Protein AF-A0A812CST8-F1 (afdb_monomer_lite)

InterPro domains:
  IPR000175 Sodium:neurotransmitter symporter [PF00209] (1-371)
  IPR000175 Sodium:neurotransmitter symporter [PR00176] (28-54)
  IPR000175 Sodium:neurotransmitter symporter [PR00176] (173-190)
  IPR000175 Sodium:neurotransmitter symporter [PR00176] (255-275)
  IPR000175 Sodium:neurotransmitter symporter [PR00176] (309-328)
  IPR000175 Sodium:neurotransmitter symporter [PS00754] (54-73)
  IPR000175 Sodium:neurotransmitter symporter [PS50267] (1-450)
  IPR000175 Sodium:neurotransmitter symporter [PTHR11616] (1-359)
  IPR037272 Sodium:neurotransmitter symporter superfamily [SSF161070] (1-445)

Radius of gyration: 41.25 Å; chains: 1; bounding box: 98×51×125 Å

Structure (mmCIF, N/CA/C/O backbone):
data_AF-A0A812CST8-F1
#
_entry.id   AF-A0A812CST8-F1
#
loop_
_atom_site.group_PDB
_atom_site.id
_atom_site.type_symbol
_atom_site.label_atom_id
_atom_site.label_alt_id
_atom_site.label_comp_id
_atom_site.label_asym_id
_atom_site.label_entity_id
_atom_site.label_seq_id
_atom_site.pdbx_PDB_ins_code
_atom_site.Cartn_x
_atom_site.Cartn_y
_atom_site.Cartn_z
_atom_site.occupancy
_atom_site.B_iso_or_equiv
_atom_site.auth_seq_id
_atom_site.auth_comp_id
_atom_site.auth_asym_id
_atom_site.auth_atom_id
_atom_site.pdbx_PDB_model_num
ATOM 1 N N . MET A 1 1 ? -1.024 -5.803 10.170 1.00 80.06 1 MET A N 1
ATOM 2 C CA . MET A 1 1 ? -1.706 -6.873 9.418 1.00 80.06 1 MET A CA 1
ATOM 3 C C . MET A 1 1 ? -2.640 -7.718 10.284 1.00 80.06 1 MET A C 1
ATOM 5 O O . MET A 1 1 ? -3.756 -7.264 10.452 1.00 80.06 1 MET A O 1
ATOM 9 N N . PHE A 1 2 ? -2.272 -8.880 10.864 1.00 77.50 2 PHE A N 1
ATOM 10 C CA . PHE A 1 2 ? -3.262 -9.730 11.582 1.00 77.50 2 PHE A CA 1
ATOM 11 C C . PHE A 1 2 ? -4.028 -8.980 12.688 1.00 77.50 2 PHE A C 1
ATOM 13 O O . PHE A 1 2 ? -5.246 -9.084 12.745 1.00 77.50 2 PHE A O 1
ATOM 20 N N . MET A 1 3 ? -3.337 -8.155 13.485 1.00 70.50 3 MET A N 1
ATOM 21 C CA . MET A 1 3 ? -3.963 -7.255 14.466 1.00 70.50 3 MET A CA 1
ATOM 22 C C . MET A 1 3 ? -5.079 -6.395 13.846 1.00 70.50 3 MET A C 1
ATOM 24 O O . MET A 1 3 ? -6.153 -6.296 14.414 1.00 70.50 3 MET A O 1
ATOM 28 N N . GLU A 1 4 ? -4.847 -5.812 12.670 1.00 77.06 4 GLU A N 1
ATOM 29 C CA . GLU A 1 4 ? -5.779 -4.908 11.981 1.00 77.06 4 GLU A CA 1
ATOM 30 C C . GLU A 1 4 ? -6.902 -5.644 11.253 1.00 77.06 4 GLU A C 1
ATOM 32 O O . GLU A 1 4 ? -8.030 -5.170 11.247 1.00 77.06 4 GLU A O 1
ATOM 37 N N . LEU A 1 5 ? -6.613 -6.817 10.679 1.00 78.75 5 LEU A N 1
ATOM 38 C CA . LEU A 1 5 ? -7.630 -7.692 10.091 1.00 78.75 5 LEU A CA 1
ATOM 39 C C . LEU A 1 5 ? -8.573 -8.234 11.172 1.00 78.75 5 LEU A C 1
ATOM 41 O O . LEU A 1 5 ? -9.778 -8.322 10.956 1.00 78.75 5 LEU A O 1
ATOM 45 N N . ALA A 1 6 ? -8.039 -8.552 12.355 1.00 72.44 6 ALA A N 1
ATOM 46 C CA . ALA A 1 6 ? -8.849 -8.850 13.524 1.00 72.44 6 ALA A CA 1
ATOM 47 C C . ALA A 1 6 ? -9.652 -7.612 13.948 1.00 72.44 6 ALA A C 1
ATOM 49 O O . ALA A 1 6 ? -10.870 -7.690 13.971 1.00 72.44 6 ALA A O 1
ATOM 50 N N . PHE A 1 7 ? -9.004 -6.470 14.205 1.00 66.94 7 PHE A N 1
ATOM 51 C CA . PHE A 1 7 ? -9.621 -5.235 14.720 1.00 66.94 7 PHE A CA 1
ATOM 52 C C . PHE A 1 7 ? -10.700 -4.640 13.793 1.00 66.94 7 PHE A C 1
ATOM 54 O O . PHE A 1 7 ? -11.732 -4.178 14.276 1.00 66.94 7 PHE A O 1
ATOM 61 N N . GLY A 1 8 ? -10.510 -4.713 12.473 1.00 70.12 8 GLY A N 1
ATOM 62 C CA . GLY A 1 8 ? -11.496 -4.291 11.476 1.00 70.12 8 GLY A CA 1
ATOM 63 C C . GLY A 1 8 ? -12.723 -5.201 11.426 1.00 70.12 8 GLY A C 1
ATOM 64 O O . GLY A 1 8 ? -13.841 -4.707 11.536 1.00 70.12 8 GLY A O 1
ATOM 65 N N . GLN A 1 9 ? -12.539 -6.526 11.343 1.00 74.94 9 GLN A N 1
ATOM 66 C CA . GLN A 1 9 ? -13.657 -7.487 11.362 1.00 74.94 9 GLN A CA 1
ATOM 67 C C . GLN A 1 9 ? -14.396 -7.491 12.712 1.00 74.94 9 GLN A C 1
ATOM 69 O O . GLN A 1 9 ? -15.616 -7.606 12.750 1.00 74.94 9 GLN A O 1
ATOM 74 N N . PHE A 1 10 ? -13.648 -7.336 13.806 1.00 67.31 10 PHE A N 1
ATOM 75 C CA . PHE A 1 10 ? -14.125 -7.160 15.179 1.00 67.31 10 PHE A CA 1
ATOM 76 C C . PHE A 1 10 ? -15.074 -5.960 15.262 1.00 67.31 10 PHE A C 1
ATOM 78 O O . PHE A 1 10 ? -16.233 -6.121 15.624 1.00 67.31 10 PHE A O 1
ATOM 85 N N . ALA A 1 11 ? -14.622 -4.767 14.870 1.00 61.78 11 ALA A N 1
ATOM 86 C CA . ALA A 1 11 ? -15.411 -3.550 15.041 1.00 61.78 11 ALA A CA 1
ATOM 87 C C . ALA A 1 11 ? -16.421 -3.279 13.910 1.00 61.78 11 ALA A C 1
ATOM 89 O O . ALA A 1 11 ? -17.322 -2.470 14.103 1.00 61.78 11 ALA A O 1
ATOM 90 N N . SER A 1 12 ? -16.283 -3.921 12.742 1.00 74.94 12 SER A N 1
ATOM 91 C CA . SER A 1 12 ? -17.143 -3.727 11.558 1.00 74.94 12 SER A CA 1
ATOM 92 C C . SER A 1 12 ? -17.282 -2.256 11.111 1.00 74.94 12 SER A C 1
ATOM 94 O O . SER A 1 12 ? -18.347 -1.827 10.666 1.00 74.94 12 SER A O 1
ATOM 96 N N . LEU A 1 13 ? -16.190 -1.484 11.223 1.00 69.06 13 LEU A N 1
ATOM 97 C CA . LEU A 1 13 ? -16.116 -0.036 10.968 1.00 69.06 13 LEU A CA 1
ATOM 98 C C . LEU A 1 13 ? -14.802 0.379 10.262 1.00 69.06 13 LEU A C 1
ATOM 100 O O . LEU A 1 13 ? -13.832 -0.377 10.226 1.00 69.06 13 LEU A O 1
ATOM 104 N N . GLY A 1 14 ? -14.739 1.603 9.731 1.00 76.75 14 GLY A N 1
ATOM 105 C CA . GLY A 1 14 ? -13.514 2.230 9.210 1.00 76.75 14 GLY A CA 1
ATOM 106 C C . GLY A 1 14 ? -12.545 2.766 10.290 1.00 76.75 14 GLY A C 1
ATOM 107 O O . GLY A 1 14 ? -12.950 3.037 11.425 1.00 76.75 14 GLY A O 1
ATOM 108 N N . PRO A 1 15 ? -11.256 2.992 9.956 1.00 77.00 15 PRO A N 1
ATOM 109 C CA . PRO A 1 15 ? -10.189 3.288 10.925 1.00 77.00 15 PRO A CA 1
ATOM 110 C C . PRO A 1 15 ? -10.431 4.538 11.785 1.00 77.00 15 PRO A C 1
ATOM 112 O O . PRO A 1 15 ? -10.192 4.499 12.992 1.00 77.00 15 PRO A O 1
ATOM 115 N N . ALA A 1 16 ? -10.934 5.634 11.205 1.00 73.19 16 ALA A N 1
ATOM 116 C CA . ALA A 1 16 ? -11.211 6.871 11.944 1.00 73.19 16 ALA A CA 1
ATOM 117 C C . ALA A 1 16 ? -12.276 6.678 13.039 1.00 73.19 16 ALA A C 1
ATOM 119 O O . ALA A 1 16 ? -12.092 7.140 14.166 1.00 73.19 16 ALA A O 1
ATOM 120 N N . ALA A 1 17 ? -13.347 5.942 12.723 1.00 65.44 17 ALA A N 1
ATOM 121 C CA . ALA A 1 17 ? -14.420 5.622 13.659 1.00 65.44 17 ALA A CA 1
ATOM 122 C C . ALA A 1 17 ? -13.975 4.607 14.727 1.00 65.44 17 ALA A C 1
ATOM 124 O O . ALA A 1 17 ? -14.384 4.723 15.880 1.00 65.44 17 ALA A O 1
ATOM 125 N N . ILE A 1 18 ? -13.121 3.636 14.381 1.00 66.44 18 ILE A N 1
ATOM 126 C CA . ILE A 1 18 ? -12.631 2.631 15.337 1.00 66.44 18 ILE A CA 1
ATOM 127 C C . ILE A 1 18 ? -11.721 3.248 16.394 1.00 66.44 18 ILE A C 1
ATOM 129 O O . ILE A 1 18 ? -11.933 3.002 17.578 1.00 66.44 18 ILE A O 1
ATOM 133 N N . PHE A 1 19 ? -10.715 4.039 16.009 1.00 68.31 19 PHE A N 1
ATOM 134 C CA . PHE A 1 19 ? -9.787 4.591 17.002 1.00 68.31 19 PHE A CA 1
ATOM 135 C C . PHE A 1 19 ? -10.463 5.592 17.947 1.00 68.31 19 PHE A C 1
ATOM 137 O O . PHE A 1 19 ? -10.088 5.646 19.114 1.00 68.31 19 PHE A O 1
ATOM 144 N N . ASP A 1 20 ? -11.503 6.295 17.484 1.00 63.41 20 ASP A N 1
ATOM 145 C CA . ASP A 1 20 ? -12.363 7.127 18.335 1.00 63.41 20 ASP A CA 1
ATOM 146 C C . ASP A 1 20 ? -13.052 6.309 19.438 1.00 63.41 20 ASP A C 1
ATOM 148 O O . ASP A 1 20 ? -12.929 6.589 20.630 1.00 63.41 20 ASP A O 1
ATOM 152 N N . ARG A 1 21 ? -13.719 5.231 19.012 1.00 59.72 21 ARG A N 1
ATOM 153 C CA . ARG A 1 21 ? -14.488 4.302 19.848 1.00 59.72 21 ARG A CA 1
ATOM 154 C C . ARG A 1 21 ? -13.615 3.443 20.758 1.00 59.72 21 ARG A C 1
ATOM 156 O O . ARG A 1 21 ? -14.073 3.020 21.809 1.00 59.72 21 ARG A O 1
ATOM 163 N N . PHE A 1 22 ? -12.381 3.151 20.359 1.00 58.88 22 PHE A N 1
ATOM 164 C CA . PHE A 1 22 ? -11.449 2.371 21.167 1.00 58.88 22 PHE A CA 1
ATOM 165 C C . PHE A 1 22 ? -10.857 3.212 22.302 1.00 58.88 22 PHE A C 1
ATOM 167 O O . PHE A 1 22 ? -10.856 2.780 23.451 1.00 58.88 22 PHE A O 1
ATOM 174 N N . CYS A 1 23 ? -10.360 4.413 21.999 1.00 63.50 23 CYS A N 1
ATOM 175 C CA . CYS A 1 23 ? -9.799 5.319 22.994 1.00 63.50 23 CYS A CA 1
ATOM 176 C C . CYS A 1 23 ? -9.925 6.770 22.500 1.00 63.50 23 CYS A C 1
ATOM 178 O O . CYS A 1 23 ? -9.186 7.153 21.588 1.00 63.50 23 CYS A O 1
ATOM 180 N N . PRO A 1 24 ? -10.786 7.608 23.108 1.00 63.19 24 PRO A N 1
ATOM 181 C CA . PRO A 1 24 ? -11.018 8.983 22.664 1.00 63.19 24 PRO A CA 1
ATOM 182 C C . PRO A 1 24 ? -9.757 9.860 22.591 1.00 63.19 24 PRO A C 1
ATOM 184 O O . PRO A 1 24 ? -9.725 10.799 21.791 1.00 63.19 24 PRO A O 1
ATOM 187 N N . LEU A 1 25 ? -8.710 9.542 23.365 1.00 63.97 25 LEU A N 1
ATOM 188 C CA . LEU A 1 25 ? -7.380 10.161 23.272 1.00 63.97 25 LEU A CA 1
ATOM 189 C C . LEU A 1 25 ? -6.676 9.876 21.932 1.00 63.97 25 LEU A C 1
ATOM 191 O O . LEU A 1 25 ? -5.999 10.744 21.388 1.00 63.97 25 LEU A O 1
ATOM 195 N N . PHE A 1 26 ? -6.836 8.666 21.393 1.00 68.88 26 PHE A N 1
ATOM 196 C CA . PHE A 1 26 ? -6.180 8.195 20.171 1.00 68.88 26 PHE A CA 1
ATOM 197 C C . PHE A 1 26 ? -7.047 8.322 18.910 1.00 68.88 26 PHE A C 1
ATOM 199 O O . PHE A 1 26 ? -6.624 7.871 17.849 1.00 68.88 26 PHE A O 1
ATOM 206 N N . HIS A 1 27 ? -8.202 8.994 18.962 1.00 71.19 27 HIS A N 1
ATOM 207 C CA . HIS A 1 27 ? -9.035 9.293 17.784 1.00 71.19 27 HIS A CA 1
ATOM 208 C C . HIS A 1 27 ? -8.227 9.844 16.593 1.00 71.19 27 HIS A C 1
ATOM 210 O O . HIS A 1 27 ? -8.387 9.396 15.453 1.00 71.19 27 HIS A O 1
ATOM 216 N N . GLY A 1 28 ? -7.283 10.752 16.868 1.00 75.62 28 GLY A N 1
ATOM 217 C CA . GLY A 1 28 ? -6.408 11.336 15.853 1.00 75.62 28 GLY A CA 1
ATOM 218 C C . GLY A 1 28 ? -5.500 10.333 15.129 1.00 75.62 28 GLY A C 1
ATOM 219 O O . GLY A 1 28 ? -5.065 10.630 14.022 1.00 75.62 28 GLY A O 1
ATOM 220 N N . LEU A 1 29 ? -5.259 9.134 15.678 1.00 78.88 29 LEU A N 1
ATOM 221 C CA . LEU A 1 29 ? -4.517 8.062 14.999 1.00 78.88 29 LEU A CA 1
ATOM 222 C C . LEU A 1 29 ? -5.307 7.503 13.811 1.00 78.88 29 LEU A C 1
ATOM 224 O O . LEU A 1 29 ? -4.747 7.326 12.732 1.00 78.88 29 LEU A O 1
ATOM 228 N N . GLY A 1 30 ? -6.613 7.280 13.974 1.00 77.81 30 GLY A N 1
ATOM 229 C CA . GLY A 1 30 ? -7.471 6.818 12.882 1.00 77.81 30 GLY A CA 1
ATOM 230 C C . GLY A 1 30 ? -7.608 7.858 11.768 1.00 77.81 30 GLY A C 1
ATOM 231 O O . GLY A 1 30 ? -7.598 7.503 10.591 1.00 77.81 30 GLY A O 1
ATOM 232 N N . ILE A 1 31 ? -7.652 9.145 12.128 1.00 79.50 31 ILE A N 1
ATOM 233 C CA . ILE A 1 31 ? -7.612 10.254 11.163 1.00 79.50 31 ILE A CA 1
ATOM 234 C C . ILE A 1 31 ? -6.239 10.339 10.480 1.00 79.50 31 ILE A C 1
ATOM 236 O O . ILE A 1 31 ? -6.183 10.467 9.261 1.00 79.50 31 ILE A O 1
ATOM 240 N N . ALA A 1 32 ? -5.134 10.175 11.214 1.00 83.38 32 ALA A N 1
ATOM 241 C CA . ALA A 1 32 ? -3.789 10.146 10.641 1.00 83.38 32 ALA A CA 1
ATOM 242 C C . ALA A 1 32 ? -3.619 9.033 9.588 1.00 83.38 32 ALA A C 1
ATOM 244 O O . ALA A 1 32 ? -3.039 9.293 8.536 1.00 83.38 32 ALA A O 1
ATOM 245 N N . MET A 1 33 ? -4.180 7.834 9.811 1.00 85.38 33 MET A N 1
ATOM 246 C CA . MET A 1 33 ? -4.191 6.757 8.804 1.00 85.38 33 MET A CA 1
ATOM 247 C C . MET A 1 33 ? -4.923 7.168 7.516 1.00 85.38 33 MET A C 1
ATOM 249 O O . MET A 1 33 ? -4.423 6.927 6.418 1.00 85.38 33 MET A O 1
ATOM 253 N N . VAL A 1 34 ? -6.083 7.824 7.638 1.00 81.31 34 VAL A N 1
ATOM 254 C CA . VAL A 1 34 ? -6.862 8.321 6.488 1.00 81.31 34 VAL A CA 1
ATOM 255 C C . VAL A 1 34 ? -6.115 9.440 5.753 1.00 81.31 34 VAL A C 1
ATOM 257 O O . VAL A 1 34 ? -6.071 9.433 4.523 1.00 81.31 34 VAL A O 1
ATOM 260 N N . CYS A 1 35 ? -5.474 10.364 6.474 1.00 78.75 35 CYS A N 1
ATOM 261 C CA . CYS A 1 35 ? -4.648 11.418 5.881 1.00 78.75 35 CYS A CA 1
ATOM 262 C C . CYS A 1 35 ? -3.437 10.845 5.126 1.00 78.75 35 CYS A C 1
ATOM 264 O O . CYS A 1 35 ? -3.161 11.287 4.013 1.00 78.75 35 CYS A O 1
ATOM 266 N N . VAL A 1 36 ? -2.750 9.834 5.676 1.00 85.75 36 VAL A N 1
ATOM 267 C CA . VAL A 1 36 ? -1.645 9.141 4.984 1.00 85.75 36 VAL A CA 1
ATOM 268 C C . VAL A 1 36 ? -2.143 8.466 3.706 1.00 85.75 36 VAL A C 1
ATOM 270 O O . VAL A 1 36 ? -1.588 8.720 2.640 1.00 85.75 36 VAL A O 1
ATOM 273 N N . SER A 1 37 ? -3.222 7.682 3.773 1.00 83.56 37 SER A N 1
ATOM 274 C CA . SER A 1 37 ? -3.795 7.031 2.584 1.00 83.56 37 SER A CA 1
ATOM 275 C C . SER A 1 37 ? -4.289 8.035 1.533 1.00 83.56 37 SER A C 1
ATOM 277 O O . SER A 1 37 ? -4.110 7.794 0.341 1.00 83.56 37 SER A O 1
ATOM 279 N N . SER A 1 38 ? -4.813 9.196 1.947 1.00 75.00 38 SER A N 1
ATOM 280 C CA . SER A 1 38 ? -5.195 10.286 1.031 1.00 75.00 38 SER A CA 1
ATOM 281 C C . SER A 1 38 ? -3.987 10.913 0.331 1.00 75.00 38 SER A C 1
ATOM 283 O O . SER A 1 38 ? -4.029 11.149 -0.874 1.00 75.00 38 SER A O 1
ATOM 285 N N . LEU A 1 39 ? -2.891 11.154 1.061 1.00 76.38 39 LEU A N 1
ATOM 286 C CA . LEU A 1 39 ? -1.644 11.668 0.485 1.00 76.38 39 LEU A CA 1
ATOM 287 C C . LEU A 1 39 ? -1.013 10.671 -0.497 1.00 76.38 39 LEU A C 1
ATOM 289 O O . LEU A 1 39 ? -0.453 11.094 -1.507 1.00 76.38 39 LEU A O 1
ATOM 293 N N . VAL A 1 40 ? -1.121 9.363 -0.229 1.00 82.75 40 VAL A N 1
ATOM 294 C CA . VAL A 1 40 ? -0.612 8.325 -1.138 1.00 82.75 40 VAL A CA 1
ATOM 295 C C . VAL A 1 40 ? -1.457 8.211 -2.405 1.00 82.75 40 VAL A C 1
ATOM 297 O O . VAL A 1 40 ? -0.886 8.268 -3.491 1.00 82.75 40 VAL A O 1
ATOM 300 N N . ALA A 1 41 ? -2.787 8.131 -2.291 1.00 76.25 41 ALA A N 1
ATOM 301 C CA . ALA A 1 41 ? -3.713 8.034 -3.429 1.00 76.25 41 ALA A CA 1
ATOM 302 C C . ALA A 1 41 ? -3.445 9.096 -4.519 1.00 76.25 41 ALA A C 1
ATOM 304 O O . ALA A 1 41 ? -3.437 8.798 -5.717 1.00 76.25 41 ALA A O 1
ATOM 305 N N . ILE A 1 42 ? -3.137 10.333 -4.100 1.00 70.81 42 ILE A N 1
ATOM 306 C CA . ILE A 1 42 ? -2.824 11.455 -4.999 1.00 70.81 42 ILE A CA 1
ATOM 307 C C . ILE A 1 42 ? -1.622 11.146 -5.904 1.00 70.81 42 ILE A C 1
ATOM 309 O O . ILE A 1 42 ? -1.746 11.267 -7.123 1.00 70.81 42 ILE A O 1
ATOM 313 N N . TYR A 1 43 ? -0.466 10.750 -5.351 1.00 75.88 43 TYR A N 1
ATOM 314 C CA . TYR A 1 43 ? 0.722 10.481 -6.176 1.00 75.88 43 TYR A CA 1
ATOM 315 C C . TYR A 1 43 ? 0.682 9.092 -6.825 1.00 75.88 43 TYR A C 1
ATOM 317 O O . TYR A 1 43 ? 1.200 8.907 -7.926 1.00 75.88 43 TYR A O 1
ATOM 325 N N . TYR A 1 44 ? 0.038 8.115 -6.187 1.00 81.19 44 TYR A N 1
ATOM 326 C CA . TYR A 1 44 ? -0.077 6.755 -6.704 1.00 81.19 44 TYR A CA 1
ATOM 327 C C . TYR A 1 44 ? -0.937 6.708 -7.979 1.00 81.19 44 TYR A C 1
ATOM 329 O O . TYR A 1 44 ? -0.565 6.064 -8.963 1.00 81.19 44 TYR A O 1
ATOM 337 N N . THR A 1 45 ? -2.007 7.508 -8.040 1.00 75.88 45 THR A N 1
ATOM 338 C CA . THR A 1 45 ? -2.826 7.657 -9.255 1.00 75.88 45 THR A CA 1
ATOM 339 C C . THR A 1 45 ? -2.051 8.293 -10.427 1.00 75.88 45 THR A C 1
ATOM 341 O O . THR A 1 45 ? -2.372 8.024 -11.585 1.00 75.88 45 THR A O 1
ATOM 344 N N . VAL A 1 46 ? -0.966 9.045 -10.181 1.00 79.75 46 VAL A N 1
ATOM 345 C CA . VAL A 1 46 ? -0.065 9.532 -11.252 1.00 79.75 46 VAL A CA 1
ATOM 346 C C . VAL A 1 46 ? 0.751 8.387 -11.869 1.00 79.75 46 VAL A C 1
ATOM 348 O O . VAL A 1 46 ? 0.912 8.341 -13.087 1.00 79.75 46 VAL A O 1
ATOM 351 N N . ILE A 1 47 ? 1.183 7.404 -11.071 1.00 87.06 47 ILE A N 1
ATOM 352 C CA . ILE A 1 47 ? 1.862 6.193 -11.576 1.00 87.06 47 ILE A CA 1
ATOM 353 C C . ILE A 1 47 ? 0.898 5.371 -12.450 1.00 87.06 47 ILE A C 1
ATOM 355 O O . ILE A 1 47 ? 1.276 4.872 -13.515 1.00 87.06 47 ILE A O 1
ATOM 359 N N . ILE A 1 48 ? -0.375 5.287 -12.049 1.00 87.81 48 ILE A N 1
ATOM 360 C CA . ILE A 1 48 ? -1.439 4.684 -12.866 1.00 87.81 48 ILE A CA 1
ATOM 361 C C . ILE A 1 48 ? -1.626 5.474 -14.175 1.00 87.81 48 ILE A C 1
ATOM 363 O O . ILE A 1 48 ? -1.716 4.864 -15.239 1.00 87.81 48 ILE A O 1
ATOM 367 N N . ALA A 1 49 ? -1.603 6.811 -14.140 1.00 84.50 49 ALA A N 1
ATOM 368 C CA . ALA A 1 49 ? -1.700 7.648 -15.339 1.00 84.50 49 ALA A CA 1
ATOM 369 C C . ALA A 1 49 ? -0.537 7.429 -16.326 1.00 84.50 49 ALA A C 1
ATOM 371 O O . ALA A 1 49 ? -0.781 7.304 -17.527 1.00 84.50 49 ALA A O 1
ATOM 372 N N . TRP A 1 50 ? 0.710 7.315 -15.849 1.00 89.25 50 TRP A N 1
ATOM 373 C CA . TRP A 1 50 ? 1.851 6.934 -16.698 1.00 89.25 50 TRP A CA 1
ATOM 374 C C . TRP A 1 50 ? 1.664 5.539 -17.299 1.00 89.25 50 TRP A C 1
ATOM 376 O O . TRP A 1 50 ? 1.899 5.340 -18.487 1.00 89.25 50 TRP A O 1
ATOM 386 N N . THR A 1 51 ? 1.174 4.586 -16.505 1.00 92.88 51 THR A N 1
ATOM 387 C CA . THR A 1 51 ? 0.905 3.216 -16.964 1.00 92.88 51 THR A CA 1
ATOM 388 C C . THR A 1 51 ? -0.153 3.180 -18.073 1.00 92.88 51 THR A C 1
ATOM 390 O O . THR A 1 51 ? 0.027 2.483 -19.068 1.00 92.88 51 THR A O 1
ATOM 393 N N . ILE A 1 52 ? -1.222 3.977 -17.954 1.00 91.25 52 ILE A N 1
ATOM 394 C CA . ILE A 1 52 ? -2.245 4.151 -18.999 1.00 91.25 52 ILE A CA 1
ATOM 395 C C . ILE A 1 52 ? -1.644 4.793 -20.261 1.00 91.25 52 ILE A C 1
ATOM 397 O O . ILE A 1 52 ? -1.940 4.348 -21.369 1.00 91.25 52 ILE A O 1
ATOM 401 N N . LEU A 1 53 ? -0.767 5.793 -20.119 1.00 91.75 53 LEU A N 1
ATOM 402 C CA . LEU A 1 53 ? -0.104 6.442 -21.256 1.00 91.75 53 LEU A CA 1
ATOM 403 C C . LEU A 1 53 ? 0.813 5.476 -22.025 1.00 91.75 53 LEU A C 1
ATOM 405 O O . LEU A 1 53 ? 0.749 5.416 -23.254 1.00 91.75 53 LEU A O 1
ATOM 409 N N . TYR A 1 54 ? 1.625 4.683 -21.320 1.00 92.81 54 TYR A N 1
ATOM 410 C CA . TYR A 1 54 ? 2.446 3.628 -21.924 1.00 92.81 54 TYR A CA 1
ATOM 411 C C . TYR A 1 54 ? 1.595 2.526 -22.570 1.00 92.81 54 TYR A C 1
ATOM 413 O O . TYR A 1 54 ? 1.914 2.073 -23.670 1.00 92.81 54 TYR A O 1
ATOM 421 N N . LEU A 1 55 ? 0.480 2.136 -21.940 1.00 94.00 55 LEU A N 1
ATOM 422 C CA . LEU A 1 55 ? -0.463 1.168 -22.501 1.00 94.00 55 LEU A CA 1
ATOM 423 C C . LEU A 1 55 ? -1.060 1.663 -23.827 1.00 94.00 55 LEU A C 1
ATOM 425 O O . LEU A 1 55 ? -1.117 0.898 -24.786 1.00 94.00 55 LEU A O 1
ATOM 429 N N . PHE A 1 56 ? -1.438 2.943 -23.922 1.00 93.94 56 PHE A N 1
ATOM 430 C CA . PHE A 1 56 ? -1.885 3.529 -25.190 1.00 93.94 56 PHE A CA 1
ATOM 431 C C . PHE A 1 56 ? -0.749 3.661 -26.216 1.00 93.94 56 PHE A C 1
ATOM 433 O O . PHE A 1 56 ? -0.954 3.362 -27.390 1.00 93.94 56 PHE A O 1
ATOM 440 N N . SER A 1 57 ? 0.462 4.012 -25.772 1.00 91.38 57 SER A N 1
ATOM 441 C CA . SER A 1 57 ? 1.671 4.058 -26.616 1.00 91.38 57 SER A CA 1
ATOM 442 C C . SER A 1 57 ? 2.115 2.679 -27.132 1.00 91.38 57 SER A C 1
ATOM 444 O O . SER A 1 57 ? 2.974 2.609 -28.003 1.00 91.38 57 SER A O 1
ATOM 446 N N . SER A 1 58 ? 1.537 1.587 -26.612 1.00 93.88 58 SER A N 1
ATOM 447 C CA . SER A 1 58 ? 1.803 0.210 -27.052 1.00 93.88 58 SER A CA 1
ATOM 448 C C . SER A 1 58 ? 0.955 -0.223 -28.260 1.00 93.88 58 SER A C 1
ATOM 450 O O . SER A 1 58 ? 1.192 -1.297 -28.807 1.00 93.88 58 SER A O 1
ATOM 452 N N . PHE A 1 59 ? -0.042 0.565 -28.689 1.00 91.81 59 PHE A N 1
ATOM 453 C CA . PHE A 1 59 ? -0.896 0.244 -29.846 1.00 91.81 59 PHE A CA 1
ATOM 454 C C . PHE A 1 59 ? -0.260 0.668 -31.184 1.00 91.81 59 PHE A C 1
ATOM 456 O O . PHE A 1 59 ? -0.870 1.367 -31.993 1.00 91.81 59 PHE A O 1
ATOM 463 N N . THR A 1 60 ? 0.977 0.234 -31.417 1.00 90.75 60 THR A N 1
ATOM 464 C CA . THR A 1 60 ? 1.780 0.530 -32.613 1.00 90.75 60 THR A CA 1
ATOM 465 C C . THR A 1 60 ? 2.403 -0.748 -33.190 1.00 90.75 60 THR A C 1
ATOM 467 O O . THR A 1 60 ? 2.378 -1.807 -32.563 1.00 90.75 60 THR A O 1
ATOM 470 N N . SER A 1 61 ? 2.951 -0.674 -34.408 1.00 86.06 61 SER A N 1
ATOM 471 C CA . SER A 1 61 ? 3.725 -1.770 -35.016 1.00 86.06 61 SER A CA 1
ATOM 472 C C . SER A 1 61 ? 5.174 -1.831 -34.518 1.00 86.06 61 SER A C 1
ATOM 474 O O . SER A 1 61 ? 5.717 -2.919 -34.359 1.00 86.06 61 SER A O 1
ATOM 476 N N . GLU A 1 62 ? 5.771 -0.667 -34.262 1.00 87.50 62 GLU A N 1
ATOM 477 C CA . GLU A 1 62 ? 7.112 -0.465 -33.699 1.00 87.50 62 GLU A CA 1
ATOM 478 C C . GLU A 1 62 ? 6.964 0.433 -32.466 1.00 87.50 62 GLU A C 1
ATOM 480 O O . GLU A 1 62 ? 6.105 1.324 -32.457 1.00 87.50 62 GLU A O 1
ATOM 485 N N . LEU A 1 63 ? 7.729 0.196 -31.401 1.00 91.06 63 LEU A N 1
ATOM 486 C CA . LEU A 1 63 ? 7.527 0.922 -30.141 1.00 91.06 63 LEU A CA 1
ATOM 487 C C . LEU A 1 63 ? 8.211 2.300 -30.184 1.00 91.06 63 LEU A C 1
ATOM 489 O O . LEU A 1 63 ? 9.324 2.413 -30.695 1.00 91.06 63 LEU A O 1
ATOM 493 N N . PRO A 1 64 ? 7.611 3.373 -29.630 1.00 89.69 64 PRO A N 1
ATOM 494 C CA . PRO A 1 64 ? 8.198 4.709 -29.752 1.00 89.69 64 PRO A CA 1
ATOM 495 C C . PRO A 1 64 ? 9.547 4.843 -29.027 1.00 89.69 64 PRO A C 1
ATOM 497 O O . PRO A 1 64 ? 10.381 5.630 -29.452 1.00 89.69 64 PRO A O 1
ATOM 500 N N . TRP A 1 65 ? 9.807 4.024 -28.003 1.00 90.88 65 TRP A N 1
ATOM 501 C CA . TRP A 1 65 ? 11.099 3.921 -27.306 1.00 90.88 65 TRP A CA 1
ATOM 502 C C . TRP A 1 65 ? 12.062 2.868 -27.900 1.00 90.88 65 TRP A C 1
ATOM 504 O O . TRP A 1 65 ? 13.007 2.449 -27.234 1.00 90.88 65 TRP A O 1
ATOM 514 N N . GLU A 1 66 ? 11.828 2.401 -29.128 1.00 86.44 66 GLU A N 1
ATOM 515 C CA . GLU A 1 66 ? 12.690 1.424 -29.813 1.00 86.44 66 GLU A CA 1
ATOM 516 C C . GLU A 1 66 ? 13.895 2.074 -30.514 1.00 86.44 66 GLU A C 1
ATOM 518 O O . GLU A 1 66 ? 14.952 1.457 -30.630 1.00 86.44 66 GLU A O 1
ATOM 523 N N . THR A 1 67 ? 13.760 3.336 -30.937 1.00 86.31 67 THR A N 1
ATOM 524 C CA . THR A 1 67 ? 14.785 4.106 -31.665 1.00 86.31 67 THR A CA 1
ATOM 525 C C . THR A 1 67 ? 14.916 5.530 -31.108 1.00 86.31 67 THR A C 1
ATOM 527 O O . THR A 1 67 ? 14.018 6.043 -30.441 1.00 86.31 67 THR A O 1
ATOM 530 N N . CYS A 1 68 ? 16.048 6.196 -31.359 1.00 85.69 68 CYS A N 1
ATOM 531 C CA . CYS A 1 68 ? 16.303 7.560 -30.872 1.00 85.69 68 CYS A CA 1
ATOM 532 C C . CYS A 1 68 ? 15.603 8.613 -31.757 1.00 85.69 68 CYS A C 1
ATOM 534 O O . CYS A 1 68 ? 16.227 9.196 -32.651 1.00 85.69 68 CYS A O 1
ATOM 536 N N . GLN A 1 69 ? 14.311 8.867 -31.521 1.00 83.38 69 GLN A N 1
ATOM 537 C CA . GLN A 1 69 ? 13.514 9.804 -32.326 1.00 83.38 69 GLN A CA 1
ATOM 538 C C . GLN A 1 69 ? 13.954 11.275 -32.142 1.00 83.38 69 GLN A C 1
ATOM 540 O O . GLN A 1 69 ? 14.313 11.690 -31.036 1.00 83.38 69 GLN A O 1
ATOM 545 N N . PRO A 1 70 ? 13.907 12.110 -33.200 1.00 81.25 70 PRO A N 1
ATOM 546 C CA . PRO A 1 70 ? 14.472 13.464 -33.180 1.00 81.25 70 PRO A CA 1
ATOM 547 C C . PRO A 1 70 ? 13.746 14.466 -32.270 1.00 81.25 70 PRO A C 1
ATOM 549 O O . PRO A 1 70 ? 14.317 15.510 -31.976 1.00 81.25 70 PRO A O 1
ATOM 552 N N . GLU A 1 71 ? 12.521 14.175 -31.827 1.00 83.00 71 GLU A N 1
ATOM 553 C CA . GLU A 1 71 ? 11.710 15.093 -31.012 1.00 83.00 71 GLU A CA 1
ATOM 554 C C . GLU A 1 71 ? 12.183 15.226 -29.556 1.00 83.00 71 GLU A C 1
ATOM 556 O O . GLU A 1 71 ? 11.931 16.249 -28.923 1.00 83.00 71 GLU A O 1
ATOM 561 N N . TRP A 1 72 ? 12.829 14.191 -29.006 1.00 85.56 72 TRP A N 1
ATOM 562 C CA . TRP A 1 72 ? 13.096 14.083 -27.563 1.00 85.56 72 TRP A CA 1
ATOM 563 C C . TRP A 1 72 ? 14.485 13.532 -27.196 1.00 85.56 72 TRP A C 1
ATOM 565 O O . TRP A 1 72 ? 14.880 13.622 -26.032 1.00 85.56 72 TRP A O 1
ATOM 575 N N . LYS A 1 73 ? 15.245 12.998 -28.160 1.00 82.50 73 LYS A N 1
ATOM 576 C CA . LYS A 1 73 ? 16.572 12.403 -27.934 1.00 82.50 73 LYS A CA 1
ATOM 577 C C . LYS A 1 73 ? 17.639 13.387 -27.434 1.00 82.50 73 LYS A C 1
ATOM 579 O O . LYS A 1 73 ? 17.690 14.552 -27.828 1.00 82.50 73 LYS A O 1
ATOM 584 N N . THR A 1 74 ? 18.579 12.867 -26.655 1.00 83.50 74 THR A N 1
ATOM 585 C CA . THR A 1 74 ? 19.872 13.487 -26.337 1.00 83.50 74 THR A CA 1
ATOM 586 C C . THR A 1 74 ? 20.958 13.087 -27.339 1.00 83.50 74 THR A C 1
ATOM 588 O O . THR A 1 74 ? 20.782 12.187 -28.162 1.00 83.50 74 THR A O 1
ATOM 591 N N . GLN A 1 75 ? 22.136 13.710 -27.221 1.00 79.75 75 GLN A N 1
ATOM 592 C CA . GLN A 1 75 ? 23.368 13.265 -27.884 1.00 79.75 75 GLN A CA 1
ATOM 593 C C . GLN A 1 75 ? 23.852 11.885 -27.383 1.00 79.75 75 GLN A C 1
ATOM 595 O O . GLN A 1 75 ? 24.587 11.197 -28.087 1.00 79.75 75 GLN A O 1
ATOM 600 N N . TYR A 1 76 ? 23.430 11.463 -26.186 1.00 80.38 76 TYR A N 1
ATOM 601 C CA . TYR A 1 76 ? 23.865 10.214 -25.552 1.00 80.38 76 TYR A CA 1
ATOM 602 C C . TYR A 1 76 ? 22.917 9.026 -25.802 1.00 80.38 76 TYR A C 1
ATOM 604 O O . TYR A 1 76 ? 23.268 7.893 -25.468 1.00 80.38 76 TYR A O 1
ATOM 612 N N . CYS A 1 77 ? 21.737 9.251 -26.396 1.00 84.56 77 CYS A N 1
ATOM 613 C CA . CYS A 1 77 ? 20.812 8.178 -26.771 1.00 84.56 77 CYS A CA 1
ATOM 614 C C . CYS A 1 77 ? 21.474 7.216 -27.766 1.00 84.56 77 CYS A C 1
ATOM 616 O O . CYS A 1 77 ? 21.936 7.633 -28.836 1.00 84.56 77 CYS A O 1
ATOM 618 N N . TYR A 1 78 ? 21.496 5.929 -27.417 1.00 82.81 78 TYR A N 1
ATOM 619 C CA . TYR A 1 78 ? 22.094 4.857 -28.203 1.00 82.81 78 TYR A CA 1
ATOM 620 C C . TYR A 1 78 ? 21.055 3.769 -28.494 1.00 82.81 78 TYR A C 1
ATOM 622 O O . TYR A 1 78 ? 20.696 2.974 -27.628 1.00 82.81 78 TYR A O 1
ATOM 630 N N . SER A 1 79 ? 20.591 3.723 -29.740 1.00 83.75 79 SER A N 1
ATOM 631 C CA . SER A 1 79 ? 19.692 2.682 -30.237 1.00 83.75 79 SER A CA 1
ATOM 632 C C . SER A 1 79 ? 20.481 1.442 -30.654 1.00 83.75 79 SER A C 1
ATOM 634 O O . SER A 1 79 ? 21.390 1.517 -31.484 1.00 83.75 79 SER A O 1
ATOM 636 N N . PHE A 1 80 ? 20.131 0.289 -30.082 1.00 76.50 80 PHE A N 1
ATOM 637 C CA . PHE A 1 80 ? 20.770 -0.988 -30.411 1.00 76.50 80 PHE A CA 1
ATOM 638 C C . PHE A 1 80 ? 20.338 -1.515 -31.784 1.00 76.50 80 PHE A C 1
ATOM 640 O O . PHE A 1 80 ? 21.168 -2.072 -32.498 1.00 76.50 80 PHE A O 1
ATOM 647 N N . ARG A 1 81 ? 19.081 -1.276 -32.185 1.00 77.38 81 ARG A N 1
ATOM 648 C CA . ARG A 1 81 ? 18.563 -1.661 -33.505 1.00 77.38 81 ARG A CA 1
ATOM 649 C C . ARG A 1 81 ? 19.271 -0.899 -34.626 1.00 77.38 81 ARG A C 1
ATOM 651 O O . ARG A 1 81 ? 19.809 -1.525 -35.534 1.00 77.38 81 ARG A O 1
ATOM 658 N N . ASP A 1 82 ? 19.378 0.426 -34.505 1.00 81.12 82 ASP A N 1
ATOM 659 C CA . ASP A 1 82 ? 20.066 1.265 -35.500 1.00 81.12 82 ASP A CA 1
ATOM 660 C C . ASP A 1 82 ? 21.564 0.908 -35.602 1.00 81.12 82 ASP A C 1
ATOM 662 O O . ASP A 1 82 ? 22.155 0.941 -36.684 1.00 81.12 82 ASP A O 1
ATOM 666 N N . ALA A 1 83 ? 22.182 0.507 -34.484 1.00 77.56 83 ALA A N 1
ATOM 667 C CA . ALA A 1 83 ? 23.557 0.018 -34.459 1.00 77.56 83 ALA A CA 1
ATOM 668 C C . ALA A 1 83 ? 23.723 -1.356 -35.139 1.00 77.56 83 ALA A C 1
ATOM 670 O O . ALA A 1 83 ? 24.709 -1.557 -35.848 1.00 77.56 83 ALA A O 1
ATOM 671 N N . GLU A 1 84 ? 22.780 -2.288 -34.968 1.00 77.75 84 GLU A N 1
ATOM 672 C CA . GLU A 1 84 ? 22.809 -3.603 -35.625 1.00 77.75 84 GLU A CA 1
ATOM 673 C C . GLU A 1 84 ? 22.511 -3.498 -37.131 1.00 77.75 84 GLU A C 1
ATOM 675 O O . GLU A 1 84 ? 23.161 -4.155 -37.945 1.00 77.75 84 GLU A O 1
ATOM 680 N N . GLU A 1 85 ? 21.570 -2.637 -37.530 1.00 81.12 85 GLU A N 1
ATOM 681 C CA . GLU A 1 85 ? 21.304 -2.313 -38.937 1.00 81.12 85 GLU A CA 1
ATOM 682 C C . GLU A 1 85 ? 22.523 -1.634 -39.593 1.00 81.12 85 GLU A C 1
ATOM 684 O O . GLU A 1 85 ? 22.929 -2.026 -40.689 1.00 81.12 85 GLU A O 1
ATOM 689 N N . CYS A 1 86 ? 23.202 -0.722 -38.888 1.00 82.75 86 CYS A N 1
ATOM 690 C CA . CYS A 1 86 ? 24.469 -0.136 -39.337 1.00 82.75 86 CYS A CA 1
ATOM 691 C C . CYS A 1 86 ? 25.621 -1.159 -39.434 1.00 82.75 86 CYS A C 1
ATOM 693 O O . CYS A 1 86 ? 26.437 -1.079 -40.354 1.00 82.75 86 CYS A O 1
ATOM 695 N N . ALA A 1 87 ? 25.693 -2.139 -38.526 1.00 79.50 87 ALA A N 1
ATOM 696 C CA . ALA A 1 87 ? 26.728 -3.178 -38.532 1.00 79.50 87 ALA A CA 1
ATOM 697 C C . ALA A 1 87 ? 26.556 -4.213 -39.664 1.00 79.50 87 ALA A C 1
ATOM 699 O O . ALA A 1 87 ? 27.525 -4.865 -40.053 1.00 79.50 87 ALA A O 1
ATOM 700 N N . LYS A 1 88 ? 25.341 -4.354 -40.217 1.00 81.19 88 LYS A N 1
ATOM 701 C CA . LYS A 1 88 ? 25.058 -5.178 -41.411 1.00 81.19 88 LYS A CA 1
ATOM 702 C C . LYS A 1 88 ? 25.550 -4.531 -42.712 1.00 81.19 88 LYS A C 1
ATOM 704 O O . LYS A 1 88 ? 25.694 -5.222 -43.718 1.00 81.19 88 LYS A O 1
ATOM 709 N N . ILE A 1 89 ? 25.826 -3.226 -42.701 1.00 78.31 89 ILE A N 1
ATOM 710 C CA . ILE A 1 89 ? 26.480 -2.508 -43.801 1.00 78.31 89 ILE A CA 1
ATOM 711 C C . ILE A 1 89 ? 28.007 -2.672 -43.643 1.00 78.31 89 ILE A C 1
ATOM 713 O O . ILE A 1 89 ? 28.526 -2.703 -42.530 1.00 78.31 89 ILE A O 1
ATOM 717 N N . ASN A 1 90 ? 28.728 -2.849 -44.759 1.00 71.06 90 ASN A N 1
ATOM 718 C CA . ASN A 1 90 ? 30.107 -3.368 -44.817 1.00 71.06 90 ASN A CA 1
ATOM 719 C C . ASN A 1 90 ? 31.123 -2.674 -43.876 1.00 71.06 90 ASN A C 1
ATOM 721 O O . ASN A 1 90 ? 31.831 -1.744 -44.272 1.00 71.06 90 ASN A O 1
ATOM 725 N N . GLY A 1 91 ? 31.250 -3.188 -42.648 1.00 66.62 91 GLY A N 1
ATOM 726 C CA . GLY A 1 91 ? 32.219 -2.732 -41.648 1.00 66.62 91 GLY A CA 1
ATOM 727 C C . GLY A 1 91 ? 31.963 -1.326 -41.096 1.00 66.62 91 GLY A C 1
ATOM 728 O O . GLY A 1 91 ? 32.893 -0.709 -40.574 1.00 66.62 91 GLY A O 1
ATOM 729 N N . SER A 1 92 ? 30.752 -0.785 -41.242 1.00 76.75 92 SER A N 1
ATOM 730 C CA . SER A 1 92 ? 30.420 0.543 -40.722 1.00 76.75 92 SER A CA 1
ATOM 731 C C . SER A 1 92 ? 30.296 0.579 -39.197 1.00 76.75 92 SER A C 1
ATOM 733 O O . SER A 1 92 ? 29.921 -0.394 -38.546 1.00 76.75 92 SER A O 1
ATOM 735 N N . VAL A 1 93 ? 30.625 1.736 -38.622 1.00 77.38 93 VAL A N 1
ATOM 736 C CA . VAL A 1 93 ? 30.618 1.997 -37.181 1.00 77.38 93 VAL A CA 1
ATOM 737 C C . VAL A 1 93 ? 29.512 2.994 -36.865 1.00 77.38 93 VAL A C 1
ATOM 739 O O . VAL A 1 93 ? 29.495 4.108 -37.391 1.00 77.38 93 VAL A O 1
ATOM 742 N N . PHE A 1 94 ? 28.602 2.602 -35.976 1.00 79.38 94 PHE A N 1
ATOM 743 C CA . PHE A 1 94 ? 27.564 3.484 -35.455 1.00 79.38 94 PHE A CA 1
ATOM 744 C C . PHE A 1 94 ? 28.153 4.398 -34.372 1.00 79.38 94 PHE A C 1
ATOM 746 O O . PHE A 1 94 ? 28.545 3.933 -33.298 1.00 79.38 94 PHE A O 1
ATOM 753 N N . TYR A 1 95 ? 28.225 5.698 -34.655 1.00 75.50 95 TYR A N 1
ATOM 754 C CA . TYR A 1 95 ? 28.742 6.717 -33.742 1.00 75.50 95 TYR A CA 1
ATOM 755 C C . TYR A 1 95 ? 27.862 7.969 -33.793 1.00 75.50 95 TYR A C 1
ATOM 757 O O . TYR A 1 95 ? 27.448 8.402 -34.867 1.00 75.50 95 TYR A O 1
ATOM 765 N N . ASN A 1 96 ? 27.562 8.546 -32.624 1.00 73.50 96 ASN A N 1
ATOM 766 C CA . ASN A 1 96 ? 26.744 9.758 -32.482 1.00 73.50 96 ASN A CA 1
ATOM 767 C C . ASN A 1 96 ? 25.439 9.728 -33.318 1.00 73.50 96 ASN A C 1
ATOM 769 O O . ASN A 1 96 ? 25.126 10.674 -34.035 1.00 73.50 96 ASN A O 1
ATOM 773 N N . GLN A 1 97 ? 24.716 8.598 -33.270 1.00 71.25 97 GLN A N 1
ATOM 774 C CA . GLN A 1 97 ? 23.469 8.332 -34.017 1.00 71.25 97 GLN A CA 1
ATOM 775 C C . GLN A 1 97 ? 23.595 8.358 -35.553 1.00 71.25 97 GLN A C 1
ATOM 777 O O . GLN A 1 97 ? 22.597 8.469 -36.261 1.00 71.25 97 GLN A O 1
ATOM 782 N N . THR A 1 98 ? 24.812 8.222 -36.080 1.00 78.31 98 THR A N 1
ATOM 783 C CA . THR A 1 98 ? 25.093 8.169 -37.519 1.00 78.31 98 THR A CA 1
ATOM 784 C C . THR A 1 98 ? 25.959 6.961 -37.868 1.00 78.31 98 THR A C 1
ATOM 786 O O . THR A 1 98 ? 26.813 6.534 -37.089 1.00 78.31 98 THR A O 1
ATOM 789 N N . CYS A 1 99 ? 25.715 6.378 -39.042 1.00 81.31 99 CYS A N 1
ATOM 790 C CA . CYS A 1 99 ? 26.432 5.203 -39.522 1.00 81.31 99 CYS A CA 1
ATOM 791 C C . CYS A 1 99 ? 27.613 5.632 -40.407 1.00 81.31 99 CYS A C 1
ATOM 793 O O . CYS A 1 99 ? 27.410 6.129 -41.515 1.00 81.31 99 CYS A O 1
ATOM 795 N N . PHE A 1 100 ? 28.845 5.465 -39.920 1.00 80.31 100 PHE A N 1
ATOM 796 C CA . PHE A 1 100 ? 30.061 5.832 -40.652 1.00 80.31 100 PHE A CA 1
ATOM 797 C C . PHE A 1 100 ? 30.670 4.622 -41.352 1.00 80.31 100 PHE A C 1
ATOM 799 O O . PHE A 1 100 ? 30.912 3.599 -40.719 1.00 80.31 100 PHE A O 1
ATOM 806 N N . ASN A 1 101 ? 31.021 4.756 -42.632 1.00 81.62 101 ASN A N 1
ATOM 807 C CA . ASN A 1 101 ? 31.757 3.723 -43.367 1.00 81.62 101 ASN A CA 1
ATOM 808 C C . ASN A 1 101 ? 33.092 3.379 -42.679 1.00 81.62 101 ASN A C 1
ATOM 810 O O . ASN A 1 101 ? 33.729 4.248 -42.072 1.00 81.62 101 ASN A O 1
ATOM 814 N N . ALA A 1 102 ? 33.557 2.135 -42.843 1.00 75.50 102 ALA A N 1
ATOM 815 C CA . ALA A 1 102 ? 34.800 1.629 -42.248 1.00 75.50 102 ALA A CA 1
ATOM 816 C C . ALA A 1 102 ? 36.010 2.566 -42.459 1.00 75.50 102 ALA A C 1
ATOM 818 O O . ALA A 1 102 ? 36.785 2.822 -41.540 1.00 75.50 102 ALA A O 1
ATOM 819 N N . THR A 1 103 ? 36.143 3.132 -43.662 1.00 77.81 103 THR A N 1
ATOM 820 C CA . THR A 1 103 ? 37.231 4.048 -44.044 1.00 77.81 103 THR A CA 1
ATOM 821 C C . THR A 1 103 ? 37.183 5.392 -43.316 1.00 77.81 103 THR A C 1
ATOM 823 O O . THR A 1 103 ? 38.229 5.919 -42.943 1.00 77.81 103 THR A O 1
ATOM 826 N N . THR A 1 104 ? 35.991 5.944 -43.079 1.00 75.75 104 THR A N 1
ATOM 827 C CA . THR A 1 104 ? 35.803 7.159 -42.270 1.00 75.75 104 THR A CA 1
ATOM 828 C C . THR A 1 104 ? 36.016 6.881 -40.783 1.00 75.75 104 THR A C 1
ATOM 830 O O . THR A 1 104 ? 36.756 7.610 -40.128 1.00 75.75 104 THR A O 1
ATOM 833 N N . ALA A 1 105 ? 35.475 5.775 -40.264 1.00 74.44 105 ALA A N 1
ATOM 834 C CA . ALA A 1 105 ? 35.624 5.405 -38.858 1.00 74.44 105 ALA A CA 1
ATOM 835 C C . ALA A 1 105 ? 37.084 5.110 -38.462 1.00 74.44 105 ALA A C 1
ATOM 837 O O . ALA A 1 105 ? 37.496 5.448 -37.351 1.00 74.44 105 ALA A O 1
ATOM 838 N N . ALA A 1 106 ? 37.873 4.536 -39.378 1.00 74.31 106 ALA A N 1
ATOM 839 C CA . ALA A 1 106 ? 39.306 4.308 -39.200 1.00 74.31 106 ALA A CA 1
ATOM 840 C C . ALA A 1 106 ? 40.159 5.585 -39.337 1.00 74.31 106 ALA A C 1
ATOM 842 O O . ALA A 1 106 ? 41.224 5.662 -38.735 1.00 74.31 106 ALA A O 1
ATOM 843 N N . ARG A 1 107 ? 39.713 6.597 -40.100 1.00 77.31 107 ARG A N 1
ATOM 844 C CA . ARG A 1 107 ? 40.413 7.893 -40.204 1.00 77.31 107 ARG A CA 1
ATOM 845 C C . ARG A 1 107 ? 40.303 8.717 -38.918 1.00 77.31 107 ARG A C 1
ATOM 847 O O . ARG A 1 107 ? 41.243 9.428 -38.583 1.00 77.31 107 ARG A O 1
ATOM 854 N N . GLU A 1 108 ? 39.165 8.640 -38.233 1.00 76.81 108 GLU A N 1
ATOM 855 C CA . GLU A 1 108 ? 38.842 9.484 -37.070 1.00 76.81 108 GLU A CA 1
ATOM 856 C C . GLU A 1 108 ? 38.872 8.719 -35.730 1.00 76.81 108 GLU A C 1
ATOM 858 O O . GLU A 1 108 ? 38.414 9.231 -34.712 1.00 76.81 108 GLU A O 1
ATOM 863 N N . ASN A 1 109 ? 39.405 7.488 -35.707 1.00 78.56 109 ASN A N 1
ATOM 864 C CA . ASN A 1 109 ? 39.452 6.603 -34.531 1.00 78.56 109 ASN A CA 1
ATOM 865 C C . ASN A 1 109 ? 38.098 6.443 -33.801 1.00 78.56 109 ASN A C 1
ATOM 867 O O . ASN A 1 109 ? 38.047 6.216 -32.587 1.00 78.56 109 ASN A O 1
ATOM 871 N N . LEU A 1 110 ? 36.980 6.490 -34.539 1.00 76.69 110 LEU A N 1
ATOM 872 C CA . LEU A 1 110 ? 35.628 6.445 -33.961 1.00 76.69 110 LEU A CA 1
ATOM 873 C C . LEU A 1 110 ? 35.355 5.147 -33.181 1.00 76.69 110 LEU A C 1
ATOM 875 O O . LEU A 1 110 ? 34.504 5.130 -32.298 1.00 76.69 110 LEU A O 1
ATOM 879 N N . VAL A 1 111 ? 36.111 4.076 -33.447 1.00 75.00 111 VAL A N 1
ATOM 880 C CA . VAL A 1 111 ? 36.067 2.800 -32.706 1.00 75.00 111 VAL A CA 1
ATOM 881 C C . VAL A 1 111 ? 36.539 2.941 -31.249 1.00 75.00 111 VAL A C 1
ATOM 883 O O . VAL A 1 111 ? 36.049 2.220 -30.377 1.00 75.00 111 VAL A O 1
ATOM 886 N N . GLU A 1 112 ? 37.468 3.855 -30.954 1.00 74.62 112 GLU A N 1
ATOM 887 C CA . GLU A 1 112 ? 37.891 4.145 -29.576 1.00 74.62 112 GLU A CA 1
ATOM 888 C C . GLU A 1 112 ? 37.006 5.201 -28.914 1.00 74.62 112 GLU A C 1
ATOM 890 O O . GLU A 1 112 ? 36.607 5.003 -27.766 1.00 74.62 112 GLU A O 1
ATOM 895 N N . LEU A 1 113 ? 36.597 6.253 -29.638 1.00 73.75 113 LEU A N 1
ATOM 896 C CA . LEU A 1 113 ? 35.636 7.229 -29.102 1.00 73.75 113 LEU A CA 1
ATOM 897 C C . LEU A 1 113 ? 34.299 6.561 -28.747 1.00 73.75 113 LEU A C 1
ATOM 899 O O . LEU A 1 113 ? 33.790 6.768 -27.648 1.00 73.75 113 LEU A O 1
ATOM 903 N N . ALA A 1 114 ? 33.772 5.677 -29.601 1.00 69.44 114 ALA A N 1
ATOM 904 C CA . ALA A 1 114 ? 32.588 4.876 -29.284 1.00 69.44 114 ALA A CA 1
ATOM 905 C C . ALA A 1 114 ? 32.787 3.987 -28.041 1.00 69.44 114 ALA A C 1
ATOM 907 O O . ALA A 1 114 ? 31.809 3.696 -27.352 1.00 69.44 114 ALA A O 1
ATOM 908 N N . LYS A 1 115 ? 34.028 3.563 -27.753 1.00 70.56 115 LYS A N 1
ATOM 909 C CA . LYS A 1 115 ? 34.456 2.904 -26.504 1.00 70.56 115 LYS A CA 1
ATOM 910 C C . LYS A 1 115 ? 34.122 3.715 -25.240 1.00 70.56 115 LYS A C 1
ATOM 912 O O . LYS A 1 115 ? 33.625 3.169 -24.261 1.00 70.56 115 LYS A O 1
ATOM 917 N N . ASN A 1 116 ? 34.419 5.016 -25.280 1.00 72.25 116 ASN A N 1
ATOM 918 C CA . ASN A 1 116 ? 34.465 5.886 -24.098 1.00 72.25 116 ASN A CA 1
ATOM 919 C C . ASN A 1 116 ? 33.265 6.843 -23.952 1.00 72.25 116 ASN A C 1
ATOM 921 O O . ASN A 1 116 ? 33.150 7.509 -22.926 1.00 72.25 116 ASN A O 1
ATOM 925 N N . VAL A 1 117 ? 32.380 6.938 -24.949 1.00 72.19 117 VAL A N 1
ATOM 926 C CA . VAL A 1 117 ? 31.148 7.744 -24.865 1.00 72.19 117 VAL A CA 1
ATOM 927 C C . VAL A 1 117 ? 30.124 7.095 -23.927 1.00 72.19 117 VAL A C 1
ATOM 929 O O . VAL A 1 117 ? 29.823 5.907 -24.049 1.00 72.19 117 VAL A O 1
ATOM 932 N N . THR A 1 118 ? 29.548 7.896 -23.027 1.00 70.88 118 THR A N 1
ATOM 933 C CA . THR A 1 118 ? 28.385 7.542 -22.199 1.00 70.88 118 THR A CA 1
ATOM 934 C C . THR A 1 118 ? 27.149 7.317 -23.070 1.00 70.88 118 THR A C 1
ATOM 936 O O . THR A 1 118 ? 26.858 8.108 -23.966 1.00 70.88 118 THR A O 1
ATOM 939 N N . ARG A 1 119 ? 26.419 6.226 -22.816 1.00 75.00 119 ARG A N 1
ATOM 940 C CA . ARG A 1 119 ? 25.274 5.782 -23.624 1.00 75.00 119 ARG A CA 1
ATOM 941 C C . ARG A 1 119 ? 24.049 5.593 -22.741 1.00 75.00 119 ARG A C 1
ATOM 943 O O . ARG A 1 119 ? 24.147 4.905 -21.729 1.00 75.00 119 ARG A O 1
ATOM 950 N N . HIS A 1 120 ? 22.913 6.127 -23.170 1.00 78.31 120 HIS A N 1
ATOM 951 C CA . HIS A 1 120 ? 21.612 5.922 -22.533 1.00 78.31 120 HIS A CA 1
ATOM 952 C C . HIS A 1 120 ? 20.669 5.166 -23.475 1.00 78.31 120 HIS A C 1
ATOM 954 O O . HIS A 1 120 ? 20.747 5.316 -24.698 1.00 78.31 120 HIS A O 1
ATOM 960 N N . ALA A 1 121 ? 19.793 4.333 -22.911 1.00 82.50 121 ALA A N 1
ATOM 961 C CA . ALA A 1 121 ? 18.782 3.606 -23.677 1.00 82.50 121 ALA A CA 1
ATOM 962 C C . ALA A 1 121 ? 17.699 4.572 -24.202 1.00 82.50 121 ALA A C 1
ATOM 964 O O . ALA A 1 121 ? 17.352 5.517 -23.486 1.00 82.50 121 ALA A O 1
ATOM 965 N N . PRO A 1 122 ? 17.091 4.344 -25.384 1.00 87.69 122 PRO A N 1
ATOM 966 C CA . PRO A 1 122 ? 16.055 5.243 -25.902 1.00 87.69 122 PRO A CA 1
ATOM 967 C C . PRO A 1 122 ? 14.820 5.321 -24.988 1.00 87.69 122 PRO A C 1
ATOM 969 O O . PRO A 1 122 ? 14.182 6.368 -24.902 1.00 87.69 122 PRO A O 1
ATOM 972 N N . ALA A 1 123 ? 14.533 4.259 -24.226 1.00 88.38 123 ALA A N 1
ATOM 973 C CA . ALA A 1 123 ? 13.495 4.248 -23.194 1.00 88.38 123 ALA A CA 1
ATOM 974 C C . ALA A 1 123 ? 13.735 5.241 -22.042 1.00 88.38 123 ALA A C 1
ATOM 976 O O . ALA A 1 123 ? 12.763 5.710 -21.450 1.00 88.38 123 ALA A O 1
ATOM 977 N N . GLN A 1 124 ? 14.991 5.602 -21.745 1.00 86.81 124 GLN A N 1
ATOM 978 C CA . GLN A 1 124 ? 15.300 6.599 -20.718 1.00 86.81 124 GLN A CA 1
ATOM 979 C C . GLN A 1 124 ? 14.915 8.002 -21.187 1.00 86.81 124 GLN A C 1
ATOM 981 O O . GLN A 1 124 ? 14.090 8.654 -20.549 1.00 86.81 124 GLN A O 1
ATOM 986 N N . ASP A 1 125 ? 15.433 8.431 -22.342 1.00 87.75 125 ASP A N 1
ATOM 987 C CA . ASP A 1 125 ? 15.088 9.732 -22.925 1.00 87.75 125 ASP A CA 1
ATOM 988 C C . ASP A 1 125 ? 13.576 9.829 -23.219 1.00 87.75 125 ASP A C 1
ATOM 990 O O . ASP A 1 125 ? 12.968 10.877 -22.991 1.00 87.75 125 ASP A O 1
ATOM 994 N N . TYR A 1 126 ? 12.928 8.739 -23.648 1.00 89.81 126 TYR A N 1
ATOM 995 C CA . TYR A 1 126 ? 11.475 8.706 -23.831 1.00 89.81 126 TYR A CA 1
ATOM 996 C C . TYR A 1 126 ? 10.711 8.931 -22.513 1.00 89.81 126 TYR A C 1
ATOM 998 O O . TYR A 1 126 ? 9.776 9.735 -22.472 1.00 89.81 126 TYR A O 1
ATOM 1006 N N . PHE A 1 127 ? 11.111 8.286 -21.412 1.00 88.19 127 PHE A N 1
ATOM 1007 C CA . PHE A 1 127 ? 10.460 8.503 -20.117 1.00 88.19 127 PHE A CA 1
ATOM 1008 C C . PHE A 1 127 ? 10.714 9.918 -19.581 1.00 88.19 127 PHE A C 1
ATOM 1010 O O . PHE A 1 127 ? 9.772 10.656 -19.286 1.00 88.19 127 PHE A O 1
ATOM 1017 N N . GLU A 1 128 ? 11.982 10.319 -19.492 1.00 85.56 128 GLU A N 1
ATOM 1018 C CA . GLU A 1 128 ? 12.409 11.562 -18.846 1.00 85.56 128 GLU A CA 1
ATOM 1019 C C . GLU A 1 128 ? 12.037 12.811 -19.657 1.00 85.56 128 GLU A C 1
ATOM 1021 O O . GLU A 1 128 ? 11.595 13.810 -19.084 1.00 85.56 128 GLU A O 1
ATOM 1026 N N . ARG A 1 129 ? 12.166 12.772 -20.991 1.00 84.00 129 ARG A N 1
ATOM 1027 C CA . ARG A 1 129 ? 11.971 13.944 -21.864 1.00 84.00 129 ARG A CA 1
ATOM 1028 C C . ARG A 1 129 ? 10.631 13.940 -22.589 1.00 84.00 129 ARG A C 1
ATOM 1030 O O . ARG A 1 129 ? 9.980 14.981 -22.618 1.00 84.00 129 ARG A O 1
ATOM 1037 N N . HIS A 1 130 ? 10.179 12.808 -23.136 1.00 84.62 130 HIS A N 1
ATOM 1038 C CA . HIS A 1 130 ? 8.901 12.771 -23.863 1.00 84.62 130 HIS A CA 1
ATOM 1039 C C . HIS A 1 130 ? 7.686 12.644 -22.932 1.00 84.62 130 HIS A C 1
ATOM 1041 O O . HIS A 1 130 ? 6.726 13.404 -23.072 1.00 84.62 130 HIS A O 1
ATOM 1047 N N . ILE A 1 131 ? 7.694 11.719 -21.968 1.00 84.94 131 ILE A N 1
ATOM 1048 C CA . ILE A 1 131 ? 6.548 11.530 -21.063 1.00 84.94 131 ILE A CA 1
ATOM 1049 C C . ILE A 1 131 ? 6.546 12.564 -19.940 1.00 84.94 131 ILE A C 1
ATOM 1051 O O . ILE A 1 131 ? 5.593 13.340 -19.827 1.00 84.94 131 ILE A O 1
ATOM 1055 N N . LEU A 1 132 ? 7.602 12.588 -19.125 1.00 80.75 132 LEU A N 1
ATOM 1056 C CA . LEU A 1 132 ? 7.685 13.476 -17.968 1.00 80.75 132 LEU A CA 1
ATOM 1057 C C . LEU A 1 132 ? 7.995 14.919 -18.376 1.00 80.75 132 LEU A C 1
ATOM 1059 O O . LEU A 1 132 ? 7.376 15.837 -17.841 1.00 80.75 132 LEU A O 1
ATOM 1063 N N . ASN A 1 133 ? 8.919 15.111 -19.326 1.00 78.06 133 ASN A N 1
ATOM 1064 C CA . ASN A 1 133 ? 9.542 16.405 -19.618 1.00 78.06 133 ASN A CA 1
ATOM 1065 C C . ASN A 1 133 ? 10.096 17.031 -18.319 1.00 78.06 133 ASN A C 1
ATOM 1067 O O . ASN A 1 133 ? 9.673 18.111 -17.901 1.00 78.06 133 ASN A O 1
ATOM 1071 N N . ILE A 1 134 ? 10.997 16.298 -17.653 1.00 76.56 134 ILE A N 1
ATOM 1072 C CA . ILE A 1 134 ? 11.635 16.713 -16.395 1.00 76.56 134 ILE A CA 1
ATOM 1073 C C . ILE A 1 134 ? 12.288 18.091 -16.574 1.00 76.56 134 ILE A C 1
ATOM 1075 O O . ILE A 1 134 ? 12.969 18.341 -17.568 1.00 76.56 134 ILE A O 1
ATOM 1079 N N . SER A 1 135 ? 12.065 18.979 -15.606 1.00 73.12 135 SER A N 1
ATOM 1080 C CA . SER A 1 135 ? 12.656 20.313 -15.552 1.00 73.12 135 SER A CA 1
ATOM 1081 C C . SER A 1 135 ? 13.908 20.358 -14.674 1.00 73.12 135 SER A C 1
ATOM 1083 O O . SER A 1 135 ? 14.109 19.512 -13.804 1.00 73.12 135 SER A O 1
ATOM 1085 N N . ASP A 1 136 ? 14.736 21.387 -14.870 1.00 72.94 136 ASP A N 1
ATOM 1086 C CA . ASP A 1 136 ? 16.022 21.541 -14.174 1.00 72.94 136 ASP A CA 1
ATOM 1087 C C . ASP A 1 136 ? 15.887 21.788 -12.656 1.00 72.94 136 ASP A C 1
ATOM 1089 O O . ASP A 1 136 ? 16.865 21.676 -11.914 1.00 72.94 136 ASP A O 1
ATOM 1093 N N . SER A 1 137 ? 14.696 22.168 -12.171 1.00 71.75 137 SER A N 1
ATOM 1094 C CA . SER A 1 137 ? 14.440 22.398 -10.746 1.00 71.75 137 SER A CA 1
ATOM 1095 C C . SER A 1 137 ? 12.955 22.315 -10.371 1.00 71.75 137 SER A C 1
ATOM 1097 O O . SER A 1 137 ? 12.064 22.601 -11.173 1.00 71.75 137 SER A O 1
ATOM 1099 N N . ILE A 1 138 ? 12.684 22.028 -9.092 1.00 71.94 138 ILE A N 1
ATOM 1100 C CA . ILE A 1 138 ? 11.330 22.103 -8.507 1.00 71.94 138 ILE A CA 1
ATOM 1101 C C . ILE A 1 138 ? 10.751 23.538 -8.498 1.00 71.94 138 ILE A C 1
ATOM 1103 O O . ILE A 1 138 ? 9.538 23.714 -8.421 1.00 71.94 138 ILE A O 1
ATOM 1107 N N . GLU A 1 139 ? 11.592 24.570 -8.626 1.00 70.62 139 GLU A N 1
ATOM 1108 C CA . GLU A 1 139 ? 11.167 25.978 -8.748 1.00 70.62 139 GLU A CA 1
ATOM 1109 C C . GLU A 1 139 ? 10.654 26.306 -10.162 1.00 70.62 139 GLU A C 1
ATOM 1111 O O . GLU A 1 139 ? 9.954 27.300 -10.370 1.00 70.62 139 GLU A O 1
ATOM 1116 N N . HIS A 1 140 ? 10.966 25.461 -11.146 1.00 66.06 140 HIS A N 1
ATOM 1117 C CA . HIS A 1 140 ? 10.564 25.606 -12.540 1.00 66.06 140 HIS A CA 1
ATOM 1118 C C . HIS A 1 140 ? 9.728 24.397 -12.968 1.00 66.06 140 HIS A C 1
ATOM 1120 O O . HIS A 1 140 ? 10.171 23.546 -13.729 1.00 66.06 140 HIS A O 1
ATOM 11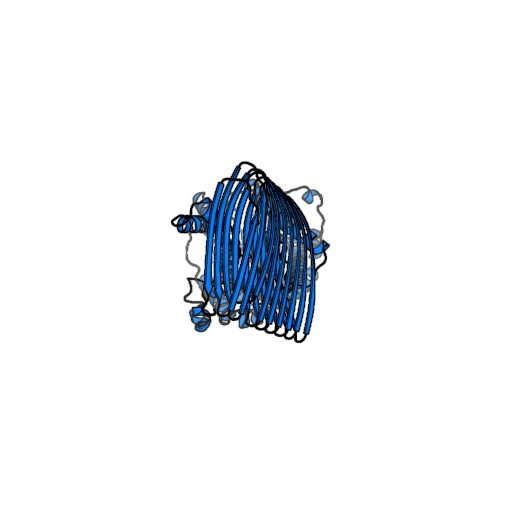26 N N . ILE A 1 141 ? 8.483 24.334 -12.486 1.00 61.94 141 ILE A N 1
ATOM 1127 C CA . ILE A 1 141 ? 7.538 23.213 -12.692 1.00 61.94 141 ILE A CA 1
ATOM 1128 C C . ILE A 1 141 ? 7.216 22.950 -14.185 1.00 61.94 141 ILE A C 1
ATOM 1130 O O . ILE A 1 141 ? 6.757 21.868 -14.545 1.00 61.94 141 ILE A O 1
ATOM 1134 N N . GLY A 1 142 ? 7.496 23.906 -15.077 1.00 65.62 142 GLY A N 1
ATOM 1135 C CA . GLY A 1 142 ? 7.369 23.731 -16.525 1.00 65.62 142 GLY A CA 1
ATOM 1136 C C . GLY A 1 142 ? 5.923 23.776 -17.032 1.00 65.62 142 GLY A C 1
ATOM 1137 O O . GLY A 1 142 ? 5.053 24.411 -16.438 1.00 65.62 142 GLY A O 1
ATOM 1138 N N . ASN A 1 143 ? 5.677 23.127 -18.174 1.00 68.38 143 ASN A N 1
ATOM 1139 C CA . ASN A 1 143 ? 4.380 23.127 -18.857 1.00 68.38 143 ASN A CA 1
ATOM 1140 C C . ASN A 1 143 ? 3.585 21.844 -18.578 1.00 68.38 143 ASN A C 1
ATOM 1142 O O . ASN A 1 143 ? 4.114 20.736 -18.664 1.00 68.38 143 ASN A O 1
ATOM 1146 N N . ILE A 1 144 ? 2.279 21.986 -18.338 1.00 68.12 144 ILE A N 1
ATOM 1147 C CA . ILE A 1 144 ? 1.371 20.862 -18.069 1.00 68.12 144 ILE A CA 1
ATOM 1148 C C . ILE A 1 144 ? 1.285 19.925 -19.290 1.00 68.12 144 ILE A C 1
ATOM 1150 O O . ILE A 1 144 ? 0.817 20.311 -20.363 1.00 68.12 144 ILE A O 1
ATOM 1154 N N . ARG A 1 145 ? 1.693 18.659 -19.119 1.00 70.62 145 ARG A N 1
ATOM 1155 C CA . ARG A 1 145 ? 1.609 17.610 -20.151 1.00 70.62 145 ARG A CA 1
ATOM 1156 C C . ARG A 1 145 ? 0.167 17.093 -20.276 1.00 70.62 145 ARG A C 1
ATOM 1158 O O . ARG A 1 145 ? -0.234 16.166 -19.574 1.00 70.62 145 ARG A O 1
ATOM 1165 N N . TRP A 1 146 ? -0.617 17.666 -21.192 1.00 78.88 146 TRP A N 1
ATOM 1166 C CA . TRP A 1 146 ? -2.035 17.312 -21.406 1.00 78.88 146 TRP A CA 1
ATOM 1167 C C . TRP A 1 146 ? -2.304 15.813 -21.631 1.00 78.88 146 TRP A C 1
ATOM 1169 O O . TRP A 1 146 ? -3.339 15.316 -21.193 1.00 78.88 146 TRP A O 1
ATOM 1179 N N . GLN A 1 147 ? -1.370 15.076 -22.243 1.00 81.88 147 GLN A N 1
ATOM 1180 C CA . GLN A 1 147 ? -1.449 13.614 -22.390 1.00 81.88 147 GLN A CA 1
ATOM 1181 C C . GLN A 1 147 ? -1.531 12.904 -21.026 1.00 81.88 147 GLN A C 1
ATOM 1183 O O . GLN A 1 147 ? -2.389 12.046 -20.823 1.00 81.88 147 GLN A O 1
ATOM 1188 N N . VAL A 1 148 ? -0.684 13.304 -20.069 1.00 77.50 148 VAL A N 1
ATOM 1189 C CA . VAL A 1 148 ? -0.674 12.760 -18.702 1.00 77.50 148 VAL A CA 1
ATOM 1190 C C . VAL A 1 148 ? -1.937 13.182 -17.950 1.00 77.50 148 VAL A C 1
ATOM 1192 O O . VAL A 1 148 ? -2.537 12.352 -17.278 1.00 77.50 148 VAL A O 1
ATOM 1195 N N . VAL A 1 149 ? -2.404 14.427 -18.117 1.00 73.94 149 VAL A N 1
ATOM 1196 C CA . VAL A 1 149 ? -3.666 14.909 -17.514 1.00 73.94 149 VAL A CA 1
ATOM 1197 C C . VAL A 1 149 ? -4.876 14.109 -18.008 1.00 73.94 149 VAL A C 1
ATOM 1199 O O . VAL A 1 149 ? -5.727 13.731 -17.205 1.00 73.94 149 VAL A O 1
ATOM 1202 N N . LEU A 1 150 ? -4.946 13.792 -19.304 1.00 80.44 150 LEU A N 1
ATOM 1203 C CA . LEU A 1 150 ? -6.020 12.967 -19.862 1.00 80.44 150 LEU A CA 1
ATOM 1204 C C . LEU A 1 150 ? -5.958 11.521 -19.340 1.00 80.44 150 LEU A C 1
ATOM 1206 O O . LEU A 1 150 ? -6.990 10.947 -18.995 1.00 80.44 150 LEU A O 1
ATOM 1210 N N . CYS A 1 151 ? -4.757 10.950 -19.210 1.00 82.94 151 CYS A N 1
ATOM 1211 C CA . CYS A 1 151 ? -4.572 9.622 -18.615 1.00 82.94 151 CYS A CA 1
ATOM 1212 C C . CYS A 1 151 ? -4.887 9.606 -17.107 1.00 82.94 151 CYS A C 1
ATOM 1214 O O . CYS A 1 151 ? -5.426 8.620 -16.610 1.00 82.94 151 CYS A O 1
ATOM 1216 N N . LEU A 1 152 ? -4.635 10.706 -16.391 1.00 75.00 152 LEU A N 1
ATOM 1217 C CA . LEU A 1 152 ? -4.992 10.890 -14.981 1.00 75.00 152 LEU A CA 1
ATOM 1218 C C . LEU A 1 152 ? -6.513 10.997 -14.799 1.00 75.00 152 LEU A C 1
ATOM 1220 O O . LEU A 1 152 ? -7.076 10.344 -13.924 1.00 75.00 152 LEU A O 1
ATOM 1224 N N . LEU A 1 153 ? -7.199 11.747 -15.668 1.00 73.94 153 LEU A N 1
ATOM 1225 C CA . LEU A 1 153 ? -8.664 11.788 -15.716 1.00 73.94 153 LEU A CA 1
ATOM 1226 C C . LEU A 1 153 ? -9.252 10.404 -16.040 1.00 73.94 153 LEU A C 1
ATOM 1228 O O . LEU A 1 153 ? -10.246 9.999 -15.436 1.00 73.94 153 LEU A O 1
ATOM 1232 N N . CYS A 1 154 ? -8.619 9.650 -16.944 1.00 82.88 154 CYS A N 1
ATOM 1233 C CA . CYS A 1 154 ? -8.993 8.269 -17.241 1.00 82.88 154 CYS A CA 1
ATOM 1234 C C . CYS A 1 154 ? -8.819 7.357 -16.014 1.00 82.88 154 CYS A C 1
ATOM 1236 O O . CYS A 1 154 ? -9.740 6.609 -15.691 1.00 82.88 154 CYS A O 1
ATOM 1238 N N . ALA A 1 155 ? -7.695 7.453 -15.294 1.00 80.38 155 ALA A N 1
ATOM 1239 C CA . ALA A 1 155 ? -7.448 6.703 -14.061 1.00 80.38 155 ALA A CA 1
ATOM 1240 C C . ALA A 1 155 ? -8.533 6.981 -13.006 1.00 80.38 155 ALA A C 1
ATOM 1242 O O . ALA A 1 155 ? -9.199 6.052 -12.550 1.00 80.38 155 ALA A O 1
ATOM 1243 N N . TRP A 1 156 ? -8.797 8.257 -12.697 1.00 75.88 156 TRP A N 1
ATOM 1244 C CA . TRP A 1 156 ? -9.867 8.650 -11.772 1.00 75.88 156 TRP A CA 1
ATOM 1245 C C . TRP A 1 156 ? -11.251 8.171 -12.225 1.00 75.88 156 TRP A C 1
ATOM 1247 O O . TRP A 1 156 ? -12.048 7.743 -11.392 1.00 75.88 156 TRP A O 1
ATOM 1257 N N . THR A 1 157 ? -11.532 8.169 -13.531 1.00 78.56 157 THR A N 1
ATOM 1258 C CA . THR A 1 157 ? -12.808 7.679 -14.079 1.00 78.56 157 THR A CA 1
ATOM 1259 C C . THR A 1 157 ? -12.958 6.163 -13.914 1.00 78.56 157 THR A C 1
ATOM 1261 O O . THR A 1 157 ? -13.998 5.701 -13.446 1.00 78.56 157 THR A O 1
ATOM 1264 N N . LEU A 1 158 ? -11.927 5.373 -14.242 1.00 85.06 158 LEU A N 1
ATOM 1265 C CA . LEU A 1 158 ? -11.919 3.913 -14.057 1.00 85.06 158 LEU A CA 1
ATOM 1266 C C . LEU A 1 158 ? -12.085 3.531 -12.579 1.00 85.06 158 LEU A C 1
ATOM 1268 O O . LEU A 1 158 ? -12.855 2.627 -12.238 1.00 85.06 158 LEU A O 1
ATOM 1272 N N . THR A 1 159 ? -11.405 4.264 -11.702 1.00 80.19 159 THR A N 1
ATOM 1273 C CA . THR A 1 159 ? -11.472 4.100 -10.252 1.00 80.19 159 THR A CA 1
ATOM 1274 C C . THR A 1 159 ? -12.851 4.466 -9.700 1.00 80.19 159 THR A C 1
ATOM 1276 O O . THR A 1 159 ? -13.461 3.648 -9.011 1.00 80.19 159 THR A O 1
ATOM 1279 N N . PHE A 1 160 ? -13.423 5.612 -10.084 1.00 77.62 160 PHE A N 1
ATOM 1280 C CA . PHE A 1 160 ? -14.794 5.994 -9.720 1.00 77.62 160 PHE A CA 1
ATOM 1281 C C . PHE A 1 160 ? -15.833 4.965 -10.192 1.00 77.62 160 PHE A C 1
ATOM 1283 O O . PHE A 1 160 ? -16.696 4.559 -9.415 1.00 77.62 160 PHE A O 1
ATOM 1290 N N . LEU A 1 161 ? -15.742 4.491 -11.440 1.00 81.19 161 LEU A N 1
ATOM 1291 C CA . LEU A 1 161 ? -16.653 3.470 -11.971 1.00 81.19 161 LEU A CA 1
ATOM 1292 C C . LEU A 1 161 ? -16.564 2.161 -11.173 1.00 81.19 161 LEU A C 1
ATOM 1294 O O . LEU A 1 161 ? -17.601 1.586 -10.827 1.00 81.19 161 LEU A O 1
ATOM 1298 N N . SER A 1 162 ? -15.350 1.732 -10.820 1.00 83.31 162 SER A N 1
ATOM 1299 C CA . SER A 1 162 ? -15.103 0.528 -10.017 1.00 83.31 162 SER A CA 1
ATOM 1300 C C . SER A 1 162 ? -15.686 0.649 -8.605 1.00 83.31 162 SER A C 1
ATOM 1302 O O . SER A 1 162 ? -16.365 -0.271 -8.144 1.00 83.31 162 SER A O 1
ATOM 1304 N N . LEU A 1 163 ? -15.503 1.808 -7.964 1.00 77.56 163 LEU A N 1
ATOM 1305 C CA . LEU A 1 163 ? -15.961 2.129 -6.607 1.00 77.56 163 LEU A CA 1
ATOM 1306 C C . LEU A 1 163 ? -17.436 2.578 -6.526 1.00 77.56 163 LEU A C 1
ATOM 1308 O O . LEU A 1 163 ? -17.994 2.664 -5.435 1.00 77.56 163 LEU A O 1
ATOM 1312 N N . SER A 1 164 ? -18.112 2.810 -7.657 1.00 74.88 164 SER A N 1
ATOM 1313 C CA . SER A 1 164 ? -19.460 3.418 -7.750 1.00 74.88 164 SER A CA 1
ATOM 1314 C C . SER A 1 164 ? -20.586 2.724 -6.961 1.00 74.88 164 SER A C 1
ATOM 1316 O O . SER A 1 164 ? -21.660 3.299 -6.766 1.00 74.88 164 SER A O 1
ATOM 1318 N N . LYS A 1 165 ? -20.373 1.480 -6.506 1.00 73.44 165 LYS A N 1
ATOM 1319 C CA . LYS A 1 165 ? -21.307 0.709 -5.656 1.00 73.44 165 LYS A CA 1
ATOM 1320 C C . LYS A 1 165 ? -20.625 0.157 -4.388 1.00 73.44 165 LYS A C 1
ATOM 1322 O O . LYS A 1 165 ? -21.154 -0.770 -3.766 1.00 73.44 165 LYS A O 1
ATOM 1327 N N . GLY A 1 166 ? -19.465 0.716 -4.026 1.00 75.56 166 GLY A N 1
ATOM 1328 C CA . GLY A 1 166 ? -18.518 0.209 -3.025 1.00 75.56 166 GLY A CA 1
ATOM 1329 C C . GLY A 1 166 ? -18.106 -1.237 -3.291 1.00 75.56 166 GLY A C 1
ATOM 1330 O O . GLY A 1 166 ? -18.274 -1.748 -4.403 1.00 75.56 166 GLY A O 1
ATOM 1331 N N . VAL A 1 167 ? -17.698 -1.936 -2.231 1.00 78.31 167 VAL A N 1
ATOM 1332 C CA . VAL A 1 167 ? -17.292 -3.361 -2.205 1.00 78.31 167 VAL A CA 1
ATOM 1333 C C . VAL A 1 167 ? -18.131 -4.321 -3.076 1.00 78.31 167 VAL A C 1
ATOM 1335 O O . VAL A 1 167 ? -17.590 -5.279 -3.623 1.00 78.31 167 VAL A O 1
ATOM 1338 N N . LYS A 1 168 ? -19.439 -4.084 -3.287 1.00 78.25 168 LYS A N 1
ATOM 1339 C CA . LYS A 1 168 ? -20.284 -4.918 -4.179 1.00 78.25 168 LYS A CA 1
ATOM 1340 C C . LYS A 1 168 ? -19.895 -4.846 -5.666 1.00 78.25 168 LYS A C 1
ATOM 1342 O O . LYS A 1 168 ? -20.238 -5.757 -6.423 1.00 78.25 168 LYS A O 1
ATOM 1347 N N . SER A 1 169 ? -19.235 -3.767 -6.078 1.00 82.44 169 SER A N 1
ATOM 1348 C CA . SER A 1 169 ? -18.597 -3.599 -7.386 1.00 82.44 169 SER A CA 1
ATOM 1349 C C . SER A 1 169 ? -17.102 -3.896 -7.282 1.00 82.44 169 SER A C 1
ATOM 1351 O O . SER A 1 169 ? -16.625 -4.787 -7.983 1.00 82.44 169 SER A O 1
ATOM 1353 N N . THR A 1 170 ? -16.397 -3.263 -6.335 1.00 84.25 170 THR A N 1
ATOM 1354 C CA . THR A 1 170 ? -14.949 -3.427 -6.118 1.00 84.25 170 THR A CA 1
ATOM 1355 C C . THR A 1 170 ? -14.557 -4.905 -6.014 1.00 84.25 170 THR A C 1
ATOM 1357 O O . THR A 1 170 ? -13.715 -5.380 -6.770 1.00 84.25 170 THR A O 1
ATOM 1360 N N . GLY A 1 171 ? -15.259 -5.686 -5.187 1.00 83.12 171 GLY A N 1
ATOM 1361 C CA . GLY A 1 171 ? -15.018 -7.120 -5.004 1.00 83.12 171 GLY A CA 1
ATOM 1362 C C . GLY A 1 171 ? -15.303 -7.992 -6.234 1.00 83.12 171 GLY A C 1
ATOM 1363 O O . GLY A 1 171 ? -14.854 -9.131 -6.271 1.00 83.12 171 GLY A O 1
ATOM 1364 N N . LYS A 1 172 ? -16.012 -7.488 -7.257 1.00 85.94 172 LYS A N 1
ATOM 1365 C CA . LYS A 1 172 ? -16.127 -8.154 -8.567 1.00 85.94 172 LYS A CA 1
ATOM 1366 C C . LYS A 1 172 ? -14.956 -7.807 -9.481 1.00 85.94 172 LYS A C 1
ATOM 1368 O O . LYS A 1 172 ? -14.411 -8.704 -10.116 1.00 85.94 172 LYS A O 1
ATOM 1373 N N . VAL A 1 173 ? -14.558 -6.53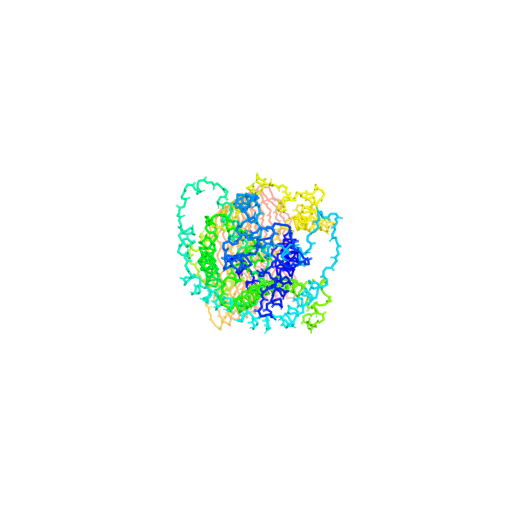4 -9.522 1.00 87.94 173 VAL A N 1
ATOM 1374 C CA . VAL A 1 173 ? -13.411 -6.065 -10.320 1.00 87.94 173 VAL A CA 1
ATOM 1375 C C . VAL A 1 173 ? -12.108 -6.704 -9.822 1.00 87.94 173 VAL A C 1
ATOM 1377 O O . VAL A 1 173 ? -11.291 -7.137 -10.631 1.00 87.94 173 VAL A O 1
ATOM 1380 N N . VAL A 1 174 ? -11.960 -6.870 -8.502 1.00 87.56 174 VAL A N 1
ATOM 1381 C CA . VAL A 1 174 ? -10.783 -7.479 -7.858 1.00 87.56 174 VAL A CA 1
ATOM 1382 C C . VAL A 1 174 ? -10.540 -8.937 -8.271 1.00 87.56 174 VAL A C 1
ATOM 1384 O O . VAL A 1 174 ? -9.382 -9.331 -8.364 1.00 87.56 174 VAL A O 1
ATOM 1387 N N . TYR A 1 175 ? -11.562 -9.729 -8.630 1.00 87.94 175 TYR A N 1
ATOM 1388 C CA . TYR A 1 175 ? -11.317 -11.063 -9.212 1.00 87.94 175 TYR A CA 1
ATOM 1389 C C . TYR A 1 175 ? -10.507 -10.990 -10.510 1.00 87.94 175 TYR A C 1
ATOM 1391 O O . TYR A 1 175 ? -9.700 -11.876 -10.769 1.00 87.94 175 TYR A O 1
ATOM 1399 N N . PHE A 1 176 ? -10.696 -9.943 -11.318 1.00 91.12 176 PHE A N 1
ATOM 1400 C CA . PHE A 1 176 ? -9.869 -9.722 -12.497 1.00 91.12 176 PHE A CA 1
ATOM 1401 C C . PHE A 1 176 ? -8.532 -9.082 -12.116 1.00 91.12 176 PHE A C 1
ATOM 1403 O O . PHE A 1 176 ? -7.483 -9.636 -12.437 1.00 91.12 176 PHE A O 1
ATOM 1410 N N . THR A 1 177 ? -8.545 -7.953 -11.399 1.00 89.12 177 THR A N 1
ATOM 1411 C CA . THR A 1 177 ? -7.318 -7.170 -11.172 1.00 89.12 177 THR A CA 1
ATOM 1412 C C . THR A 1 177 ? -6.305 -7.844 -10.247 1.00 89.12 177 THR A C 1
ATOM 1414 O O . THR A 1 177 ? -5.117 -7.570 -10.379 1.00 89.12 177 THR A O 1
ATOM 1417 N N . ALA A 1 178 ? -6.729 -8.760 -9.370 1.00 88.38 178 ALA A N 1
ATOM 1418 C CA . ALA A 1 178 ? -5.818 -9.557 -8.550 1.00 88.38 178 ALA A CA 1
ATOM 1419 C C . ALA A 1 178 ? -5.330 -10.838 -9.248 1.00 88.38 178 ALA A C 1
ATOM 1421 O O . ALA A 1 178 ? -4.195 -11.239 -9.014 1.00 88.38 178 ALA A O 1
ATOM 1422 N N . LEU A 1 179 ? -6.138 -11.494 -10.097 1.00 91.00 179 LEU A N 1
ATOM 1423 C CA . LEU A 1 179 ? -5.744 -12.759 -10.743 1.00 91.00 179 LEU A CA 1
ATOM 1424 C C . LEU A 1 179 ? -4.998 -12.563 -12.070 1.00 91.00 179 LEU A C 1
ATOM 1426 O O . LEU A 1 179 ? -4.081 -13.328 -12.369 1.00 91.00 179 LEU A O 1
ATOM 1430 N N . PHE A 1 180 ? -5.351 -11.541 -12.855 1.00 92.31 180 PHE A N 1
ATOM 1431 C CA . PHE A 1 180 ? -4.721 -11.272 -14.151 1.00 92.31 180 PHE A CA 1
ATOM 1432 C C . PHE A 1 180 ? -3.191 -11.065 -14.066 1.00 92.31 180 PHE A C 1
ATOM 1434 O O . PHE A 1 180 ? -2.483 -11.645 -14.896 1.00 92.31 180 PHE A O 1
ATOM 1441 N N . PRO A 1 181 ? -2.633 -10.371 -13.048 1.00 92.56 181 PRO A N 1
ATOM 1442 C CA . PRO A 1 181 ? -1.187 -10.285 -12.863 1.00 92.56 181 PRO A CA 1
ATOM 1443 C C . PRO A 1 181 ? -0.477 -11.635 -12.764 1.00 92.56 181 PRO A C 1
ATOM 1445 O O . PRO A 1 181 ? 0.599 -11.780 -13.329 1.00 92.56 181 PRO A O 1
ATOM 1448 N N . TYR A 1 182 ? -1.067 -12.653 -12.128 1.00 92.69 182 TYR A N 1
ATOM 1449 C CA . TYR A 1 182 ? -0.446 -13.983 -12.064 1.00 92.69 182 TYR A CA 1
ATOM 1450 C C . TYR A 1 182 ? -0.412 -14.675 -13.429 1.00 92.69 182 TYR A C 1
ATOM 1452 O O . TYR A 1 182 ? 0.549 -15.385 -13.722 1.00 92.69 182 TYR A O 1
ATOM 1460 N N . VAL A 1 183 ? -1.415 -14.444 -14.284 1.00 93.94 183 VAL A N 1
ATOM 1461 C CA . VAL A 1 183 ? -1.424 -14.952 -15.666 1.00 93.94 183 VAL A CA 1
ATOM 1462 C C . VAL A 1 183 ? -0.277 -14.323 -16.459 1.00 93.94 183 VAL A C 1
ATOM 1464 O O . VAL A 1 183 ? 0.498 -15.046 -17.086 1.00 93.94 183 VAL A O 1
ATOM 1467 N N . VAL A 1 184 ? -0.108 -12.999 -16.373 1.00 92.38 184 VAL A N 1
ATOM 1468 C CA . VAL A 1 184 ? 0.997 -12.299 -17.047 1.00 92.38 184 VAL A CA 1
ATOM 1469 C C . VAL A 1 184 ? 2.352 -12.689 -16.455 1.00 92.38 184 VAL A C 1
ATOM 1471 O O . VAL A 1 184 ? 3.251 -13.019 -17.220 1.00 92.38 184 VAL A O 1
ATOM 1474 N N . LEU A 1 185 ? 2.507 -12.763 -15.129 1.00 92.06 185 LEU A N 1
ATOM 1475 C CA . LEU A 1 185 ? 3.747 -13.228 -14.493 1.00 92.06 185 LEU A CA 1
ATOM 1476 C C . LEU A 1 185 ? 4.106 -14.664 -14.904 1.00 92.06 185 LEU A C 1
ATOM 1478 O O . LEU A 1 185 ? 5.279 -14.939 -15.119 1.00 92.06 185 LEU A O 1
ATOM 1482 N N . CYS A 1 186 ? 3.139 -15.570 -15.085 1.00 94.00 186 CYS A N 1
ATOM 1483 C CA . CYS A 1 186 ? 3.417 -16.916 -15.605 1.00 94.00 186 CYS A CA 1
ATOM 1484 C C . CYS A 1 186 ? 3.863 -16.900 -17.076 1.00 94.00 186 CYS A C 1
ATOM 1486 O O . CYS A 1 186 ? 4.809 -17.600 -17.434 1.00 94.00 186 CYS A O 1
ATOM 1488 N N . ILE A 1 187 ? 3.231 -16.079 -17.921 1.00 92.75 187 ILE A N 1
ATOM 1489 C CA . ILE A 1 187 ? 3.623 -15.898 -19.330 1.00 92.75 187 ILE A CA 1
ATOM 1490 C C . ILE A 1 187 ? 5.036 -15.295 -19.428 1.00 92.75 187 ILE A C 1
ATOM 1492 O O . ILE A 1 187 ? 5.872 -15.791 -20.185 1.00 92.75 187 ILE A O 1
ATOM 1496 N N . LEU A 1 188 ? 5.329 -14.270 -18.623 1.00 89.94 188 LEU A N 1
ATOM 1497 C CA . LEU A 1 188 ? 6.638 -13.619 -18.552 1.00 89.94 188 LEU A CA 1
ATOM 1498 C C . LEU A 1 188 ? 7.703 -14.503 -17.892 1.00 89.94 188 LEU A C 1
ATOM 1500 O O . LEU A 1 188 ? 8.854 -14.433 -18.304 1.00 89.94 188 LEU A O 1
ATOM 1504 N N . PHE A 1 189 ? 7.345 -15.371 -16.940 1.00 92.81 189 PHE A N 1
ATOM 1505 C CA . PHE A 1 189 ? 8.255 -16.378 -16.385 1.00 92.81 189 PHE A CA 1
ATOM 1506 C C . PHE A 1 189 ? 8.695 -17.364 -17.466 1.00 92.81 189 PHE A C 1
ATOM 1508 O O . PHE A 1 189 ? 9.890 -17.523 -17.703 1.00 92.81 189 PHE A O 1
ATOM 1515 N N . VAL A 1 190 ? 7.731 -17.979 -18.166 1.00 93.19 190 VAL A N 1
ATOM 1516 C CA . VAL A 1 190 ? 8.015 -18.924 -19.255 1.00 93.19 190 VAL A CA 1
ATOM 1517 C C . VAL A 1 190 ? 8.818 -18.238 -20.359 1.00 93.19 190 VAL A C 1
ATOM 1519 O O . VAL A 1 190 ? 9.803 -18.806 -20.826 1.00 93.19 190 VAL A O 1
ATOM 1522 N N . ARG A 1 191 ? 8.479 -16.998 -20.741 1.00 90.38 191 ARG A N 1
ATOM 1523 C CA . ARG A 1 191 ? 9.286 -16.263 -21.723 1.00 90.38 191 ARG A CA 1
ATOM 1524 C C . ARG A 1 191 ? 10.694 -15.983 -21.199 1.00 90.38 191 ARG A C 1
ATOM 1526 O O . ARG A 1 191 ? 11.651 -16.300 -21.899 1.00 90.38 191 ARG A O 1
ATOM 1533 N N . GLY A 1 192 ? 10.820 -15.456 -19.985 1.00 89.75 192 GLY A N 1
ATOM 1534 C CA . GLY A 1 192 ? 12.081 -15.076 -19.353 1.00 89.75 192 GLY A CA 1
ATOM 1535 C C . GLY A 1 192 ? 13.087 -16.222 -19.271 1.00 89.75 192 GLY A C 1
ATOM 1536 O O . GLY A 1 192 ? 14.219 -16.072 -19.721 1.00 89.75 192 GLY A O 1
ATOM 1537 N N . VAL A 1 193 ? 12.667 -17.406 -18.812 1.00 93.56 193 VAL A N 1
ATOM 1538 C CA . VAL A 1 193 ? 13.561 -18.581 -18.727 1.00 93.56 193 VAL A CA 1
ATOM 1539 C C . VAL A 1 193 ? 13.892 -19.215 -20.087 1.00 93.56 193 VAL A C 1
ATOM 1541 O O . VAL A 1 193 ? 14.831 -20.000 -20.170 1.00 93.56 193 VAL A O 1
ATOM 1544 N N . THR A 1 194 ? 13.168 -18.875 -21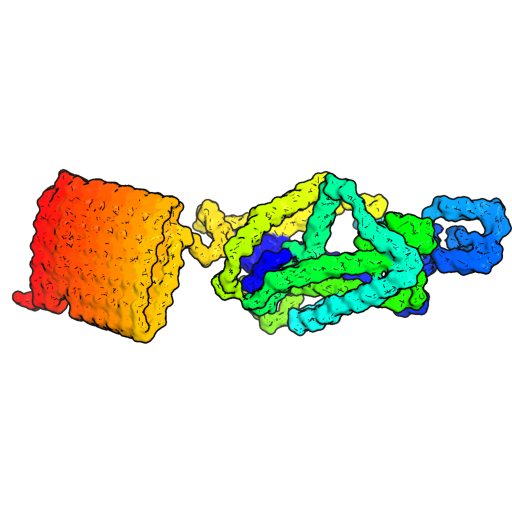.165 1.00 91.81 194 THR A N 1
ATOM 1545 C CA . THR A 1 194 ? 13.528 -19.285 -22.544 1.00 91.81 194 THR A CA 1
ATOM 1546 C C . THR A 1 194 ? 14.528 -18.350 -23.228 1.00 91.81 194 THR A C 1
ATOM 1548 O O . THR A 1 194 ? 14.952 -18.636 -24.347 1.00 91.81 194 THR A O 1
ATOM 1551 N N . LEU A 1 195 ? 14.895 -17.225 -22.606 1.00 90.00 195 LEU A N 1
ATOM 1552 C CA . LEU A 1 195 ? 15.870 -16.289 -23.168 1.00 90.00 195 LEU A CA 1
ATOM 1553 C C . LEU A 1 195 ? 17.313 -16.735 -22.867 1.00 90.00 195 LEU A C 1
ATOM 1555 O O . LEU A 1 195 ? 17.575 -17.262 -21.777 1.00 90.00 195 LEU A O 1
ATOM 1559 N N . PRO A 1 196 ? 18.272 -16.507 -23.788 1.00 91.00 196 PRO A N 1
ATOM 1560 C CA . PRO A 1 196 ? 19.685 -16.765 -23.524 1.00 91.00 196 PRO A CA 1
ATOM 1561 C C . PRO A 1 196 ? 20.180 -15.882 -22.368 1.00 91.00 196 PRO A C 1
ATOM 1563 O O . PRO A 1 196 ? 19.652 -14.802 -22.127 1.00 91.00 196 PRO A O 1
ATOM 1566 N N . GLY A 1 197 ? 21.161 -16.354 -21.597 1.00 88.62 197 GLY A N 1
ATOM 1567 C CA . GLY A 1 197 ? 21.715 -15.602 -20.460 1.00 88.62 197 GLY A CA 1
ATOM 1568 C C . GLY A 1 197 ? 20.805 -15.454 -19.229 1.00 88.62 197 GLY A C 1
ATOM 1569 O O . GLY A 1 197 ? 21.305 -15.116 -18.159 1.00 88.62 197 GLY A O 1
ATOM 1570 N N . SER A 1 198 ? 19.509 -15.775 -19.316 1.00 91.75 198 SER A N 1
ATOM 1571 C CA . SER A 1 198 ? 18.535 -15.675 -18.210 1.00 91.75 198 SER A CA 1
ATOM 1572 C C . SER A 1 198 ? 18.992 -16.349 -16.906 1.00 91.75 198 SER A C 1
ATOM 1574 O O . SER A 1 198 ? 18.811 -15.804 -15.814 1.00 91.75 198 SER A O 1
ATOM 1576 N N . VAL A 1 199 ? 19.680 -17.489 -17.021 1.00 91.69 199 VAL A N 1
ATOM 1577 C CA . VAL A 1 199 ? 20.301 -18.228 -15.910 1.00 91.69 199 VAL A CA 1
ATOM 1578 C C . VAL A 1 199 ? 21.284 -17.363 -15.108 1.00 91.69 199 VAL A C 1
ATOM 1580 O O . VAL A 1 199 ? 21.317 -17.474 -13.885 1.00 91.69 199 VAL A O 1
ATOM 1583 N N . ASN A 1 200 ? 22.032 -16.456 -15.745 1.00 90.62 200 ASN A N 1
ATOM 1584 C CA . ASN A 1 200 ? 22.995 -15.580 -15.064 1.00 90.62 200 ASN A CA 1
ATOM 1585 C C . ASN A 1 200 ? 22.292 -14.620 -14.092 1.00 90.62 200 ASN A C 1
ATOM 1587 O O . ASN A 1 200 ? 22.764 -14.409 -12.975 1.00 90.62 200 ASN A O 1
ATOM 1591 N N . GLY A 1 201 ? 21.133 -14.083 -14.487 1.00 91.19 201 GLY A N 1
ATOM 1592 C CA . GLY A 1 201 ? 20.315 -13.227 -13.627 1.00 91.19 201 GLY A CA 1
ATOM 1593 C C . GLY A 1 201 ? 19.654 -14.000 -12.482 1.00 91.19 201 GLY A C 1
ATOM 1594 O O . GLY A 1 201 ? 19.649 -13.529 -11.347 1.00 91.19 201 GLY A O 1
ATOM 1595 N N . VAL A 1 202 ? 19.187 -15.229 -12.731 1.00 93.44 202 VAL A N 1
ATOM 1596 C CA . VAL A 1 202 ? 18.651 -16.110 -11.672 1.00 93.44 202 VAL A CA 1
ATOM 1597 C C . VAL A 1 202 ? 19.741 -16.525 -10.670 1.00 93.44 202 VAL A C 1
ATOM 1599 O O . VAL A 1 202 ? 19.492 -16.537 -9.465 1.00 93.44 202 VAL A O 1
ATOM 1602 N N . ILE A 1 203 ? 20.968 -16.797 -11.130 1.00 93.25 203 ILE A N 1
ATOM 1603 C CA . ILE A 1 203 ? 22.125 -17.037 -10.252 1.00 93.25 203 ILE A CA 1
ATOM 1604 C C . ILE A 1 203 ? 22.438 -15.783 -9.427 1.00 93.25 203 ILE A C 1
ATOM 1606 O O . ILE A 1 203 ? 22.629 -15.892 -8.215 1.00 93.25 203 ILE A O 1
ATOM 1610 N N . PHE A 1 204 ? 22.447 -14.595 -10.039 1.00 91.88 204 PHE A N 1
ATOM 1611 C CA . PHE A 1 204 ? 22.664 -13.328 -9.331 1.00 91.88 204 PHE A CA 1
ATOM 1612 C C . PHE A 1 204 ? 21.613 -13.091 -8.232 1.00 91.88 204 PHE A C 1
ATOM 1614 O O . PHE A 1 204 ? 21.977 -12.730 -7.114 1.00 91.88 204 PHE A O 1
ATOM 1621 N N . TYR A 1 205 ? 20.335 -13.372 -8.512 1.00 93.00 205 TYR A N 1
ATOM 1622 C CA . TYR A 1 205 ? 19.237 -13.272 -7.545 1.00 93.00 205 TYR A CA 1
ATOM 1623 C C . TYR A 1 205 ? 19.389 -14.228 -6.349 1.00 93.00 205 TYR A C 1
ATOM 1625 O O . TYR A 1 205 ? 19.123 -13.841 -5.211 1.00 93.00 205 TYR A O 1
ATOM 1633 N N . LEU A 1 206 ? 19.830 -15.469 -6.588 1.00 93.44 206 LEU A N 1
ATOM 1634 C CA . LEU A 1 206 ? 19.895 -16.511 -5.556 1.00 93.44 206 LEU A CA 1
ATOM 1635 C C . LEU A 1 206 ? 21.234 -16.605 -4.803 1.00 93.44 206 LEU A C 1
ATOM 1637 O O . LEU A 1 206 ? 21.290 -17.281 -3.777 1.00 93.44 206 LEU A O 1
ATOM 1641 N N . THR A 1 207 ? 22.313 -15.972 -5.277 1.00 93.31 207 THR A N 1
ATOM 1642 C CA . THR A 1 207 ? 23.662 -16.133 -4.695 1.00 93.31 207 THR A CA 1
ATOM 1643 C C . THR A 1 207 ? 23.755 -15.527 -3.280 1.00 93.31 207 THR A C 1
ATOM 1645 O O . THR A 1 207 ? 23.721 -14.302 -3.127 1.00 93.31 207 THR A O 1
ATOM 1648 N N . PRO A 1 208 ? 23.929 -16.336 -2.212 1.00 93.25 208 PRO A N 1
ATOM 1649 C CA . PRO A 1 208 ? 23.766 -15.860 -0.841 1.00 93.25 208 PRO A CA 1
ATOM 1650 C C . PRO A 1 208 ? 25.019 -15.142 -0.315 1.00 93.25 208 PRO A C 1
ATOM 1652 O O . PRO A 1 208 ? 26.037 -15.749 0.018 1.00 93.25 208 PRO A O 1
ATOM 1655 N N . GLN A 1 209 ? 24.936 -13.820 -0.166 1.00 91.62 209 GLN A N 1
ATOM 1656 C CA . GLN A 1 209 ? 26.037 -12.988 0.332 1.00 91.62 209 GLN A CA 1
ATOM 1657 C C . GLN A 1 209 ? 25.965 -12.781 1.855 1.00 91.62 209 GLN A C 1
ATOM 1659 O O . GLN A 1 209 ? 25.743 -11.671 2.337 1.00 91.62 209 GLN A O 1
ATOM 1664 N N . PHE A 1 210 ? 26.191 -13.848 2.632 1.00 92.31 210 PHE A N 1
ATOM 1665 C CA . PHE A 1 210 ? 26.056 -13.858 4.103 1.00 92.31 210 PHE A CA 1
ATOM 1666 C C . PHE A 1 210 ? 26.813 -12.740 4.846 1.00 92.31 210 PHE A C 1
ATOM 1668 O O . PHE A 1 210 ? 26.386 -12.326 5.922 1.00 92.31 210 PHE A O 1
ATOM 1675 N N . HIS A 1 211 ? 27.901 -12.199 4.282 1.00 93.56 211 HIS A N 1
ATOM 1676 C CA . HIS A 1 211 ? 28.615 -11.062 4.875 1.00 93.56 211 HIS A CA 1
ATOM 1677 C C . HIS A 1 211 ? 27.725 -9.812 5.019 1.00 93.56 211 HIS A C 1
ATOM 1679 O O . HIS A 1 211 ? 27.881 -9.066 5.986 1.00 93.56 211 HIS A O 1
ATOM 1685 N N . LYS A 1 212 ? 26.754 -9.609 4.114 1.00 89.88 212 LYS A N 1
ATOM 1686 C CA . LYS A 1 212 ? 25.818 -8.474 4.142 1.00 89.88 212 LYS A CA 1
ATOM 1687 C C . LYS A 1 212 ? 24.875 -8.517 5.349 1.00 89.88 212 LYS A C 1
ATOM 1689 O O . LYS A 1 212 ? 24.513 -7.460 5.855 1.00 89.88 212 LYS A O 1
ATOM 1694 N N . LEU A 1 213 ? 24.562 -9.703 5.885 1.00 91.50 213 LEU A N 1
ATOM 1695 C CA . LEU A 1 213 ? 23.708 -9.867 7.075 1.00 91.50 213 LEU A CA 1
ATOM 1696 C C . LEU A 1 213 ? 24.319 -9.276 8.359 1.00 91.50 213 LEU A C 1
ATOM 1698 O O . LEU A 1 213 ? 23.596 -9.061 9.329 1.00 91.50 213 LEU A O 1
ATOM 1702 N N . LYS A 1 214 ? 25.629 -8.982 8.371 1.00 91.12 214 LYS A N 1
ATOM 1703 C CA . LYS A 1 214 ? 26.287 -8.238 9.460 1.00 91.12 214 LYS A CA 1
ATOM 1704 C C . LYS A 1 214 ? 25.953 -6.739 9.450 1.00 91.12 214 LYS A C 1
ATOM 1706 O O . LYS A 1 214 ? 26.209 -6.061 10.439 1.00 91.12 214 LYS A O 1
ATOM 1711 N N . SER A 1 215 ? 25.413 -6.208 8.350 1.00 88.94 215 SER A N 1
ATOM 1712 C CA . SER A 1 215 ? 25.050 -4.796 8.228 1.00 88.94 215 SER A CA 1
ATOM 1713 C C . SER A 1 215 ? 23.618 -4.548 8.692 1.00 88.94 215 SER A C 1
ATOM 1715 O O . SER A 1 215 ? 22.666 -5.098 8.137 1.00 88.94 215 SER A O 1
ATOM 1717 N N . ALA A 1 216 ? 23.446 -3.636 9.652 1.00 85.31 216 ALA A N 1
ATOM 1718 C CA . ALA A 1 216 ? 22.127 -3.191 10.102 1.00 85.31 216 ALA A CA 1
ATOM 1719 C C . ALA A 1 216 ? 21.284 -2.553 8.977 1.00 85.31 216 ALA A C 1
ATOM 1721 O O . ALA A 1 216 ? 20.057 -2.565 9.060 1.00 85.31 216 ALA A O 1
ATOM 1722 N N . LYS A 1 217 ? 21.914 -2.055 7.896 1.00 85.75 217 LYS A N 1
ATOM 1723 C CA . LYS A 1 217 ? 21.206 -1.530 6.716 1.00 85.75 217 LYS A CA 1
ATOM 1724 C C . LYS A 1 217 ? 20.323 -2.600 6.057 1.00 85.75 217 LYS A C 1
ATOM 1726 O O . LYS A 1 217 ? 19.174 -2.306 5.761 1.00 85.75 217 LYS A O 1
ATOM 1731 N N . VAL A 1 218 ? 20.797 -3.842 5.941 1.00 89.69 218 VAL A N 1
ATOM 1732 C CA . VAL A 1 218 ? 20.029 -4.944 5.325 1.00 89.69 218 VAL A CA 1
ATOM 1733 C C . VAL A 1 218 ? 18.809 -5.316 6.170 1.00 89.69 218 VAL A C 1
ATOM 1735 O O . VAL A 1 218 ? 17.730 -5.557 5.636 1.00 89.69 218 VAL A O 1
ATOM 1738 N N . TRP A 1 219 ? 18.949 -5.311 7.498 1.00 87.38 219 TRP A N 1
ATOM 1739 C CA . TRP A 1 219 ? 17.832 -5.562 8.412 1.00 87.38 219 TRP A CA 1
ATOM 1740 C C . TRP A 1 219 ? 16.809 -4.420 8.410 1.00 87.38 219 TRP A C 1
ATOM 1742 O O . TRP A 1 219 ? 15.610 -4.693 8.435 1.00 87.38 219 TRP A O 1
ATOM 1752 N N . LYS A 1 220 ? 17.258 -3.158 8.305 1.00 85.19 220 LYS A N 1
ATOM 1753 C CA . LYS A 1 220 ? 16.376 -2.006 8.054 1.00 85.19 220 LYS A CA 1
ATOM 1754 C C . LYS A 1 220 ? 15.620 -2.186 6.736 1.00 85.19 220 LYS A C 1
ATOM 1756 O O . LYS A 1 220 ? 14.401 -2.113 6.746 1.00 85.19 220 LYS A O 1
ATOM 1761 N N . GLU A 1 221 ? 16.315 -2.443 5.630 1.00 86.38 221 GLU A N 1
ATOM 1762 C CA . GLU A 1 221 ? 15.715 -2.593 4.296 1.00 86.38 221 GLU A CA 1
ATOM 1763 C C . GLU A 1 221 ? 14.687 -3.731 4.254 1.00 86.38 221 GLU A C 1
ATOM 1765 O O . GLU A 1 221 ? 13.564 -3.517 3.807 1.00 86.38 221 GLU A O 1
ATOM 1770 N N . ALA A 1 222 ? 15.005 -4.903 4.812 1.00 90.12 222 ALA A N 1
ATOM 1771 C CA . ALA A 1 222 ? 14.068 -6.025 4.894 1.00 90.12 222 ALA A CA 1
ATOM 1772 C C . ALA A 1 222 ? 12.822 -5.705 5.746 1.00 90.12 222 ALA A C 1
ATOM 1774 O O . ALA A 1 222 ? 11.702 -6.044 5.359 1.00 90.12 222 ALA A O 1
ATOM 1775 N N . ALA A 1 223 ? 13.000 -5.033 6.889 1.00 86.62 223 ALA A N 1
ATOM 1776 C CA . ALA A 1 223 ? 11.901 -4.656 7.776 1.00 86.62 223 ALA A CA 1
ATOM 1777 C C . ALA A 1 223 ? 11.035 -3.512 7.202 1.00 86.62 223 ALA A C 1
ATOM 1779 O O . ALA A 1 223 ? 9.817 -3.532 7.363 1.00 86.62 223 ALA A O 1
ATOM 1780 N N . VAL A 1 224 ? 11.637 -2.565 6.475 1.00 85.69 224 VAL A N 1
ATOM 1781 C CA . VAL A 1 224 ? 10.936 -1.531 5.692 1.00 85.69 224 VAL A CA 1
ATOM 1782 C C . VAL A 1 224 ? 10.135 -2.167 4.552 1.00 85.69 224 VAL A C 1
ATOM 1784 O O . VAL A 1 224 ? 8.954 -1.859 4.392 1.00 85.69 224 VAL A O 1
ATOM 1787 N N . GLN A 1 225 ? 10.738 -3.098 3.806 1.00 90.12 225 GLN A N 1
ATOM 1788 C CA . GLN A 1 225 ? 10.097 -3.771 2.677 1.00 90.12 225 GLN A CA 1
ATOM 1789 C C . GLN A 1 225 ? 8.865 -4.572 3.113 1.00 90.12 225 GLN A C 1
ATOM 1791 O O . GLN A 1 225 ? 7.803 -4.415 2.517 1.00 90.12 225 GLN A O 1
ATOM 1796 N N . ILE A 1 226 ? 8.963 -5.401 4.162 1.00 90.19 226 ILE A N 1
ATOM 1797 C CA . ILE A 1 226 ? 7.809 -6.187 4.634 1.00 90.19 226 ILE A CA 1
ATOM 1798 C C . ILE A 1 226 ? 6.726 -5.314 5.283 1.00 90.19 226 ILE A C 1
ATOM 1800 O O . ILE A 1 226 ? 5.550 -5.671 5.229 1.00 90.19 226 ILE A O 1
ATOM 1804 N N . PHE A 1 227 ? 7.094 -4.158 5.852 1.00 86.25 227 PHE A N 1
ATOM 1805 C CA . PHE A 1 227 ? 6.124 -3.181 6.339 1.00 86.25 227 PHE A CA 1
ATOM 1806 C C . PHE A 1 227 ? 5.333 -2.591 5.165 1.00 86.25 227 PHE A C 1
ATOM 1808 O O . PHE A 1 227 ? 4.129 -2.811 5.083 1.00 86.25 227 PHE A O 1
ATOM 1815 N N . PHE A 1 228 ? 5.981 -1.935 4.198 1.00 86.88 228 PHE A N 1
ATOM 1816 C CA . PHE A 1 228 ? 5.255 -1.331 3.074 1.00 86.88 228 PHE A CA 1
ATOM 1817 C C . PHE A 1 228 ? 4.533 -2.362 2.188 1.00 86.88 228 PHE A C 1
ATOM 1819 O O . PHE A 1 228 ? 3.405 -2.105 1.770 1.00 86.88 228 PHE A O 1
ATOM 1826 N N . SER A 1 229 ? 5.109 -3.552 1.985 1.00 90.12 229 SER A N 1
ATOM 1827 C CA . SER A 1 229 ? 4.515 -4.630 1.175 1.00 90.12 229 SER A CA 1
ATOM 1828 C C . SER A 1 229 ? 3.252 -5.263 1.775 1.00 90.12 229 SER A C 1
ATOM 1830 O O . SER A 1 229 ? 2.487 -5.866 1.029 1.00 90.12 229 SER A O 1
ATOM 1832 N N . LEU A 1 230 ? 3.023 -5.156 3.090 1.00 87.62 230 LEU A N 1
ATOM 1833 C CA . LEU A 1 230 ? 1.786 -5.617 3.745 1.00 87.62 230 LEU A CA 1
ATOM 1834 C C . LEU A 1 230 ? 0.863 -4.457 4.169 1.00 87.62 230 LEU A C 1
ATOM 1836 O O . LEU A 1 230 ? -0.171 -4.702 4.788 1.00 87.62 230 LEU A O 1
ATOM 1840 N N . SER A 1 231 ? 1.272 -3.212 3.901 1.00 86.69 231 SER A N 1
ATOM 1841 C CA . SER A 1 231 ? 0.570 -1.946 4.183 1.00 86.69 231 SER A CA 1
ATOM 1842 C C . SER A 1 231 ? -0.183 -1.851 5.537 1.00 86.69 231 SER A C 1
ATOM 1844 O O . SER A 1 231 ? -1.340 -1.419 5.571 1.00 86.69 231 SER A O 1
ATOM 1846 N N . PRO A 1 232 ? 0.422 -2.240 6.681 1.00 83.06 232 PRO A N 1
ATOM 1847 C CA . PRO A 1 232 ? -0.177 -2.051 7.994 1.00 83.06 232 PRO A CA 1
ATOM 1848 C C . PRO A 1 232 ? -0.048 -0.590 8.454 1.00 83.06 232 PRO A C 1
ATOM 1850 O O . PRO A 1 232 ? 0.838 0.140 8.019 1.00 83.06 232 PRO A O 1
ATOM 1853 N N . ALA A 1 233 ? -0.912 -0.177 9.377 1.00 80.44 233 ALA A N 1
ATOM 1854 C CA . ALA A 1 233 ? -1.075 1.192 9.872 1.00 80.44 233 ALA A CA 1
ATOM 1855 C C . ALA A 1 233 ? -1.504 2.226 8.807 1.00 80.44 233 ALA A C 1
ATOM 1857 O O . ALA A 1 233 ? -1.385 3.427 9.032 1.00 80.44 233 ALA A O 1
ATOM 1858 N N . TRP A 1 234 ? -2.029 1.774 7.663 1.00 81.56 234 TRP A N 1
ATOM 1859 C CA . TRP A 1 234 ? -2.595 2.625 6.600 1.00 81.56 234 TRP A CA 1
ATOM 1860 C C . TRP A 1 234 ? -4.138 2.644 6.613 1.00 81.56 234 TRP A C 1
ATOM 1862 O O . TRP A 1 234 ? -4.774 3.349 5.834 1.00 81.56 234 TRP A O 1
ATOM 1872 N N . GLY A 1 235 ? -4.770 1.851 7.485 1.00 80.19 235 GLY A N 1
ATOM 1873 C CA . GLY A 1 235 ? -6.228 1.761 7.621 1.00 80.19 235 GLY A CA 1
ATOM 1874 C C . GLY A 1 235 ? -6.924 0.828 6.620 1.00 80.19 235 GLY A C 1
ATOM 1875 O O . GLY A 1 235 ? -7.944 0.242 6.971 1.00 80.19 235 GLY A O 1
ATOM 1876 N N . GLY A 1 236 ? -6.363 0.591 5.430 1.00 83.81 236 GLY A N 1
ATOM 1877 C CA . GLY A 1 236 ? -7.009 -0.239 4.398 1.00 83.81 236 GLY A CA 1
ATOM 1878 C C . GLY A 1 236 ? -7.275 -1.690 4.795 1.00 83.81 236 GLY A C 1
ATOM 1879 O O . GLY A 1 236 ? -8.330 -2.227 4.470 1.00 83.81 236 GLY A O 1
ATOM 1880 N N . LEU A 1 237 ? -6.394 -2.311 5.585 1.00 87.00 237 LEU A N 1
ATOM 1881 C CA . LEU A 1 237 ? -6.656 -3.644 6.144 1.00 87.00 237 LEU A CA 1
ATOM 1882 C C . LEU A 1 237 ? -7.824 -3.647 7.141 1.00 87.00 237 LEU A C 1
ATOM 1884 O O . LEU A 1 237 ? -8.569 -4.621 7.200 1.00 87.00 237 LEU A O 1
ATOM 1888 N N . ILE A 1 238 ? -7.988 -2.562 7.903 1.00 82.00 238 ILE A N 1
ATOM 1889 C CA . ILE A 1 238 ? -9.081 -2.390 8.865 1.00 82.00 238 ILE A CA 1
ATOM 1890 C C . ILE A 1 238 ? -10.403 -2.245 8.096 1.00 82.00 238 ILE A C 1
ATOM 1892 O O . ILE A 1 238 ? -11.345 -2.992 8.348 1.00 82.00 238 ILE A O 1
ATOM 1896 N N . THR A 1 239 ? -10.437 -1.363 7.090 1.00 84.38 239 THR A N 1
ATOM 1897 C CA . THR A 1 239 ? -11.601 -1.164 6.212 1.00 84.38 239 THR A CA 1
ATOM 1898 C C . THR A 1 239 ? -11.977 -2.417 5.421 1.00 84.38 239 THR A C 1
ATOM 1900 O O . THR A 1 239 ? -13.149 -2.758 5.351 1.00 84.38 239 THR A O 1
ATOM 1903 N N . LEU A 1 240 ? -11.031 -3.141 4.818 1.00 86.69 240 LEU A N 1
ATOM 1904 C CA . LEU A 1 240 ? -11.384 -4.347 4.058 1.00 86.69 240 LEU A CA 1
ATOM 1905 C C . LEU A 1 240 ? -11.897 -5.467 4.974 1.00 86.69 240 LEU A C 1
ATOM 1907 O O . LEU A 1 240 ? -12.806 -6.203 4.591 1.00 86.69 240 LEU A O 1
ATOM 1911 N N . ALA A 1 241 ? -11.370 -5.568 6.198 1.00 84.50 241 ALA A N 1
ATOM 1912 C CA . ALA A 1 241 ? -11.849 -6.528 7.182 1.00 84.50 241 ALA A CA 1
ATOM 1913 C C . ALA A 1 241 ? -13.216 -6.163 7.784 1.00 84.50 241 ALA A C 1
ATOM 1915 O O . ALA A 1 241 ? -13.940 -7.075 8.175 1.00 84.50 241 ALA A O 1
ATOM 1916 N N . SER A 1 242 ? -13.617 -4.887 7.821 1.00 82.62 242 SER A N 1
ATOM 1917 C CA . SER A 1 242 ? -14.926 -4.484 8.364 1.00 82.62 242 SER A CA 1
ATOM 1918 C C . SER A 1 242 ? -16.125 -5.030 7.581 1.00 82.62 242 SER A C 1
ATOM 1920 O O . SER A 1 242 ? -17.224 -5.138 8.121 1.00 82.62 242 SER A O 1
ATOM 1922 N N . TYR A 1 243 ? -15.907 -5.440 6.329 1.00 82.81 243 TYR A N 1
ATOM 1923 C CA . TYR A 1 243 ? -16.907 -6.084 5.476 1.00 82.81 243 TYR A CA 1
ATOM 1924 C C . TYR A 1 243 ? -16.933 -7.620 5.580 1.00 82.81 243 TYR A C 1
ATOM 1926 O O . TYR A 1 243 ? -17.767 -8.260 4.928 1.00 82.81 243 TYR A O 1
ATOM 1934 N N . ASN A 1 244 ? -16.047 -8.235 6.372 1.00 84.88 244 ASN A N 1
ATOM 1935 C CA . ASN A 1 244 ? -16.059 -9.681 6.586 1.00 84.88 244 ASN A CA 1
ATOM 1936 C C . ASN A 1 244 ? -17.286 -10.128 7.392 1.00 84.88 244 ASN A C 1
ATOM 1938 O O . ASN A 1 244 ? -17.876 -9.386 8.173 1.00 84.88 244 ASN A O 1
ATOM 1942 N N . LYS A 1 245 ? -17.640 -11.412 7.264 1.00 83.25 245 LYS A N 1
ATOM 1943 C CA . LYS A 1 245 ? -18.589 -12.034 8.195 1.00 83.25 245 LYS A CA 1
ATOM 1944 C C . LYS A 1 245 ? -17.969 -12.098 9.589 1.00 83.25 245 LYS A C 1
ATOM 1946 O O . LYS A 1 245 ? -16.832 -12.528 9.734 1.00 83.25 245 LYS A O 1
ATOM 1951 N N . PHE A 1 246 ? -18.763 -11.767 10.598 1.00 70.00 246 PHE A N 1
ATOM 1952 C CA . PHE A 1 246 ? -18.366 -11.667 12.003 1.00 70.00 246 PHE A CA 1
ATOM 1953 C C . PHE A 1 246 ? -17.537 -12.873 12.515 1.00 70.00 246 PHE A C 1
ATOM 1955 O O . PHE A 1 246 ? -16.384 -12.716 12.913 1.00 70.00 246 PHE A O 1
ATOM 1962 N N . HIS A 1 247 ? -18.050 -14.103 12.359 1.00 74.50 247 HIS A N 1
ATOM 1963 C CA . HIS A 1 247 ? -17.358 -15.357 12.721 1.00 74.50 247 HIS A CA 1
ATOM 1964 C C . HIS A 1 247 ? -16.377 -15.903 11.653 1.00 74.50 247 HIS A C 1
ATOM 1966 O O . HIS A 1 247 ? -16.078 -17.099 11.637 1.00 74.50 247 HIS A O 1
ATOM 1972 N N . ASN A 1 248 ? -15.898 -15.082 10.714 1.00 84.62 248 ASN A N 1
ATOM 1973 C CA . ASN A 1 248 ? -14.913 -15.520 9.723 1.00 84.62 248 ASN A CA 1
ATOM 1974 C C . ASN A 1 248 ? -13.518 -15.731 10.351 1.00 84.62 248 ASN A C 1
ATOM 1976 O O . ASN A 1 248 ? -13.137 -15.035 11.292 1.00 84.62 248 ASN A O 1
ATOM 1980 N N . ASN A 1 249 ? -12.718 -16.658 9.817 1.00 82.50 249 ASN A N 1
ATOM 1981 C CA . ASN A 1 249 ? -11.395 -16.969 10.365 1.00 82.50 249 ASN A CA 1
ATOM 1982 C C . ASN A 1 249 ? -10.313 -16.001 9.845 1.00 82.50 249 ASN A C 1
ATOM 1984 O O . ASN A 1 249 ? -9.441 -16.372 9.058 1.00 82.50 249 ASN A O 1
ATOM 1988 N N . CYS A 1 250 ? -10.342 -14.766 10.351 1.00 81.62 250 CYS A N 1
ATOM 1989 C CA . CYS A 1 250 ? -9.388 -13.708 10.009 1.00 81.62 250 CYS A CA 1
ATOM 1990 C C . CYS A 1 250 ? -7.916 -14.085 10.270 1.00 81.62 250 CYS A C 1
ATOM 1992 O O . CYS A 1 250 ? -7.027 -13.544 9.617 1.00 81.62 250 CYS A O 1
ATOM 1994 N N . PHE A 1 251 ? -7.635 -15.032 11.175 1.00 79.44 251 PHE A N 1
ATOM 1995 C CA . PHE A 1 251 ? -6.283 -15.556 11.394 1.00 79.44 251 PHE A CA 1
ATOM 1996 C C . PHE A 1 251 ? -5.801 -16.414 10.214 1.00 79.44 251 PHE A C 1
ATOM 1998 O O . PHE A 1 251 ? -4.684 -16.223 9.730 1.00 79.44 251 PHE A O 1
ATOM 2005 N N . LYS A 1 252 ? -6.649 -17.323 9.712 1.00 83.50 252 LYS A N 1
ATOM 2006 C CA . LYS A 1 252 ? -6.355 -18.118 8.510 1.00 83.50 252 LYS A CA 1
ATOM 2007 C C . LYS A 1 252 ? -6.169 -17.217 7.289 1.00 83.50 252 LYS A C 1
ATOM 2009 O O . LYS A 1 252 ? -5.218 -17.413 6.537 1.00 83.50 252 LYS A O 1
ATOM 2014 N N . ASP A 1 253 ? -7.029 -16.218 7.124 1.00 87.50 253 ASP A N 1
ATOM 2015 C CA . ASP A 1 253 ? -6.955 -15.297 5.988 1.00 87.50 253 ASP A CA 1
ATOM 2016 C C . ASP A 1 253 ? -5.698 -14.420 6.068 1.00 87.50 253 ASP A C 1
ATOM 2018 O O . ASP A 1 253 ? -4.981 -14.273 5.078 1.00 87.50 253 ASP A O 1
ATOM 2022 N N . ALA A 1 254 ? -5.348 -13.929 7.264 1.00 85.12 254 ALA A N 1
ATOM 2023 C CA . ALA A 1 254 ? -4.101 -13.207 7.490 1.00 85.12 254 ALA A CA 1
ATOM 2024 C C . ALA A 1 254 ? -2.862 -14.060 7.168 1.00 85.12 254 ALA A C 1
ATOM 2026 O O . ALA A 1 254 ? -1.908 -13.547 6.581 1.00 85.12 254 ALA A O 1
ATOM 2027 N N . LEU A 1 255 ? -2.873 -15.354 7.508 1.00 87.19 255 LEU A N 1
ATOM 2028 C CA . LEU A 1 255 ? -1.803 -16.284 7.146 1.00 87.19 255 LEU A CA 1
ATOM 2029 C C . LEU A 1 255 ? -1.709 -16.458 5.619 1.00 87.19 255 LEU A C 1
ATOM 2031 O O . LEU A 1 255 ? -0.622 -16.326 5.059 1.00 87.19 255 LEU A O 1
ATOM 2035 N N . ILE A 1 256 ? -2.840 -16.703 4.945 1.00 90.69 256 ILE A N 1
ATOM 2036 C CA . ILE A 1 256 ? -2.904 -16.906 3.487 1.00 90.69 256 ILE A CA 1
ATOM 2037 C C . ILE A 1 256 ? -2.411 -15.668 2.735 1.00 90.69 256 ILE A C 1
ATOM 2039 O O . ILE A 1 256 ? -1.572 -15.801 1.847 1.00 90.69 256 ILE A O 1
ATOM 2043 N N . VAL A 1 257 ? -2.871 -14.470 3.106 1.00 89.94 257 VAL A N 1
ATOM 2044 C CA . VAL A 1 257 ? -2.452 -13.217 2.459 1.00 89.94 257 VAL A CA 1
ATOM 2045 C C . VAL A 1 257 ? -0.970 -12.925 2.729 1.00 89.94 257 VAL A C 1
ATOM 2047 O O . VAL A 1 257 ? -0.261 -12.529 1.806 1.00 89.94 257 VAL A O 1
ATOM 2050 N N . SER A 1 258 ? -0.464 -13.194 3.941 1.00 90.56 258 SER A N 1
ATOM 2051 C CA . SER A 1 258 ? 0.959 -12.996 4.269 1.00 90.56 258 SER A CA 1
ATOM 2052 C C . SER A 1 258 ? 1.863 -13.897 3.421 1.00 90.56 258 SER A C 1
ATOM 2054 O O . SER A 1 258 ? 2.832 -13.426 2.827 1.00 90.56 258 SER A O 1
ATOM 2056 N N . ILE A 1 259 ? 1.535 -15.193 3.343 1.00 92.69 259 ILE A N 1
ATOM 2057 C CA . ILE A 1 259 ? 2.295 -16.177 2.560 1.00 92.69 259 ILE A CA 1
ATOM 2058 C C . ILE A 1 259 ? 2.162 -15.874 1.065 1.00 92.69 259 ILE A C 1
ATOM 2060 O O . ILE A 1 259 ? 3.170 -15.838 0.367 1.00 92.69 259 ILE A O 1
ATOM 2064 N N . GLY A 1 260 ? 0.950 -15.583 0.584 1.00 92.00 260 GLY A N 1
ATOM 2065 C CA . GLY A 1 260 ? 0.687 -15.230 -0.811 1.00 92.00 260 GLY A CA 1
ATOM 2066 C C . GLY A 1 260 ? 1.510 -14.029 -1.277 1.00 92.00 260 GLY A C 1
ATOM 2067 O O . GLY A 1 260 ? 2.170 -14.112 -2.311 1.00 92.00 260 GLY A O 1
ATOM 2068 N N . ASN A 1 261 ? 1.566 -12.954 -0.486 1.00 92.00 261 ASN A N 1
ATOM 2069 C CA . ASN A 1 261 ? 2.396 -11.783 -0.776 1.00 92.00 261 ASN A CA 1
ATOM 2070 C C . ASN A 1 261 ? 3.897 -12.127 -0.879 1.00 92.00 261 ASN A C 1
ATOM 2072 O O . ASN A 1 261 ? 4.572 -11.715 -1.825 1.00 92.00 261 ASN A O 1
ATOM 2076 N N . ILE A 1 262 ? 4.422 -12.925 0.058 1.00 93.44 262 ILE A N 1
ATOM 2077 C CA . ILE A 1 262 ? 5.832 -13.351 0.056 1.00 93.44 262 ILE A CA 1
ATOM 2078 C C . ILE A 1 262 ? 6.134 -14.243 -1.160 1.00 93.44 262 ILE A C 1
ATOM 2080 O O . ILE A 1 262 ? 7.097 -13.989 -1.883 1.00 93.44 262 ILE A O 1
ATOM 2084 N N . CYS A 1 263 ? 5.295 -15.245 -1.439 1.00 94.06 263 CYS A N 1
ATOM 2085 C CA . CYS A 1 263 ? 5.444 -16.121 -2.603 1.00 94.06 263 CYS A CA 1
ATOM 2086 C C . CYS A 1 263 ? 5.373 -15.346 -3.928 1.00 94.06 263 CYS A C 1
ATOM 2088 O O . CYS A 1 263 ? 6.163 -15.614 -4.830 1.00 94.06 263 CYS A O 1
ATOM 2090 N N . THR A 1 264 ? 4.484 -14.355 -4.027 1.00 92.88 264 THR A N 1
ATOM 2091 C CA . THR A 1 264 ? 4.353 -13.486 -5.209 1.00 92.88 264 THR A CA 1
ATOM 2092 C C . THR A 1 264 ? 5.586 -12.613 -5.395 1.00 92.88 264 THR A C 1
ATOM 2094 O O . THR A 1 264 ? 6.094 -12.512 -6.507 1.00 92.88 264 THR A O 1
ATOM 2097 N N . SER A 1 265 ? 6.124 -12.054 -4.307 1.00 93.44 265 SER A N 1
ATOM 2098 C CA . SER A 1 265 ? 7.356 -11.254 -4.330 1.00 93.44 265 SER A CA 1
ATOM 2099 C C . SER A 1 265 ? 8.561 -12.074 -4.809 1.00 93.44 265 SER A C 1
ATOM 2101 O O . SER A 1 265 ? 9.347 -11.605 -5.629 1.00 93.44 265 SER A O 1
ATOM 2103 N N . ILE A 1 266 ? 8.686 -13.324 -4.346 1.00 94.25 266 ILE A N 1
ATOM 2104 C CA . ILE A 1 266 ? 9.739 -14.254 -4.784 1.00 94.25 266 ILE A CA 1
ATOM 2105 C C . ILE A 1 266 ? 9.549 -14.640 -6.260 1.00 94.25 266 ILE A C 1
ATOM 2107 O O . ILE A 1 266 ? 10.504 -14.605 -7.035 1.00 94.25 266 ILE A O 1
ATOM 2111 N N . PHE A 1 267 ? 8.323 -14.969 -6.676 1.00 95.00 267 PHE A N 1
ATOM 2112 C CA . PHE A 1 267 ? 8.025 -15.356 -8.057 1.00 95.00 267 PHE A CA 1
ATOM 2113 C C . PHE A 1 267 ? 8.247 -14.207 -9.053 1.00 95.00 267 PHE A C 1
ATOM 2115 O O . PHE A 1 267 ? 8.892 -14.404 -10.081 1.00 95.00 267 PHE A O 1
ATOM 2122 N N . ALA A 1 268 ? 7.808 -12.990 -8.720 1.00 91.81 268 ALA A N 1
ATOM 2123 C CA . ALA A 1 268 ? 8.110 -11.789 -9.495 1.00 91.81 268 ALA A CA 1
ATOM 2124 C C . ALA A 1 268 ? 9.624 -11.512 -9.556 1.00 91.81 268 ALA A C 1
ATOM 2126 O O . ALA A 1 268 ? 10.125 -11.117 -10.607 1.00 91.81 268 ALA A O 1
ATOM 2127 N N . GLY A 1 269 ? 10.367 -11.803 -8.480 1.00 92.12 269 GLY A N 1
ATOM 2128 C CA . GLY A 1 269 ? 11.832 -11.804 -8.480 1.00 92.12 269 GLY A CA 1
ATOM 2129 C C . GLY A 1 269 ? 12.418 -12.715 -9.562 1.00 92.12 269 GLY A C 1
ATOM 2130 O O . GLY A 1 269 ? 13.206 -12.251 -10.383 1.00 92.12 269 GLY A O 1
ATOM 2131 N N . PHE A 1 270 ? 11.980 -13.976 -9.641 1.00 93.62 270 PHE A N 1
ATOM 2132 C CA . PHE A 1 270 ? 12.401 -14.894 -10.709 1.00 93.62 270 PHE A CA 1
ATOM 2133 C C . PHE A 1 270 ? 12.052 -14.386 -12.117 1.00 93.62 270 PHE A C 1
ATOM 2135 O O . PHE A 1 270 ? 12.898 -14.469 -13.009 1.00 93.62 270 PHE A O 1
ATOM 2142 N N . VAL A 1 271 ? 10.848 -13.835 -12.322 1.00 91.88 271 VAL A N 1
ATOM 2143 C CA . VAL A 1 271 ? 10.443 -13.233 -13.607 1.00 91.88 271 VAL A CA 1
ATOM 2144 C C . VAL A 1 271 ? 11.417 -12.122 -13.999 1.00 91.88 271 VAL A C 1
ATOM 2146 O O . VAL A 1 271 ? 12.082 -12.224 -15.029 1.00 91.88 271 VAL A O 1
ATOM 2149 N N . ILE A 1 272 ? 11.556 -11.099 -13.154 1.00 89.50 272 ILE A N 1
ATOM 2150 C CA . ILE A 1 272 ? 12.372 -9.916 -13.441 1.00 89.50 272 ILE A CA 1
ATOM 2151 C C . ILE A 1 272 ? 13.847 -10.287 -13.623 1.00 89.50 272 ILE A C 1
ATOM 2153 O O . ILE A 1 272 ? 14.444 -9.912 -14.630 1.00 89.50 272 ILE A O 1
ATOM 2157 N N . PHE A 1 273 ? 14.440 -11.080 -12.727 1.00 90.88 273 PHE A N 1
ATOM 2158 C CA . PHE A 1 273 ? 15.855 -11.437 -12.846 1.00 90.88 273 PHE A CA 1
ATOM 2159 C C . PHE A 1 273 ? 16.160 -12.377 -14.021 1.00 90.88 273 PHE A C 1
ATOM 2161 O O . PHE A 1 273 ? 17.252 -12.281 -14.577 1.00 90.88 273 PHE A O 1
ATOM 2168 N N . SER A 1 274 ? 15.224 -13.220 -14.475 1.00 91.94 274 SER A N 1
ATOM 2169 C CA . SER A 1 274 ? 15.420 -13.985 -15.722 1.00 91.94 274 SER A CA 1
ATOM 2170 C C . SER A 1 274 ? 15.480 -13.075 -16.961 1.00 91.94 274 SER A C 1
ATOM 2172 O O . SER A 1 274 ? 16.309 -13.283 -17.846 1.00 91.94 274 SER A O 1
ATOM 2174 N N . ILE A 1 275 ? 14.670 -12.012 -16.982 1.00 87.31 275 ILE A N 1
ATOM 2175 C CA . ILE A 1 275 ? 14.600 -11.021 -18.065 1.00 87.31 275 ILE A CA 1
ATOM 2176 C C . ILE A 1 275 ? 15.820 -10.077 -18.033 1.00 87.31 275 ILE A C 1
ATOM 2178 O O . ILE A 1 275 ? 16.420 -9.810 -19.073 1.00 87.31 275 ILE A O 1
ATOM 2182 N N . ILE A 1 276 ? 16.267 -9.646 -16.847 1.00 86.44 276 ILE A N 1
ATOM 2183 C CA . ILE A 1 276 ? 17.502 -8.855 -16.690 1.00 86.44 276 ILE A CA 1
ATOM 2184 C C . ILE A 1 276 ? 18.755 -9.695 -16.999 1.00 86.44 276 ILE A C 1
ATOM 2186 O O . ILE A 1 276 ? 19.714 -9.177 -17.562 1.00 86.44 276 ILE A O 1
ATOM 2190 N N . GLY A 1 277 ? 18.758 -10.999 -16.695 1.00 89.25 277 GLY A N 1
ATOM 2191 C CA . GLY A 1 277 ? 19.858 -11.903 -17.060 1.00 89.25 277 GLY A CA 1
ATOM 2192 C C . GLY A 1 277 ? 20.096 -11.974 -18.574 1.00 89.25 277 GLY A C 1
ATOM 2193 O O . GLY A 1 277 ? 21.244 -12.003 -19.017 1.00 89.25 277 GLY A O 1
ATOM 2194 N N . TYR A 1 278 ? 19.018 -11.922 -19.360 1.00 87.56 278 TYR A N 1
ATOM 2195 C CA . TYR A 1 278 ? 19.077 -11.765 -20.814 1.00 87.56 278 TYR A CA 1
ATOM 2196 C C . TYR A 1 278 ? 19.622 -10.390 -21.228 1.00 87.56 278 TYR A C 1
ATOM 2198 O O . TYR A 1 278 ? 20.573 -10.330 -22.005 1.00 87.56 278 TYR A O 1
ATOM 2206 N N . LEU A 1 279 ? 19.106 -9.295 -20.655 1.00 83.25 279 LEU A N 1
ATOM 2207 C CA . LEU A 1 279 ? 19.591 -7.937 -20.943 1.00 83.25 279 LEU A CA 1
ATOM 2208 C C . LEU A 1 279 ? 21.102 -7.788 -20.685 1.00 83.25 279 LEU A C 1
ATOM 2210 O O . LEU A 1 279 ? 21.827 -7.268 -21.530 1.00 83.25 279 LEU A O 1
ATOM 2214 N N . ALA A 1 280 ? 21.586 -8.287 -19.546 1.00 85.31 280 ALA A N 1
ATOM 2215 C CA . ALA A 1 280 ? 23.002 -8.295 -19.180 1.00 85.31 280 ALA A CA 1
ATOM 2216 C C . ALA A 1 280 ? 23.864 -9.056 -20.208 1.00 85.31 280 ALA A C 1
ATOM 2218 O O . ALA A 1 280 ? 24.938 -8.591 -20.595 1.00 85.31 280 ALA A O 1
ATOM 2219 N N . ASN A 1 281 ? 23.368 -10.204 -20.683 1.00 86.19 281 ASN A N 1
ATOM 2220 C CA . ASN A 1 281 ? 24.033 -11.040 -21.679 1.00 86.19 281 ASN A CA 1
ATOM 2221 C C . ASN A 1 281 ? 24.131 -10.349 -23.050 1.00 86.19 281 ASN A C 1
ATOM 2223 O O . ASN A 1 281 ? 25.217 -10.292 -23.617 1.00 86.19 281 ASN A O 1
ATOM 2227 N N . GLU A 1 282 ? 23.034 -9.775 -23.554 1.00 79.56 282 GLU A N 1
ATOM 2228 C CA . GLU A 1 282 ? 23.025 -9.016 -24.818 1.00 79.56 282 GLU A CA 1
ATOM 2229 C C . GLU A 1 282 ? 23.939 -7.783 -24.753 1.00 79.56 282 GLU A C 1
ATOM 2231 O O . GLU A 1 282 ? 24.743 -7.531 -25.650 1.00 79.56 282 GLU A O 1
ATOM 2236 N N . LEU A 1 283 ? 23.877 -7.031 -23.650 1.00 74.38 283 LEU A N 1
ATOM 2237 C CA . LEU A 1 283 ? 24.705 -5.841 -23.446 1.00 74.38 283 LEU A CA 1
ATOM 2238 C C . LEU A 1 283 ? 26.177 -6.153 -23.140 1.00 74.38 283 LEU A C 1
ATOM 2240 O O . LEU A 1 283 ? 26.986 -5.227 -23.096 1.00 74.38 283 LEU A O 1
ATOM 2244 N N . ASN A 1 284 ? 26.534 -7.425 -22.921 1.00 77.38 284 ASN A N 1
ATOM 2245 C CA . ASN A 1 284 ? 27.851 -7.852 -22.435 1.00 77.38 284 ASN A CA 1
ATOM 2246 C C . ASN A 1 284 ? 28.287 -7.081 -21.166 1.00 77.38 284 ASN A C 1
ATOM 2248 O O . ASN A 1 284 ? 29.466 -6.782 -20.962 1.00 77.38 284 ASN A O 1
ATOM 2252 N N . MET A 1 285 ? 27.319 -6.756 -20.304 1.00 79.19 285 MET A N 1
ATOM 2253 C CA . MET A 1 285 ? 27.513 -6.038 -19.044 1.00 79.19 285 MET A CA 1
ATOM 2254 C C . MET A 1 285 ? 27.175 -6.938 -17.850 1.00 79.19 285 MET A C 1
ATOM 2256 O O . MET A 1 285 ? 26.323 -7.818 -17.961 1.00 79.19 285 MET A O 1
ATOM 2260 N N . PRO A 1 286 ? 27.818 -6.748 -16.685 1.00 82.75 286 PRO A N 1
ATOM 2261 C CA . PRO A 1 286 ? 27.486 -7.520 -15.497 1.00 82.75 286 PRO A CA 1
ATOM 2262 C C . PRO A 1 286 ? 26.119 -7.086 -14.937 1.00 82.75 286 PRO A C 1
ATOM 2264 O O . PRO A 1 286 ? 25.714 -5.929 -15.060 1.00 82.75 286 PRO A O 1
ATOM 2267 N N . VAL A 1 287 ? 25.397 -8.037 -14.332 1.00 82.69 287 VAL A N 1
ATOM 2268 C CA . VAL A 1 287 ? 23.985 -7.880 -13.925 1.00 82.69 287 VAL A CA 1
ATOM 2269 C C . VAL A 1 287 ? 23.774 -6.709 -12.954 1.00 82.69 287 VAL A C 1
ATOM 2271 O O . VAL A 1 287 ? 22.743 -6.050 -13.007 1.00 82.69 287 VAL A O 1
ATOM 2274 N N . ASP A 1 288 ? 24.754 -6.391 -12.109 1.00 79.94 288 ASP A N 1
ATOM 2275 C CA . ASP A 1 288 ? 24.693 -5.277 -11.155 1.00 79.94 288 ASP A CA 1
ATOM 2276 C C . ASP A 1 288 ? 24.603 -3.889 -11.813 1.00 79.94 288 ASP A C 1
ATOM 2278 O O . ASP A 1 288 ? 24.116 -2.958 -11.178 1.00 79.94 288 ASP A O 1
ATOM 2282 N N . LYS A 1 289 ? 25.022 -3.747 -13.078 1.00 77.31 289 LYS A N 1
ATOM 2283 C CA . LYS A 1 289 ? 24.968 -2.479 -13.831 1.00 77.31 289 LYS A CA 1
ATOM 2284 C C . LYS A 1 289 ? 23.681 -2.259 -14.630 1.00 77.31 289 LYS A C 1
ATOM 2286 O O . LYS A 1 289 ? 23.556 -1.228 -15.281 1.00 77.31 289 LYS A O 1
ATOM 2291 N N . VAL A 1 290 ? 22.751 -3.214 -14.606 1.00 72.56 290 VAL A N 1
ATOM 2292 C CA . VAL A 1 290 ? 21.469 -3.160 -15.340 1.00 72.56 290 VAL A CA 1
ATOM 2293 C C . VAL A 1 290 ? 20.250 -3.355 -14.422 1.00 72.56 290 VAL A C 1
ATOM 2295 O O . VAL A 1 290 ? 19.145 -3.613 -14.894 1.00 72.56 290 VAL A O 1
ATOM 2298 N N . VAL A 1 291 ? 20.444 -3.256 -13.101 1.00 67.94 291 VAL A N 1
ATOM 2299 C CA . VAL A 1 291 ? 19.392 -3.395 -12.078 1.00 67.94 291 VAL A CA 1
ATOM 2300 C C . VAL A 1 291 ? 19.122 -2.040 -11.424 1.00 67.94 291 VAL A C 1
ATOM 2302 O O . VAL A 1 291 ? 19.730 -1.690 -10.412 1.00 67.94 291 VAL A O 1
ATOM 2305 N N . ASP A 1 292 ? 18.162 -1.306 -11.983 1.00 66.56 292 ASP A N 1
ATOM 2306 C CA . ASP A 1 292 ? 17.554 -0.142 -11.330 1.00 66.56 292 ASP A CA 1
ATOM 2307 C C . ASP A 1 292 ? 16.448 -0.545 -10.340 1.00 66.56 292 ASP A C 1
ATOM 2309 O O . ASP A 1 292 ? 16.006 -1.696 -10.278 1.00 66.56 292 ASP A O 1
ATOM 2313 N N . GLN A 1 293 ? 15.975 0.427 -9.555 1.00 60.34 293 GLN A N 1
ATOM 2314 C CA . GLN A 1 293 ? 14.901 0.252 -8.574 1.00 60.34 293 GLN A CA 1
ATOM 2315 C C . GLN A 1 293 ? 13.733 1.219 -8.819 1.00 60.34 293 GLN A C 1
ATOM 2317 O O . GLN A 1 293 ? 13.872 2.261 -9.458 1.00 60.34 293 GLN A O 1
ATOM 2322 N N . GLY A 1 294 ? 12.559 0.880 -8.280 1.00 73.75 294 GLY A N 1
ATOM 2323 C CA . GLY A 1 294 ? 11.371 1.734 -8.338 1.00 73.75 294 GLY A CA 1
ATOM 2324 C C . GLY A 1 294 ? 10.856 1.965 -9.764 1.00 73.75 294 GLY A C 1
ATOM 2325 O O . GLY A 1 294 ? 10.768 1.034 -10.562 1.00 73.75 294 GLY A O 1
ATOM 2326 N N . ALA A 1 295 ? 10.491 3.212 -10.076 1.00 70.12 295 ALA A N 1
ATOM 2327 C CA . ALA A 1 295 ? 9.873 3.576 -11.352 1.00 70.12 295 ALA A CA 1
ATOM 2328 C C . ALA A 1 295 ? 10.785 3.323 -12.570 1.00 70.12 295 ALA A C 1
ATOM 2330 O O . ALA A 1 295 ? 10.288 2.882 -13.605 1.00 70.12 295 ALA A O 1
ATOM 2331 N N . GLY A 1 296 ? 12.104 3.526 -12.446 1.00 76.81 296 GLY A N 1
ATOM 2332 C CA . GLY A 1 296 ? 13.054 3.303 -13.545 1.00 76.81 296 GLY A CA 1
ATOM 2333 C C . GLY A 1 296 ? 13.060 1.854 -14.038 1.00 76.81 296 GLY A C 1
ATOM 2334 O O . GLY A 1 296 ? 13.032 1.603 -15.241 1.00 76.81 296 GLY A O 1
ATOM 2335 N N . LEU A 1 297 ? 12.953 0.884 -13.125 1.00 81.44 297 LEU A N 1
ATOM 2336 C CA . LEU A 1 297 ? 12.852 -0.533 -13.483 1.00 81.44 297 LEU A CA 1
ATOM 2337 C C . LEU A 1 297 ? 11.619 -0.831 -14.362 1.00 81.44 297 LEU A C 1
ATOM 2339 O O . LEU A 1 297 ? 11.699 -1.636 -15.289 1.00 81.44 297 LEU A O 1
ATOM 2343 N N . ALA A 1 298 ? 10.489 -0.173 -14.085 1.00 85.38 298 ALA A N 1
ATOM 2344 C CA . ALA A 1 298 ? 9.211 -0.409 -14.760 1.00 85.38 298 ALA A CA 1
ATOM 2345 C C . ALA A 1 298 ? 9.011 0.413 -16.048 1.00 85.38 298 ALA A C 1
ATOM 2347 O O . ALA A 1 298 ? 8.362 -0.073 -16.972 1.00 85.38 298 ALA A O 1
ATOM 2348 N N . PHE A 1 299 ? 9.548 1.636 -16.121 1.00 88.56 299 PHE A N 1
ATOM 2349 C CA . PHE A 1 299 ? 9.314 2.567 -17.237 1.00 88.56 299 PHE A CA 1
ATOM 2350 C C . PHE A 1 299 ? 10.545 2.825 -18.127 1.00 88.56 299 PHE A C 1
ATOM 2352 O O . PHE A 1 299 ? 10.382 3.334 -19.234 1.00 88.56 299 PHE A O 1
ATOM 2359 N N . ILE A 1 300 ? 11.750 2.427 -17.697 1.00 87.38 300 ILE A N 1
ATOM 2360 C CA . ILE A 1 300 ? 12.994 2.536 -18.481 1.00 87.38 300 ILE A CA 1
ATOM 2361 C C . ILE A 1 300 ? 13.545 1.142 -18.809 1.00 87.38 300 ILE A C 1
ATOM 2363 O O . ILE A 1 300 ? 13.577 0.754 -19.975 1.00 87.38 300 ILE A O 1
ATOM 2367 N N . VAL A 1 301 ? 13.929 0.362 -17.789 1.00 84.25 301 VAL A N 1
ATOM 2368 C CA . VAL A 1 301 ? 14.644 -0.914 -17.985 1.00 84.25 301 VAL A CA 1
ATOM 2369 C C . VAL A 1 301 ? 13.755 -1.963 -18.648 1.00 84.25 301 VAL A C 1
ATOM 2371 O O . VAL A 1 301 ? 14.121 -2.508 -19.684 1.00 84.25 301 VAL A O 1
ATOM 2374 N N . TYR A 1 302 ? 12.571 -2.249 -18.095 1.00 86.00 302 TYR A N 1
ATOM 2375 C CA . TYR A 1 302 ? 11.698 -3.276 -18.671 1.00 86.00 302 TYR A CA 1
ATOM 2376 C C . TYR A 1 302 ? 11.254 -2.952 -20.120 1.00 86.00 302 TYR A C 1
ATOM 2378 O O . TYR A 1 302 ? 11.324 -3.850 -20.966 1.00 86.00 302 TYR A O 1
ATOM 2386 N N . PRO A 1 303 ? 10.875 -1.705 -20.473 1.00 88.94 303 PRO A N 1
ATOM 2387 C CA . PRO A 1 303 ? 10.570 -1.335 -21.859 1.00 88.94 303 PRO A CA 1
ATOM 2388 C C . PRO A 1 303 ? 11.744 -1.500 -22.838 1.00 88.94 303 PRO A C 1
ATOM 2390 O O . PRO A 1 303 ? 11.500 -1.895 -23.978 1.00 88.94 303 PRO A O 1
ATOM 2393 N N . ASP A 1 304 ? 12.991 -1.285 -22.397 1.00 85.81 304 ASP A N 1
ATOM 2394 C CA . ASP A 1 304 ? 14.209 -1.546 -23.188 1.00 85.81 304 ASP A CA 1
ATOM 2395 C C . ASP A 1 304 ? 14.541 -3.045 -23.346 1.00 85.81 304 ASP A C 1
ATOM 2397 O O . ASP A 1 304 ? 15.233 -3.430 -24.289 1.00 85.81 304 ASP A O 1
ATOM 2401 N N . VAL A 1 305 ? 14.018 -3.931 -22.486 1.00 84.12 305 VAL A N 1
ATOM 2402 C CA . VAL A 1 305 ? 14.066 -5.381 -22.765 1.00 84.12 305 VAL A CA 1
ATOM 2403 C C . VAL A 1 305 ? 12.961 -5.795 -23.732 1.00 84.12 305 VAL A C 1
ATOM 2405 O O . VAL A 1 305 ? 13.185 -6.639 -24.596 1.00 84.12 305 VAL A O 1
ATOM 2408 N N . VAL A 1 306 ? 11.770 -5.201 -23.621 1.00 87.38 306 VAL A N 1
ATOM 2409 C CA . VAL A 1 306 ? 10.614 -5.537 -24.467 1.00 87.38 306 VAL A CA 1
ATOM 2410 C C . VAL A 1 306 ? 10.871 -5.284 -25.950 1.00 87.38 306 VAL A C 1
ATOM 2412 O O . VAL A 1 306 ? 10.466 -6.108 -26.766 1.00 87.38 306 VAL A O 1
ATOM 2415 N N . THR A 1 307 ? 11.565 -4.203 -26.308 1.00 86.88 307 THR A N 1
ATOM 2416 C CA . THR A 1 307 ? 11.967 -3.899 -27.697 1.00 86.88 307 THR A CA 1
ATOM 2417 C C . THR A 1 307 ? 12.827 -4.998 -28.326 1.00 86.88 307 THR A C 1
ATOM 2419 O O . THR A 1 307 ? 12.784 -5.187 -29.537 1.00 86.88 307 THR A O 1
ATOM 2422 N N . ARG A 1 308 ? 13.555 -5.770 -27.507 1.00 81.44 308 ARG A N 1
ATOM 2423 C CA . ARG A 1 308 ? 14.417 -6.893 -27.916 1.00 81.44 308 ARG A CA 1
ATOM 2424 C C . ARG A 1 308 ? 13.655 -8.223 -28.041 1.00 81.44 308 ARG A C 1
ATOM 2426 O O . ARG A 1 308 ? 14.227 -9.228 -28.458 1.00 81.44 308 ARG A O 1
ATOM 2433 N N . LEU A 1 309 ? 12.373 -8.271 -27.664 1.00 83.31 309 LEU A N 1
ATOM 2434 C CA . LEU A 1 309 ? 11.540 -9.472 -27.766 1.00 83.31 309 LEU A CA 1
ATOM 2435 C C . LEU A 1 309 ? 10.778 -9.504 -29.102 1.00 83.31 309 LEU A C 1
ATOM 2437 O O . LEU A 1 309 ? 10.222 -8.491 -29.513 1.00 83.31 309 LEU A O 1
ATOM 2441 N N . PRO A 1 310 ? 10.649 -10.670 -29.765 1.00 83.12 310 PRO A N 1
ATOM 2442 C CA . PRO A 1 310 ? 9.851 -10.776 -30.982 1.00 83.12 310 PRO A CA 1
ATOM 2443 C C . PRO A 1 310 ? 8.380 -10.467 -30.682 1.00 83.12 310 PRO A C 1
ATOM 2445 O O . PRO A 1 310 ? 7.811 -11.016 -29.735 1.00 83.12 310 PRO A O 1
ATOM 2448 N N . ILE A 1 311 ? 7.757 -9.635 -31.523 1.00 87.94 311 ILE A N 1
ATOM 2449 C CA . ILE A 1 311 ? 6.410 -9.072 -31.310 1.00 87.94 311 ILE A CA 1
ATOM 2450 C C . ILE A 1 311 ? 6.377 -8.152 -30.067 1.00 87.94 311 ILE A C 1
ATOM 2452 O O . ILE A 1 311 ? 5.509 -8.267 -29.200 1.00 87.94 311 ILE A O 1
ATOM 2456 N N . SER A 1 312 ? 7.336 -7.225 -29.980 1.00 89.75 312 SER A N 1
ATOM 2457 C CA . SER A 1 312 ? 7.539 -6.249 -28.895 1.00 89.75 312 SER A CA 1
ATOM 2458 C C . SER A 1 312 ? 6.243 -5.592 -28.370 1.00 89.75 312 SER A C 1
ATOM 2460 O O . SER A 1 312 ? 6.036 -5.601 -27.151 1.00 89.75 312 SER A O 1
ATOM 2462 N N . PRO A 1 313 ? 5.311 -5.104 -29.223 1.00 92.00 313 PRO A N 1
ATOM 2463 C CA . PRO A 1 313 ? 4.068 -4.477 -28.760 1.00 92.00 313 PRO A CA 1
ATOM 2464 C C . PRO A 1 313 ? 3.177 -5.382 -27.895 1.00 92.00 313 PRO A C 1
ATOM 2466 O O . PRO A 1 313 ? 2.547 -4.903 -26.953 1.00 92.00 313 PRO A O 1
ATOM 2469 N N . LEU A 1 314 ? 3.168 -6.701 -28.137 1.00 91.12 314 LEU A N 1
ATOM 2470 C CA . LEU A 1 314 ? 2.385 -7.656 -27.341 1.00 91.12 314 LEU A CA 1
ATOM 2471 C C . LEU A 1 314 ? 2.918 -7.765 -25.905 1.00 91.12 314 LEU A C 1
ATOM 2473 O O . LEU A 1 314 ? 2.144 -7.730 -24.948 1.00 91.12 314 LEU A O 1
ATOM 2477 N N . TRP A 1 315 ? 4.240 -7.873 -25.746 1.00 90.75 315 TRP A N 1
ATOM 2478 C CA . TRP A 1 315 ? 4.885 -7.949 -24.431 1.00 90.75 315 TRP A CA 1
ATOM 2479 C C . TRP A 1 315 ? 4.776 -6.625 -23.669 1.00 90.75 315 TRP A C 1
ATOM 2481 O O . TRP A 1 315 ? 4.607 -6.638 -22.449 1.00 90.75 315 TRP A O 1
ATOM 2491 N N . SER A 1 316 ? 4.809 -5.498 -24.390 1.00 92.44 316 SER A N 1
ATOM 2492 C CA . SER A 1 316 ? 4.563 -4.168 -23.829 1.00 92.44 316 SER A CA 1
ATOM 2493 C C . SER A 1 316 ? 3.141 -4.042 -23.282 1.00 92.44 316 SER A C 1
ATOM 2495 O O . SER A 1 316 ? 2.960 -3.772 -22.093 1.00 92.44 316 SER A O 1
ATOM 2497 N N . PHE A 1 317 ? 2.138 -4.336 -24.118 1.00 93.50 317 PHE A N 1
ATOM 2498 C CA . PHE A 1 317 ? 0.728 -4.287 -23.743 1.00 93.50 317 PHE A CA 1
ATOM 2499 C C . PHE A 1 317 ? 0.435 -5.171 -22.524 1.00 93.50 317 PHE A C 1
ATOM 2501 O O . PHE A 1 317 ? -0.150 -4.698 -21.553 1.00 93.50 317 PHE A O 1
ATOM 2508 N N . LEU A 1 318 ? 0.880 -6.436 -22.532 1.00 92.31 318 LEU A N 1
ATOM 2509 C CA . LEU A 1 318 ? 0.646 -7.364 -21.419 1.00 92.31 318 LEU A CA 1
ATOM 2510 C C . LEU A 1 318 ? 1.256 -6.861 -20.102 1.00 92.31 318 LEU A C 1
ATOM 2512 O O . LEU A 1 318 ? 0.615 -6.968 -19.055 1.00 92.31 318 LEU A O 1
ATOM 2516 N N . PHE A 1 319 ? 2.460 -6.286 -20.144 1.00 92.12 319 PHE A N 1
ATOM 2517 C CA . PHE A 1 319 ? 3.135 -5.762 -18.958 1.00 92.12 319 PHE A CA 1
ATOM 2518 C C . PHE A 1 319 ? 2.486 -4.486 -18.416 1.00 92.12 319 PHE A C 1
ATOM 2520 O O . PHE A 1 319 ? 2.183 -4.419 -17.225 1.00 92.12 319 PHE A O 1
ATOM 2527 N N . PHE A 1 320 ? 2.213 -3.489 -19.262 1.00 94.38 320 PHE A N 1
ATOM 2528 C CA . PHE A 1 320 ? 1.568 -2.259 -18.799 1.00 94.38 320 PHE A CA 1
ATOM 2529 C C . PHE A 1 320 ? 0.117 -2.498 -18.374 1.00 94.38 320 PHE A C 1
ATOM 2531 O O . PHE A 1 320 ? -0.342 -1.901 -17.403 1.00 94.38 320 PHE A O 1
ATOM 2538 N N . PHE A 1 321 ? -0.591 -3.441 -18.999 1.00 93.88 321 PHE A N 1
ATOM 2539 C CA . PHE A 1 321 ? -1.918 -3.847 -18.545 1.00 93.88 321 PHE A CA 1
ATOM 2540 C C . PHE A 1 321 ? -1.863 -4.610 -17.206 1.00 93.88 321 PHE A C 1
ATOM 2542 O O . PHE A 1 321 ? -2.693 -4.363 -16.331 1.00 93.88 321 PHE A O 1
ATOM 2549 N N . MET A 1 322 ? -0.840 -5.446 -16.976 1.00 93.38 322 MET A N 1
ATOM 2550 C CA . MET A 1 322 ? -0.560 -6.026 -15.654 1.00 93.38 322 MET A CA 1
ATOM 2551 C C . MET A 1 322 ? -0.304 -4.938 -14.600 1.00 93.38 322 MET A C 1
ATOM 2553 O O . MET A 1 322 ? -0.962 -4.949 -13.558 1.00 93.38 322 MET A O 1
ATOM 2557 N N . LEU A 1 323 ? 0.597 -3.984 -14.863 1.00 91.88 323 LEU A N 1
ATOM 2558 C CA . LEU A 1 323 ? 0.868 -2.867 -13.950 1.00 91.88 323 LEU A CA 1
ATOM 2559 C C . LEU A 1 323 ? -0.396 -2.045 -13.662 1.00 91.88 323 LEU A C 1
ATOM 2561 O O . LEU A 1 323 ? -0.640 -1.695 -12.510 1.00 91.88 323 LEU A O 1
ATOM 2565 N N . LEU A 1 324 ? -1.244 -1.811 -14.670 1.00 93.12 324 LEU A N 1
ATOM 2566 C CA . LEU A 1 324 ? -2.522 -1.120 -14.506 1.00 93.12 324 LEU A CA 1
ATOM 2567 C C . LEU A 1 324 ? -3.452 -1.892 -13.559 1.00 93.12 324 LEU A C 1
ATOM 2569 O O . LEU A 1 324 ? -4.046 -1.298 -12.661 1.00 93.12 324 LEU A O 1
ATOM 2573 N N . THR A 1 325 ? -3.550 -3.218 -13.705 1.00 91.81 325 THR A N 1
ATOM 2574 C CA . THR A 1 325 ? -4.356 -4.046 -12.794 1.00 91.81 325 THR A CA 1
ATOM 2575 C C . THR A 1 325 ? -3.807 -4.087 -11.362 1.00 91.81 325 THR A C 1
ATOM 2577 O O . THR A 1 325 ? -4.592 -3.954 -10.422 1.00 91.81 325 THR A O 1
ATOM 2580 N N . LEU A 1 326 ? -2.483 -4.174 -11.178 1.00 90.62 326 LEU A N 1
ATOM 2581 C CA . LEU A 1 326 ? -1.828 -4.115 -9.861 1.00 90.62 326 LEU A CA 1
ATOM 2582 C C . LEU A 1 326 ? -2.031 -2.752 -9.176 1.00 90.62 326 LEU A C 1
ATOM 2584 O O . LEU A 1 326 ? -2.365 -2.692 -7.989 1.00 90.62 326 LEU A O 1
ATOM 2588 N N . GLY A 1 327 ? -1.880 -1.666 -9.939 1.00 88.06 327 GLY A N 1
ATOM 2589 C CA . GLY A 1 327 ? -2.104 -0.300 -9.478 1.00 88.06 327 GLY A CA 1
ATOM 2590 C C . GLY A 1 327 ? -3.550 -0.080 -9.046 1.00 88.06 327 GLY A C 1
ATOM 2591 O O . GLY A 1 327 ? -3.808 0.234 -7.887 1.00 88.06 327 GLY A O 1
ATOM 2592 N N . MET A 1 328 ? -4.515 -0.333 -9.935 1.00 86.81 328 MET A N 1
ATOM 2593 C CA . MET A 1 328 ? -5.939 -0.185 -9.610 1.00 86.81 328 MET A CA 1
ATOM 2594 C C . MET A 1 328 ? -6.357 -1.033 -8.399 1.00 86.81 328 MET A C 1
ATOM 2596 O O . MET A 1 328 ? -7.075 -0.538 -7.538 1.00 86.81 328 MET A O 1
ATOM 2600 N N . GLY A 1 329 ? -5.874 -2.277 -8.280 1.00 85.31 329 GLY A N 1
ATOM 2601 C CA . GLY A 1 329 ? -6.166 -3.129 -7.121 1.00 85.31 329 GLY A CA 1
ATOM 2602 C C . GLY A 1 329 ? -5.713 -2.534 -5.780 1.00 85.31 329 GLY A C 1
ATOM 2603 O O . GLY A 1 329 ? -6.399 -2.715 -4.775 1.00 85.31 329 GLY A O 1
ATOM 2604 N N . SER A 1 330 ? -4.605 -1.788 -5.777 1.00 89.38 330 SER A N 1
ATOM 2605 C CA . SER A 1 330 ? -4.077 -1.095 -4.594 1.00 89.38 330 SER A CA 1
ATOM 2606 C C . SER A 1 330 ? -4.830 0.214 -4.319 1.00 89.38 330 SER A C 1
ATOM 2608 O O . SER A 1 330 ? -5.257 0.466 -3.193 1.00 89.38 330 SER A O 1
ATOM 2610 N N . GLU A 1 331 ? -5.070 1.013 -5.362 1.00 82.69 331 GLU A N 1
ATOM 2611 C CA . GLU A 1 331 ? -5.772 2.302 -5.286 1.00 82.69 331 GLU A CA 1
ATOM 2612 C C . GLU A 1 331 ? -7.222 2.146 -4.797 1.00 82.69 331 GLU A C 1
ATOM 2614 O O . GLU A 1 331 ? -7.702 2.931 -3.977 1.00 82.69 331 GLU A O 1
ATOM 2619 N N . PHE A 1 332 ? -7.909 1.072 -5.208 1.00 87.00 332 PHE A N 1
ATOM 2620 C CA . PHE A 1 332 ? -9.247 0.750 -4.704 1.00 87.00 332 PHE A CA 1
ATOM 2621 C C . PHE A 1 332 ? -9.270 0.579 -3.178 1.00 87.00 332 PHE A C 1
ATOM 2623 O O . PHE A 1 332 ? -10.233 0.994 -2.538 1.00 87.00 332 PHE A O 1
ATOM 2630 N N . ALA A 1 333 ? -8.225 -0.006 -2.580 1.00 84.25 333 ALA A N 1
ATOM 2631 C CA . ALA A 1 333 ? -8.149 -0.175 -1.132 1.00 84.25 333 ALA A CA 1
ATOM 2632 C C . ALA A 1 333 ? -7.909 1.164 -0.415 1.00 84.25 333 ALA A C 1
ATOM 2634 O O . ALA A 1 333 ? -8.552 1.427 0.602 1.00 84.25 333 ALA A O 1
ATOM 2635 N N . LEU A 1 334 ? -7.045 2.035 -0.952 1.00 81.06 334 LEU A N 1
ATOM 2636 C CA . LEU A 1 334 ? -6.799 3.375 -0.397 1.00 81.06 334 LEU A CA 1
ATOM 2637 C C . LEU A 1 334 ? -8.078 4.224 -0.399 1.00 81.06 334 LEU A C 1
ATOM 2639 O O . LEU A 1 334 ? -8.453 4.792 0.627 1.00 81.06 334 LEU A O 1
ATOM 2643 N N . LEU A 1 335 ? -8.801 4.252 -1.519 1.00 76.50 335 LEU A N 1
ATOM 2644 C CA . LEU A 1 335 ? -10.013 5.062 -1.649 1.00 76.50 335 LEU A CA 1
ATOM 2645 C C . LEU A 1 335 ? -11.224 4.461 -0.932 1.00 76.50 335 LEU A C 1
ATOM 2647 O O . LEU A 1 335 ? -11.981 5.216 -0.324 1.00 76.50 335 LEU A O 1
ATOM 2651 N N . GLU A 1 336 ? -11.398 3.133 -0.901 1.00 81.44 336 GLU A N 1
ATOM 2652 C CA . GLU A 1 336 ? -12.417 2.523 -0.033 1.00 81.44 336 GLU A CA 1
ATOM 2653 C C . GLU A 1 336 ? -12.079 2.804 1.449 1.00 81.44 336 GLU A C 1
ATOM 2655 O O . GLU A 1 336 ? -12.988 3.099 2.213 1.00 81.44 336 GLU A O 1
ATOM 2660 N N . THR A 1 337 ? -10.798 2.884 1.861 1.00 79.88 337 THR A N 1
ATOM 2661 C CA . THR A 1 337 ? -10.421 3.332 3.227 1.00 79.88 337 THR A CA 1
ATOM 2662 C C . THR A 1 337 ? -11.007 4.701 3.561 1.00 79.88 337 THR A C 1
ATOM 2664 O O . THR A 1 337 ? -11.623 4.868 4.615 1.00 79.88 337 THR A O 1
ATOM 2667 N N . ILE A 1 338 ? -10.834 5.666 2.655 1.00 73.56 338 ILE A N 1
ATOM 2668 C CA . ILE A 1 338 ? -11.296 7.048 2.818 1.00 73.56 338 ILE A CA 1
ATOM 2669 C C . ILE A 1 338 ? -12.832 7.095 2.799 1.00 73.56 338 ILE A C 1
ATOM 2671 O O . ILE A 1 338 ? -13.441 7.634 3.722 1.00 73.56 338 ILE A O 1
ATOM 2675 N N . MET A 1 339 ? -13.473 6.455 1.814 1.00 67.38 339 MET A N 1
ATOM 2676 C CA . MET A 1 339 ? -14.937 6.394 1.700 1.00 67.38 339 MET A CA 1
ATOM 2677 C C . MET A 1 339 ? -15.616 5.701 2.889 1.00 67.38 339 MET A C 1
ATOM 2679 O O . MET A 1 339 ? -16.693 6.131 3.302 1.00 67.38 339 MET A O 1
ATOM 2683 N N . THR A 1 340 ? -15.032 4.627 3.427 1.00 70.31 340 THR A N 1
ATOM 2684 C CA . THR A 1 340 ? -15.575 3.896 4.581 1.00 70.31 340 THR A CA 1
ATOM 2685 C C . THR A 1 340 ? -15.361 4.679 5.869 1.00 70.31 340 THR A C 1
ATOM 2687 O O . THR A 1 340 ? -16.288 4.794 6.662 1.00 70.31 340 THR A O 1
ATOM 2690 N N . ALA A 1 341 ? -14.189 5.297 6.061 1.00 62.16 341 ALA A N 1
ATOM 2691 C CA . ALA A 1 341 ? -13.956 6.183 7.200 1.00 62.16 341 ALA A CA 1
ATOM 2692 C C . ALA A 1 341 ? -14.936 7.372 7.223 1.00 62.16 341 ALA A C 1
ATOM 2694 O O . ALA A 1 341 ? -15.385 7.754 8.298 1.00 62.16 341 ALA A O 1
ATOM 2695 N N . VAL A 1 342 ? -15.313 7.907 6.058 1.00 61.22 342 VAL A N 1
ATOM 2696 C CA . VAL A 1 342 ? -16.385 8.906 5.915 1.00 61.22 342 VAL A CA 1
ATOM 2697 C C . VAL A 1 342 ? -17.761 8.318 6.273 1.00 61.22 342 VAL A C 1
ATOM 2699 O O . VAL A 1 342 ? -18.408 8.808 7.198 1.00 61.22 342 VAL A O 1
ATOM 2702 N N . GLN A 1 343 ? -18.184 7.237 5.605 1.00 62.12 343 GLN A N 1
ATOM 2703 C CA . GLN A 1 343 ? -19.528 6.642 5.758 1.00 62.12 343 GLN A CA 1
ATOM 2704 C C . GLN A 1 343 ? -19.808 6.054 7.154 1.00 62.12 343 GLN A C 1
ATOM 2706 O O . GLN A 1 343 ? -20.966 5.982 7.561 1.00 62.12 343 GLN A O 1
ATOM 2711 N N . ASP A 1 344 ? -18.778 5.606 7.876 1.00 59.44 344 ASP A N 1
ATOM 2712 C CA . ASP A 1 344 ? -18.904 5.046 9.232 1.00 59.44 344 ASP A CA 1
ATOM 2713 C C . ASP A 1 344 ? -18.714 6.092 10.341 1.00 59.44 344 ASP A C 1
ATOM 2715 O O . ASP A 1 344 ? -19.002 5.826 11.514 1.00 59.44 344 ASP A O 1
ATOM 2719 N N . LEU A 1 345 ? -18.248 7.290 9.980 1.00 53.47 345 LEU A N 1
ATOM 2720 C CA . LEU A 1 345 ? -18.445 8.465 10.813 1.00 53.47 345 LEU A CA 1
ATOM 2721 C C . LEU A 1 345 ? -19.894 8.965 10.650 1.00 53.47 345 LEU A C 1
ATOM 2723 O O . LEU A 1 345 ? -20.553 9.147 11.666 1.00 53.47 345 LEU A O 1
ATOM 2727 N N . TYR A 1 346 ? -20.429 9.129 9.433 1.00 56.19 346 TYR A N 1
ATOM 2728 C CA . TYR A 1 346 ? -21.720 9.805 9.202 1.00 56.19 346 TYR A CA 1
ATOM 2729 C C . TYR A 1 346 ? -22.856 8.889 8.671 1.00 56.19 346 TYR A C 1
ATOM 2731 O O . TYR A 1 346 ? -22.889 8.532 7.493 1.00 56.19 346 TYR A O 1
ATOM 2739 N N . PRO A 1 347 ? -23.868 8.530 9.497 1.00 52.81 347 PRO A N 1
ATOM 2740 C CA . PRO A 1 347 ? -24.890 7.553 9.094 1.00 52.81 347 PRO A CA 1
ATOM 2741 C C . PRO A 1 347 ? -25.972 8.068 8.130 1.00 52.81 347 PRO A C 1
ATOM 2743 O O . PRO A 1 347 ? -26.561 7.273 7.393 1.00 52.81 347 PRO A O 1
ATOM 2746 N N . VAL A 1 348 ? -26.283 9.372 8.135 1.00 53.16 348 VAL A N 1
ATOM 2747 C CA . VAL A 1 348 ? -27.442 9.944 7.409 1.00 53.16 348 VAL A CA 1
ATOM 2748 C C . VAL A 1 348 ? -27.321 9.732 5.900 1.00 53.16 348 VAL A C 1
ATOM 2750 O O . VAL A 1 348 ? -28.291 9.381 5.219 1.00 53.16 348 VAL A O 1
ATOM 2753 N N . LEU A 1 349 ? -26.113 9.888 5.366 1.00 49.44 349 LEU A N 1
ATOM 2754 C CA . LEU A 1 349 ? -25.855 9.774 3.941 1.00 49.44 349 LEU A CA 1
ATOM 2755 C C . LEU A 1 349 ? -25.644 8.326 3.464 1.00 49.44 349 LEU A C 1
ATOM 2757 O O . LEU A 1 349 ? -25.625 8.067 2.258 1.00 49.44 349 LEU A O 1
ATOM 2761 N N . ARG A 1 350 ? -25.683 7.326 4.355 1.00 54.81 350 ARG A N 1
ATOM 2762 C CA . ARG A 1 350 ? -25.692 5.897 3.979 1.00 54.81 350 ARG A CA 1
ATOM 2763 C C . ARG A 1 350 ? -26.827 5.535 2.999 1.00 54.81 350 ARG A C 1
ATOM 2765 O O . ARG A 1 350 ? -26.685 4.580 2.235 1.00 54.81 350 ARG A O 1
ATOM 2772 N N . GLN A 1 351 ? -27.912 6.323 2.968 1.00 46.50 351 GLN A N 1
ATOM 2773 C CA . GLN A 1 351 ? -29.023 6.202 2.008 1.00 46.50 351 GLN A CA 1
ATOM 2774 C C . GLN A 1 351 ? -28.800 6.895 0.647 1.00 46.50 351 GLN A C 1
ATOM 2776 O O . GLN A 1 351 ? -29.479 6.557 -0.320 1.00 46.50 351 GLN A O 1
ATOM 2781 N N . ARG A 1 352 ? -27.864 7.847 0.528 1.00 47.31 352 ARG A N 1
ATOM 2782 C CA . ARG A 1 352 ? -27.653 8.660 -0.689 1.00 47.31 352 ARG A CA 1
ATOM 2783 C C . ARG A 1 352 ? -26.406 8.287 -1.507 1.00 47.31 352 ARG A C 1
ATOM 2785 O O . ARG A 1 352 ? -26.106 9.006 -2.454 1.00 47.31 352 ARG A O 1
ATOM 2792 N N . LYS A 1 353 ? -25.711 7.185 -1.176 1.00 48.44 353 LYS A N 1
ATOM 2793 C CA . LYS A 1 353 ? -24.399 6.703 -1.695 1.00 48.44 353 LYS A CA 1
ATOM 2794 C C . LYS A 1 353 ? -23.751 7.447 -2.882 1.00 48.44 353 LYS A C 1
ATOM 2796 O O . LYS A 1 353 ? -22.637 7.935 -2.733 1.00 48.44 353 LYS A O 1
ATOM 2801 N N . THR A 1 354 ? -24.391 7.551 -4.048 1.00 43.69 354 THR A N 1
ATOM 2802 C CA . THR A 1 354 ? -23.835 8.254 -5.227 1.00 43.69 354 THR A CA 1
ATOM 2803 C C . THR A 1 354 ? -23.518 9.737 -4.974 1.00 43.69 354 THR A C 1
ATOM 2805 O O . THR A 1 354 ? -22.523 10.238 -5.480 1.00 43.69 354 THR A O 1
ATOM 2808 N N . TRP A 1 355 ? -24.313 10.425 -4.151 1.00 34.81 355 TRP A N 1
ATOM 2809 C CA . TRP A 1 355 ? -24.086 11.816 -3.728 1.00 34.81 355 TRP A CA 1
ATOM 2810 C C . TRP A 1 355 ? -23.131 11.947 -2.533 1.00 34.81 355 TRP A C 1
ATOM 2812 O O . TRP A 1 355 ? -22.923 13.039 -2.027 1.00 34.81 355 TRP A O 1
ATOM 2822 N N . VAL A 1 356 ? -22.582 10.837 -2.047 1.00 37.56 356 VAL A N 1
ATOM 2823 C CA . VAL A 1 356 ? -21.984 10.708 -0.700 1.00 37.56 356 VAL A CA 1
ATOM 2824 C C . VAL A 1 356 ? -20.522 10.297 -0.790 1.00 37.56 356 VAL A C 1
ATOM 2826 O O . VAL A 1 356 ? -19.695 10.761 -0.022 1.00 37.56 356 VAL A O 1
ATOM 2829 N N . VAL A 1 357 ? -20.182 9.646 -1.902 1.00 40.94 357 VAL A N 1
ATOM 2830 C CA . VAL A 1 357 ? -18.914 9.848 -2.622 1.00 40.94 357 VAL A CA 1
ATOM 2831 C C . VAL A 1 357 ? -18.651 11.343 -2.954 1.00 40.94 357 VAL A C 1
ATOM 2833 O O . VAL A 1 357 ? -17.560 11.684 -3.392 1.00 40.94 357 VAL A O 1
ATOM 2836 N N . LEU A 1 358 ? -19.630 12.245 -2.761 1.00 36.22 358 LEU A N 1
ATOM 2837 C CA . LEU A 1 358 ? -19.629 13.627 -3.267 1.00 36.22 358 LEU A CA 1
ATOM 2838 C C . LEU A 1 358 ? -19.859 14.736 -2.211 1.00 36.22 358 LEU A C 1
ATOM 2840 O O . LEU A 1 358 ? -19.745 15.906 -2.568 1.00 36.22 358 LEU A O 1
ATOM 2844 N N . ALA A 1 359 ? -20.224 14.425 -0.958 1.00 35.59 359 ALA A N 1
ATOM 2845 C CA . ALA A 1 359 ? -20.778 15.439 -0.037 1.00 35.59 359 ALA A CA 1
ATOM 2846 C C . ALA A 1 359 ? -20.434 15.274 1.458 1.00 35.59 359 ALA A C 1
ATOM 2848 O O . ALA A 1 359 ? -21.113 15.866 2.292 1.00 35.59 359 ALA A O 1
ATOM 2849 N N . GLU A 1 360 ? -19.426 14.474 1.817 1.00 41.59 360 GLU A N 1
ATOM 2850 C CA . GLU A 1 360 ? -19.173 14.104 3.218 1.00 41.59 360 GLU A CA 1
ATOM 2851 C C . GLU A 1 360 ? -17.675 13.838 3.448 1.00 41.59 360 GLU A C 1
ATOM 2853 O O . GLU A 1 360 ? -17.064 13.097 2.685 1.00 41.59 360 GLU A O 1
ATOM 2858 N N . PHE A 1 361 ? -16.952 14.421 4.409 1.00 36.84 361 PHE A N 1
ATOM 2859 C CA . PHE A 1 361 ? -17.202 15.589 5.271 1.00 36.84 361 PHE A CA 1
ATOM 2860 C C . PHE A 1 361 ? -18.315 15.519 6.338 1.00 36.84 361 PHE A C 1
ATOM 2862 O O . PHE A 1 361 ? -19.472 15.771 6.032 1.00 36.84 361 PHE A O 1
ATOM 2869 N N . SER A 1 362 ? -17.885 15.358 7.604 1.00 31.23 362 SER A N 1
ATOM 2870 C CA . SER A 1 362 ? -18.623 15.378 8.904 1.00 31.23 362 SER A CA 1
ATOM 2871 C C . SER A 1 362 ? -19.631 14.099 9.251 1.00 31.23 362 SER A C 1
ATOM 2873 O O . SER A 1 362 ? -20.264 14.303 8.171 1.00 31.23 362 SER A O 1
ATOM 2875 N N . ALA A 1 363 ? -19.829 12.535 10.983 1.00 34.94 363 ALA A N 1
ATOM 2876 C CA . ALA A 1 363 ? -19.739 12.108 12.447 1.00 34.94 363 ALA A CA 1
ATOM 2877 C C . ALA A 1 363 ? -21.132 12.098 13.173 1.00 34.94 363 ALA A C 1
ATOM 2879 O O . ALA A 1 363 ? -21.927 13.018 13.037 1.00 34.94 363 ALA A O 1
ATOM 2880 N N . GLN A 1 364 ? -21.589 11.080 13.916 1.00 30.06 364 GLN A N 1
ATOM 2881 C CA . GLN A 1 364 ? -20.970 9.940 14.617 1.00 30.06 364 GLN A CA 1
ATOM 2882 C C . GLN A 1 364 ? -21.929 8.697 14.595 1.00 30.06 364 GLN A C 1
ATOM 2884 O O . GLN A 1 364 ? -23.076 8.831 14.173 1.00 30.06 364 GLN A O 1
ATOM 2889 N N . GLU A 1 365 ? -21.529 7.507 15.099 1.00 35.62 365 GLU A N 1
ATOM 2890 C CA . GLU A 1 365 ? -22.045 6.956 16.394 1.00 35.62 365 GLU A CA 1
ATOM 2891 C C . GLU A 1 365 ? -21.901 5.436 16.717 1.00 35.62 365 GLU A C 1
ATOM 2893 O O . GLU A 1 365 ? -21.926 4.565 15.847 1.00 35.62 365 GLU A O 1
ATOM 2898 N N . PHE A 1 366 ? -21.778 5.209 18.037 1.00 29.11 366 PHE A N 1
ATOM 2899 C CA . PHE A 1 366 ? -21.535 4.098 18.986 1.00 29.11 366 PHE A CA 1
ATOM 2900 C C . PHE A 1 366 ? -21.589 2.572 18.671 1.00 29.11 366 PHE A C 1
ATOM 2902 O O . PHE A 1 366 ? -21.822 2.099 17.562 1.00 29.11 366 PHE A O 1
ATOM 2909 N N . ILE A 1 367 ? -21.230 1.814 19.720 1.00 31.27 367 ILE A N 1
ATOM 2910 C CA . ILE A 1 367 ? -20.611 0.479 19.833 1.00 31.27 367 ILE A CA 1
ATOM 2911 C C . ILE A 1 367 ? -21.559 -0.507 20.552 1.00 31.27 367 ILE A C 1
ATOM 2913 O O . ILE A 1 367 ? -22.353 -0.056 21.372 1.00 31.27 367 ILE A O 1
ATOM 2917 N N . ILE A 1 368 ? -21.409 -1.826 20.330 1.00 34.00 368 ILE A N 1
ATOM 2918 C CA . ILE A 1 368 ? -21.327 -2.925 21.339 1.00 34.00 368 ILE A CA 1
ATOM 2919 C C . ILE A 1 368 ? -21.205 -4.285 20.607 1.00 34.00 368 ILE A C 1
ATOM 2921 O O . ILE A 1 368 ? -21.324 -4.337 19.388 1.00 34.00 368 ILE A O 1
ATOM 2925 N N . GLU A 1 369 ? -20.897 -5.350 21.360 1.00 32.78 369 GLU A N 1
ATOM 2926 C CA . GLU A 1 369 ? -20.651 -6.745 20.946 1.00 32.78 369 GLU A CA 1
ATOM 2927 C C . GLU A 1 369 ? -19.292 -7.043 20.293 1.00 32.78 369 GLU A C 1
ATOM 2929 O O . GLU A 1 369 ? -19.239 -7.289 19.099 1.00 32.78 369 GLU A O 1
ATOM 2934 N N . ILE A 1 370 ? -18.217 -7.206 21.083 1.00 34.00 370 ILE A N 1
ATOM 2935 C CA . ILE A 1 370 ? -17.259 -8.298 20.811 1.00 34.00 370 ILE A CA 1
ATOM 2936 C C . ILE A 1 370 ? -16.709 -8.921 22.103 1.00 34.00 370 ILE A C 1
ATOM 2938 O O . ILE A 1 370 ? -15.670 -8.518 22.616 1.00 34.00 370 ILE A O 1
ATOM 2942 N N . GLU A 1 371 ? -17.343 -10.002 22.558 1.00 37.41 371 GLU A N 1
ATOM 2943 C CA . GLU A 1 371 ? -16.695 -10.983 23.451 1.00 37.41 371 GLU A CA 1
ATOM 2944 C C . GLU A 1 371 ? -17.111 -12.441 23.144 1.00 37.41 371 GLU A C 1
ATOM 2946 O O . GLU A 1 371 ? -16.934 -13.349 23.950 1.00 37.41 371 GLU A O 1
ATOM 2951 N N . LEU A 1 372 ? -17.659 -12.684 21.941 1.00 35.34 372 LEU A N 1
ATOM 2952 C CA . LEU A 1 372 ? -18.346 -13.938 21.575 1.00 35.34 372 LEU A CA 1
ATOM 2953 C C . LEU A 1 372 ? -17.818 -14.656 20.317 1.00 35.34 372 LEU A C 1
ATOM 2955 O O . LEU A 1 372 ? -18.296 -15.741 19.989 1.00 35.34 372 LEU A O 1
ATOM 2959 N N . MET A 1 373 ? -16.868 -14.081 19.571 1.00 37.75 373 MET A N 1
ATOM 2960 C CA . MET A 1 373 ? -16.647 -14.510 18.176 1.00 37.75 373 MET A CA 1
ATOM 2961 C C . MET A 1 373 ? -15.581 -15.577 17.942 1.00 37.75 373 MET A C 1
ATOM 2963 O O . MET A 1 373 ? -15.683 -16.302 16.951 1.00 37.75 373 MET A O 1
ATOM 2967 N N . ILE A 1 374 ? -14.587 -15.702 18.826 1.00 37.41 374 ILE A N 1
ATOM 2968 C CA . ILE A 1 374 ? -13.485 -16.663 18.684 1.00 37.41 374 ILE A CA 1
ATOM 2969 C C . ILE A 1 374 ? -13.505 -17.616 19.883 1.00 37.41 374 ILE A C 1
ATOM 2971 O O . ILE A 1 374 ? -13.006 -17.297 20.960 1.00 37.41 374 ILE A O 1
ATOM 2975 N N . GLY A 1 375 ? -14.088 -18.802 19.684 1.00 41.91 375 GLY A N 1
ATOM 2976 C CA . GLY A 1 375 ? -14.146 -19.857 20.699 1.00 41.91 375 GLY A CA 1
ATOM 2977 C C . GLY A 1 375 ? -12.759 -20.281 21.204 1.00 41.91 375 GLY A C 1
ATOM 2978 O O . GLY A 1 375 ? -11.773 -20.210 20.464 1.00 41.91 375 GLY A O 1
ATOM 2979 N N . GLN A 1 376 ? -12.712 -20.718 22.470 1.00 29.67 376 GLN A N 1
ATOM 2980 C CA . GLN A 1 376 ? -11.508 -20.878 23.302 1.00 29.67 376 GLN A CA 1
ATOM 2981 C C . GLN A 1 376 ? -10.242 -21.317 22.541 1.00 29.67 376 GLN A C 1
ATOM 2983 O O . GLN A 1 376 ? -10.076 -22.482 22.183 1.00 29.67 376 GLN A O 1
ATOM 2988 N N . GLN A 1 377 ? -9.308 -20.378 22.360 1.00 46.69 377 GLN A N 1
ATOM 2989 C CA . GLN A 1 377 ? -7.968 -20.655 21.837 1.00 46.69 377 GLN A CA 1
ATOM 2990 C C . GLN A 1 377 ? -6.963 -20.921 22.962 1.00 46.69 377 GLN A C 1
ATOM 2992 O O . GLN A 1 377 ? -7.051 -20.366 24.057 1.00 46.69 377 GLN A O 1
ATOM 2997 N N . GLY A 1 378 ? -5.971 -21.769 22.684 1.00 38.25 378 GLY A N 1
ATOM 2998 C CA . GLY A 1 378 ? -5.031 -22.258 23.692 1.00 38.25 378 GLY A CA 1
ATOM 2999 C C . GLY A 1 378 ? -4.214 -21.166 24.401 1.00 38.25 378 GLY A C 1
ATOM 3000 O O . GLY A 1 378 ? -3.911 -20.102 23.853 1.00 38.25 378 GLY A O 1
ATOM 3001 N N . ARG A 1 379 ? -3.770 -21.465 25.629 1.00 42.03 379 ARG A N 1
ATOM 3002 C CA . ARG A 1 379 ? -2.973 -20.555 26.481 1.00 42.03 379 ARG A CA 1
ATOM 3003 C C . ARG A 1 379 ? -1.648 -20.111 25.828 1.00 42.03 379 ARG A C 1
ATOM 3005 O O . ARG A 1 379 ? -1.128 -19.048 26.155 1.00 42.03 379 ARG A O 1
ATOM 3012 N N . THR A 1 380 ? -1.123 -20.897 24.886 1.00 45.50 380 THR A N 1
ATOM 3013 C CA . THR A 1 380 ? 0.086 -20.593 24.096 1.00 45.50 380 THR A CA 1
ATOM 3014 C C . THR A 1 380 ? -0.158 -19.537 23.012 1.00 45.50 380 THR A C 1
ATOM 3016 O O . THR A 1 380 ? 0.686 -18.666 22.827 1.00 45.50 380 THR A O 1
ATOM 3019 N N . PHE A 1 381 ? -1.320 -19.562 22.343 1.00 49.41 381 PHE A N 1
ATOM 3020 C CA . PHE A 1 381 ? -1.701 -18.589 21.305 1.00 49.41 381 PHE A CA 1
ATOM 3021 C C . PHE A 1 381 ? -1.731 -17.166 21.879 1.00 49.41 381 PHE A C 1
ATOM 3023 O O . PHE A 1 381 ? -1.088 -16.256 21.358 1.00 49.41 381 PHE A O 1
ATOM 3030 N N . HIS A 1 382 ? -2.384 -17.017 23.034 1.00 49.94 382 HIS A N 1
ATOM 3031 C CA . HIS A 1 382 ? -2.455 -15.764 23.783 1.00 49.94 382 HIS A CA 1
ATOM 3032 C C . HIS A 1 382 ? -1.068 -15.247 24.194 1.00 49.94 382 HIS A C 1
ATOM 3034 O O . HIS A 1 382 ? -0.769 -14.072 23.991 1.00 49.94 382 HIS A O 1
ATOM 3040 N N . LYS A 1 383 ? -0.185 -16.118 24.710 1.00 53.69 383 LYS A N 1
ATOM 3041 C CA . LYS A 1 383 ? 1.196 -15.739 25.063 1.00 53.69 383 LYS A CA 1
ATOM 3042 C C . LYS A 1 383 ? 2.009 -15.278 23.849 1.00 53.69 383 LYS A C 1
ATOM 3044 O O . LYS A 1 383 ? 2.732 -14.293 23.961 1.00 53.69 383 LYS A O 1
ATOM 3049 N N . TYR A 1 384 ? 1.875 -15.954 22.707 1.00 57.72 384 TYR A N 1
ATOM 3050 C CA . TYR A 1 384 ? 2.580 -15.599 21.473 1.00 57.72 384 TYR A CA 1
ATOM 3051 C C . TYR A 1 384 ? 2.163 -14.213 20.961 1.00 57.72 384 TYR A C 1
ATOM 3053 O O . TYR A 1 384 ? 3.011 -13.331 20.826 1.00 57.72 384 TYR A O 1
ATOM 3061 N N . PHE A 1 385 ? 0.864 -13.972 20.750 1.00 56.81 385 PHE A N 1
ATOM 3062 C CA . PHE A 1 385 ? 0.404 -12.678 20.233 1.00 56.81 385 PHE A CA 1
ATOM 3063 C C . PHE A 1 385 ? 0.562 -11.535 21.240 1.00 56.81 385 PHE A C 1
ATOM 3065 O O . PHE A 1 385 ? 0.930 -10.434 20.838 1.00 56.81 385 PHE A O 1
ATOM 3072 N N . SER A 1 386 ? 0.412 -11.796 22.544 1.00 49.19 386 SER A N 1
ATOM 3073 C CA . SER A 1 386 ? 0.720 -10.809 23.587 1.00 49.19 386 SER A CA 1
ATOM 3074 C C . SER A 1 386 ? 2.197 -10.391 23.563 1.00 49.19 386 SER A C 1
ATOM 3076 O O . SER A 1 386 ? 2.487 -9.196 23.579 1.00 49.19 386 SER A O 1
ATOM 3078 N N . LEU A 1 387 ? 3.137 -11.340 23.432 1.00 62.16 387 LEU A N 1
ATOM 3079 C CA . LEU A 1 387 ? 4.567 -11.035 23.300 1.00 62.16 387 LEU A CA 1
ATOM 3080 C C . LEU A 1 387 ? 4.858 -10.189 22.050 1.00 62.16 387 LEU A C 1
ATOM 3082 O O . LEU A 1 387 ? 5.576 -9.189 22.129 1.00 62.16 387 LEU A O 1
ATOM 3086 N N . PHE A 1 388 ? 4.276 -10.566 20.907 1.00 63.06 388 PHE A N 1
ATOM 3087 C CA . PHE A 1 388 ? 4.471 -9.838 19.657 1.00 63.06 388 PHE A CA 1
ATOM 3088 C C . PHE A 1 388 ? 3.917 -8.412 19.721 1.00 63.06 388 PHE A C 1
ATOM 3090 O O . PHE A 1 388 ? 4.646 -7.468 19.432 1.00 63.06 388 PHE A O 1
ATOM 3097 N N . TRP A 1 389 ? 2.663 -8.234 20.138 1.00 57.84 389 TRP A N 1
ATOM 3098 C CA . TRP A 1 389 ? 2.000 -6.929 20.114 1.00 57.84 389 TRP A CA 1
ATOM 3099 C C . TRP A 1 389 ? 2.460 -5.985 21.231 1.00 57.84 389 TRP A C 1
ATOM 3101 O O . TRP A 1 389 ? 2.555 -4.784 20.993 1.00 57.84 389 TRP A O 1
ATOM 3111 N N . LYS A 1 390 ? 2.783 -6.501 22.425 1.00 52.38 390 LYS A N 1
ATOM 3112 C CA . LYS A 1 390 ? 3.188 -5.672 23.574 1.00 52.38 390 LYS A CA 1
ATOM 3113 C C . LYS A 1 390 ? 4.679 -5.317 23.585 1.00 52.38 390 LYS A C 1
ATOM 3115 O O . LYS A 1 390 ? 5.034 -4.283 24.141 1.00 52.38 390 LYS A O 1
ATOM 3120 N N . TYR A 1 391 ? 5.544 -6.148 22.994 1.00 59.03 391 TYR A N 1
ATOM 3121 C CA . TYR A 1 391 ? 7.001 -5.973 23.093 1.00 59.03 391 TYR A CA 1
ATOM 3122 C C . TYR A 1 391 ? 7.714 -5.968 21.737 1.00 59.03 391 TYR A C 1
ATOM 3124 O O . TYR A 1 391 ? 8.427 -5.012 21.441 1.00 59.03 391 TYR A O 1
ATOM 3132 N N . ILE A 1 392 ? 7.523 -6.993 20.894 1.00 68.19 392 ILE A N 1
ATOM 3133 C CA . ILE A 1 392 ? 8.323 -7.136 19.662 1.00 68.19 392 ILE A CA 1
ATOM 3134 C C . ILE A 1 392 ? 7.967 -6.052 18.639 1.00 68.19 392 ILE A C 1
ATOM 3136 O O . ILE A 1 392 ? 8.856 -5.332 18.196 1.00 68.19 392 ILE A O 1
ATOM 3140 N N . SER A 1 393 ? 6.689 -5.879 18.290 1.00 66.81 393 SER A N 1
ATOM 3141 C CA . SER A 1 393 ? 6.270 -4.879 17.300 1.00 66.81 393 SER A CA 1
ATOM 3142 C C . SER A 1 393 ? 6.635 -3.439 17.712 1.00 66.81 393 SER A C 1
ATOM 3144 O O . SER A 1 393 ? 7.234 -2.751 16.884 1.00 66.81 393 SER A O 1
ATOM 3146 N N . PRO A 1 394 ? 6.405 -2.978 18.962 1.00 69.81 394 PRO A N 1
ATOM 3147 C CA . PRO A 1 394 ? 6.906 -1.679 19.422 1.00 69.81 394 PRO A CA 1
ATOM 3148 C C . PRO A 1 394 ? 8.434 -1.537 19.349 1.00 69.81 394 PRO A C 1
ATOM 3150 O O . PRO A 1 394 ? 8.930 -0.490 18.926 1.00 69.81 394 PRO A O 1
ATOM 3153 N N . ALA A 1 395 ? 9.194 -2.579 19.711 1.00 72.88 395 ALA A N 1
ATOM 3154 C CA . ALA A 1 395 ? 10.654 -2.553 19.633 1.00 72.88 395 ALA A CA 1
ATOM 3155 C C . ALA A 1 395 ? 11.157 -2.479 18.179 1.00 72.88 395 ALA A C 1
ATOM 3157 O O . ALA A 1 395 ? 12.051 -1.688 17.885 1.00 72.88 395 ALA A O 1
ATOM 3158 N N . THR A 1 396 ? 10.557 -3.237 17.252 1.00 75.44 396 THR A N 1
ATOM 3159 C CA . THR A 1 396 ? 10.900 -3.192 15.821 1.00 75.44 396 THR A CA 1
ATOM 3160 C C . THR A 1 396 ? 10.567 -1.837 15.195 1.00 75.44 396 THR A C 1
ATOM 3162 O O . THR A 1 396 ? 11.375 -1.311 14.434 1.00 75.44 396 THR A O 1
ATOM 3165 N N . LEU A 1 397 ? 9.421 -1.236 15.533 1.00 77.69 397 LEU A N 1
ATOM 3166 C CA . LEU A 1 397 ? 9.035 0.085 15.022 1.00 77.69 397 LEU A CA 1
ATOM 3167 C C . LEU A 1 397 ? 9.942 1.199 15.571 1.00 77.69 397 LEU A C 1
ATOM 3169 O O . LEU A 1 397 ? 10.405 2.040 14.804 1.00 77.69 397 LEU A O 1
ATOM 3173 N N . THR A 1 398 ? 10.277 1.163 16.865 1.00 77.19 398 THR A N 1
ATOM 3174 C CA . THR A 1 398 ? 11.240 2.098 17.474 1.00 77.19 398 THR A CA 1
ATOM 3175 C C . THR A 1 398 ? 12.641 1.944 16.866 1.00 77.19 398 THR A C 1
ATOM 3177 O O . THR A 1 398 ? 13.276 2.943 16.531 1.00 77.19 398 THR A O 1
ATOM 3180 N N . PHE A 1 399 ? 13.108 0.708 16.644 1.00 82.31 399 PHE A N 1
ATOM 3181 C CA . PHE A 1 399 ? 14.363 0.428 15.935 1.00 82.31 399 PHE A CA 1
ATOM 3182 C C . PHE A 1 399 ? 14.355 1.022 14.520 1.00 82.31 399 PHE A C 1
ATOM 3184 O O . PHE A 1 399 ? 15.287 1.736 14.154 1.00 82.31 399 PHE A O 1
ATOM 3191 N N . LEU A 1 400 ? 13.289 0.783 13.747 1.00 82.44 400 LEU A N 1
ATOM 3192 C CA . LEU A 1 400 ? 13.126 1.328 12.399 1.00 82.44 400 LEU A CA 1
ATOM 3193 C C . LEU A 1 400 ? 13.148 2.859 12.386 1.00 82.44 400 LEU A C 1
ATOM 3195 O O . LEU A 1 400 ? 13.844 3.437 11.556 1.00 82.44 400 LEU A O 1
ATOM 3199 N N . MET A 1 401 ? 12.443 3.513 13.313 1.00 82.69 401 MET A N 1
ATOM 3200 C CA . MET A 1 401 ? 12.412 4.973 13.437 1.00 82.69 401 MET A CA 1
ATOM 3201 C C . MET A 1 401 ? 13.812 5.549 13.703 1.00 82.69 401 MET A C 1
ATOM 3203 O O . MET A 1 401 ? 14.265 6.436 12.978 1.00 82.69 401 MET A O 1
ATOM 3207 N N . ILE A 1 402 ? 14.535 4.989 14.680 1.00 83.94 402 ILE A N 1
ATOM 3208 C CA . ILE A 1 402 ? 15.899 5.412 15.036 1.00 83.94 402 ILE A CA 1
ATOM 3209 C C . ILE A 1 402 ? 16.866 5.195 13.859 1.00 83.94 402 ILE A C 1
ATOM 3211 O O . ILE A 1 402 ? 17.609 6.105 13.492 1.00 83.94 402 ILE A O 1
ATOM 3215 N N . PHE A 1 403 ? 16.822 4.031 13.202 1.00 80.00 403 PHE A N 1
ATOM 3216 C CA . PHE A 1 403 ? 17.646 3.746 12.018 1.00 80.00 403 PHE A CA 1
ATOM 3217 C C . PHE A 1 403 ? 17.209 4.503 10.755 1.00 80.00 403 PHE A C 1
ATOM 3219 O O . PHE A 1 403 ? 17.959 4.538 9.772 1.00 80.00 403 PHE A O 1
ATOM 3226 N N . ASN A 1 404 ? 16.029 5.129 10.751 1.00 81.88 404 ASN A N 1
ATOM 3227 C CA . ASN A 1 404 ? 15.651 6.066 9.704 1.00 81.88 404 ASN A CA 1
ATOM 3228 C C . ASN A 1 404 ? 16.309 7.431 9.930 1.00 81.88 404 ASN A C 1
ATOM 3230 O O . ASN A 1 404 ? 16.991 7.909 9.032 1.00 81.88 404 ASN A O 1
ATOM 3234 N N . TRP A 1 405 ? 16.222 7.991 11.143 1.00 82.38 405 TRP A N 1
ATOM 3235 C CA . TRP A 1 405 ? 16.903 9.247 11.490 1.00 82.38 405 TRP A CA 1
ATOM 3236 C C . TRP A 1 405 ? 18.433 9.167 11.370 1.00 82.38 405 TRP A C 1
ATOM 3238 O O . TRP A 1 405 ? 19.032 10.054 10.772 1.00 82.38 405 TRP A O 1
ATOM 3248 N N . ILE A 1 406 ? 19.073 8.093 11.854 1.00 83.62 406 ILE A N 1
ATOM 3249 C CA . ILE A 1 406 ? 20.542 7.916 11.764 1.00 83.62 406 ILE A CA 1
ATOM 3250 C C . ILE A 1 406 ? 21.040 7.871 10.307 1.00 83.62 406 ILE A C 1
ATOM 3252 O O . ILE A 1 406 ? 22.190 8.205 10.035 1.00 83.62 406 ILE A O 1
ATOM 3256 N N . GLN A 1 407 ? 20.191 7.450 9.369 1.00 79.88 407 GLN A N 1
ATOM 3257 C CA . GLN A 1 407 ? 20.517 7.338 7.943 1.00 79.88 407 GLN A CA 1
ATOM 3258 C C . GLN A 1 407 ? 19.739 8.351 7.090 1.00 79.88 407 GLN A C 1
ATOM 3260 O O . GLN A 1 407 ? 19.547 8.122 5.894 1.00 79.88 407 GLN A O 1
ATOM 3265 N N . TYR A 1 408 ? 19.258 9.444 7.689 1.00 81.62 408 TYR A N 1
ATOM 3266 C CA . TYR A 1 408 ? 18.596 10.501 6.940 1.00 81.62 408 TYR A CA 1
ATOM 3267 C C . TYR A 1 408 ? 19.598 11.172 5.995 1.00 81.62 408 TYR A C 1
ATOM 3269 O O . TYR A 1 408 ? 20.644 11.665 6.415 1.00 81.62 408 TYR A O 1
ATOM 3277 N N . THR A 1 409 ? 19.247 11.204 4.714 1.00 81.81 409 THR A N 1
ATOM 3278 C CA . THR A 1 409 ? 19.944 11.963 3.674 1.00 81.81 409 THR A CA 1
ATOM 3279 C C . THR A 1 409 ? 18.955 12.967 3.077 1.00 81.81 409 THR A C 1
ATOM 3281 O O . THR A 1 409 ? 17.766 12.645 2.995 1.00 81.81 409 THR A O 1
ATOM 3284 N N . PRO A 1 410 ? 19.389 14.187 2.704 1.00 83.25 410 PRO A N 1
ATOM 3285 C CA . PRO A 1 410 ? 18.545 15.118 1.958 1.00 83.25 410 PRO A CA 1
ATOM 3286 C C . PRO A 1 410 ? 18.032 14.479 0.666 1.00 83.25 410 PRO A C 1
ATOM 3288 O O . PRO A 1 410 ? 18.736 13.673 0.058 1.00 83.25 410 PRO A O 1
ATOM 3291 N N . LEU A 1 411 ? 16.824 14.849 0.239 1.00 84.31 411 LEU A 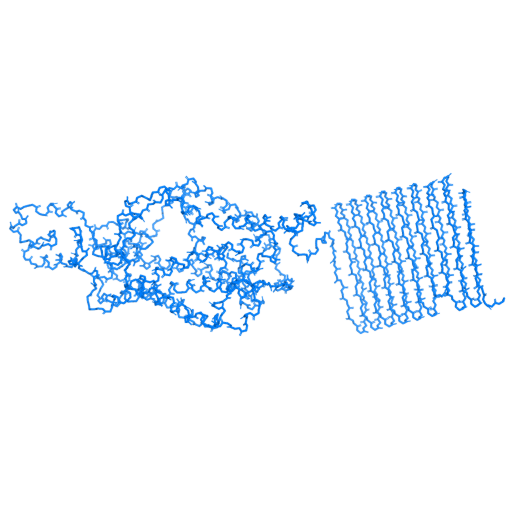N 1
ATOM 3292 C CA . LEU A 1 411 ? 16.217 14.272 -0.957 1.00 84.31 411 LEU A CA 1
ATOM 3293 C C . LEU A 1 411 ? 17.044 14.598 -2.213 1.00 84.31 411 LEU A C 1
ATOM 3295 O O . LEU A 1 411 ? 17.396 15.757 -2.456 1.00 84.31 411 LEU A O 1
ATOM 3299 N N . ASN A 1 412 ? 17.295 13.580 -3.036 1.00 84.06 412 ASN A N 1
ATOM 3300 C CA . ASN A 1 412 ? 17.893 13.695 -4.361 1.00 84.06 412 ASN A CA 1
ATOM 3301 C C . ASN A 1 412 ? 17.143 12.826 -5.387 1.00 84.06 412 ASN A C 1
ATOM 3303 O O . ASN A 1 412 ? 16.476 11.856 -5.026 1.00 84.06 412 ASN A O 1
ATOM 3307 N N . TYR A 1 413 ? 17.248 13.181 -6.667 1.00 79.19 413 TYR A N 1
ATOM 3308 C CA . TYR A 1 413 ? 16.711 12.416 -7.794 1.00 79.19 413 TYR A CA 1
ATOM 3309 C C . TYR A 1 413 ? 17.708 12.482 -8.955 1.00 79.19 413 TYR A C 1
ATOM 3311 O O . TYR A 1 413 ? 17.944 13.554 -9.513 1.00 79.19 413 TYR A O 1
ATOM 3319 N N . GLY A 1 414 ? 18.344 11.351 -9.276 1.00 77.12 414 GLY A N 1
ATOM 3320 C CA . GLY A 1 414 ? 19.554 11.355 -10.103 1.00 77.12 414 GLY A CA 1
ATOM 3321 C C . GLY A 1 414 ? 20.622 12.271 -9.491 1.00 77.12 414 GLY A C 1
ATOM 3322 O O . GLY A 1 414 ? 20.865 12.225 -8.281 1.00 77.12 414 GLY A O 1
ATOM 3323 N N . ASP A 1 415 ? 21.195 13.142 -10.321 1.00 78.06 415 ASP A N 1
ATOM 3324 C CA . ASP A 1 415 ? 22.172 14.159 -9.909 1.00 78.06 415 ASP A CA 1
ATOM 3325 C C . ASP A 1 415 ? 21.537 15.405 -9.250 1.00 78.06 415 ASP A C 1
ATOM 3327 O O . ASP A 1 415 ? 22.249 16.229 -8.672 1.00 78.06 415 ASP A O 1
ATOM 3331 N N . TYR A 1 416 ? 20.207 15.570 -9.302 1.00 81.69 416 TYR A N 1
ATOM 3332 C CA . TYR A 1 416 ? 19.527 16.728 -8.714 1.00 81.69 416 TYR A CA 1
ATOM 3333 C C . TYR A 1 416 ? 19.356 16.580 -7.197 1.00 81.69 416 TYR A C 1
ATOM 3335 O O . TYR A 1 416 ? 18.759 15.615 -6.716 1.00 81.69 416 TYR A O 1
ATOM 3343 N N . VAL A 1 417 ? 19.818 17.575 -6.435 1.00 87.06 417 VAL A N 1
ATOM 3344 C CA . VAL A 1 417 ? 19.648 17.661 -4.974 1.00 87.06 417 VAL A CA 1
ATOM 3345 C C . VAL A 1 417 ? 18.597 18.720 -4.652 1.00 87.06 417 VAL A C 1
ATOM 3347 O O . VAL A 1 417 ? 18.721 19.873 -5.063 1.00 87.06 417 VAL A O 1
ATOM 3350 N N . TYR A 1 418 ? 17.563 18.347 -3.896 1.00 85.88 418 TYR A N 1
ATOM 3351 C CA . TYR A 1 418 ? 16.445 19.247 -3.612 1.00 85.88 418 TYR A CA 1
ATOM 3352 C C . TYR A 1 418 ? 16.838 20.365 -2.632 1.00 85.88 418 TYR A C 1
ATOM 3354 O O . TYR A 1 418 ? 17.549 20.109 -1.654 1.00 85.88 418 TYR A O 1
ATOM 3362 N N . PRO A 1 419 ? 16.326 21.597 -2.819 1.00 90.44 419 PRO A N 1
ATOM 3363 C CA . PRO A 1 419 ? 16.635 22.721 -1.944 1.00 90.44 419 PRO A CA 1
ATOM 3364 C C . PRO A 1 419 ? 16.089 22.518 -0.523 1.00 90.44 419 PRO A C 1
ATOM 3366 O O . PRO A 1 419 ? 15.143 21.760 -0.279 1.00 90.44 419 PRO A O 1
ATOM 3369 N N . GLY A 1 420 ? 16.670 23.236 0.443 1.00 89.56 420 GLY A N 1
ATOM 3370 C CA . GLY A 1 420 ? 16.310 23.111 1.861 1.00 89.56 420 GLY A CA 1
ATOM 3371 C C . GLY A 1 420 ? 14.829 23.385 2.152 1.00 89.56 420 GLY A C 1
ATOM 3372 O O . GLY A 1 420 ? 14.235 22.703 2.985 1.00 89.56 420 GLY A O 1
ATOM 3373 N N . TRP A 1 421 ? 14.202 24.313 1.419 1.00 90.75 421 TRP A N 1
ATOM 3374 C CA . TRP A 1 421 ? 12.773 24.613 1.564 1.00 90.75 421 TRP A CA 1
ATOM 3375 C C . TRP A 1 421 ? 11.876 23.457 1.084 1.00 90.75 421 TRP A C 1
ATOM 3377 O O . TRP A 1 421 ? 10.866 23.169 1.722 1.00 90.75 421 TRP A O 1
ATOM 3387 N N . ALA A 1 422 ? 12.262 22.737 0.025 1.00 85.00 422 ALA A N 1
ATOM 3388 C CA . ALA A 1 422 ? 11.502 21.590 -0.478 1.00 85.00 422 ALA A CA 1
ATOM 3389 C C . ALA A 1 422 ? 11.587 20.403 0.495 1.00 85.00 422 ALA A C 1
ATOM 3391 O O . ALA A 1 422 ? 10.577 19.767 0.799 1.00 85.00 422 ALA A O 1
ATOM 3392 N N . ASN A 1 423 ? 12.772 20.172 1.074 1.00 87.50 423 ASN A N 1
ATOM 3393 C CA . ASN A 1 423 ? 12.943 19.215 2.169 1.00 87.50 423 ASN A CA 1
ATOM 3394 C C . ASN A 1 423 ? 12.083 19.609 3.389 1.00 87.50 423 ASN A C 1
ATOM 3396 O O . ASN A 1 423 ? 11.449 18.745 3.992 1.00 87.50 423 ASN A O 1
ATOM 3400 N N . ALA A 1 424 ? 11.997 20.902 3.730 1.00 89.19 424 ALA A N 1
ATOM 3401 C CA . ALA A 1 424 ? 11.145 21.384 4.820 1.00 89.19 424 ALA A CA 1
ATOM 3402 C C . ALA A 1 424 ? 9.643 21.153 4.555 1.00 89.19 424 ALA A C 1
ATOM 3404 O O . ALA A 1 424 ? 8.936 20.732 5.468 1.00 89.19 424 ALA A O 1
ATOM 3405 N N . ILE A 1 425 ? 9.156 21.340 3.320 1.00 86.25 425 ILE A N 1
ATOM 3406 C CA . ILE A 1 425 ? 7.776 20.978 2.942 1.00 86.25 425 ILE A CA 1
ATOM 3407 C C . ILE A 1 425 ? 7.548 19.469 3.094 1.00 86.25 425 ILE A C 1
ATOM 3409 O O . ILE A 1 425 ? 6.541 19.068 3.676 1.00 86.25 425 ILE A O 1
ATOM 3413 N N . GLY A 1 426 ? 8.497 18.632 2.659 1.00 83.69 426 GLY A N 1
ATOM 3414 C CA . GLY A 1 426 ? 8.439 17.182 2.870 1.00 83.69 426 GLY A CA 1
ATOM 3415 C C . GLY A 1 426 ? 8.327 16.801 4.352 1.00 83.69 426 GLY A C 1
ATOM 3416 O O . GLY A 1 426 ? 7.489 15.976 4.718 1.00 83.69 426 GLY A O 1
ATOM 3417 N N . TRP A 1 427 ? 9.091 17.464 5.226 1.00 88.94 427 TRP A N 1
ATOM 3418 C CA . TRP A 1 427 ? 8.969 17.298 6.678 1.00 88.94 427 TRP A CA 1
ATOM 3419 C C . TRP A 1 427 ? 7.628 17.792 7.230 1.00 88.94 427 TRP A C 1
ATOM 3421 O O . TRP A 1 427 ? 7.049 17.106 8.067 1.00 88.94 427 TRP A O 1
ATOM 3431 N N . VAL A 1 428 ? 7.082 18.914 6.751 1.00 87.81 428 VAL A N 1
ATOM 3432 C CA . VAL A 1 428 ? 5.734 19.374 7.142 1.00 87.81 428 VAL A CA 1
ATOM 3433 C C . VAL A 1 428 ? 4.667 18.354 6.731 1.00 87.81 428 VAL A C 1
ATOM 3435 O O . VAL A 1 428 ? 3.818 18.013 7.550 1.00 87.81 428 VAL A O 1
ATOM 3438 N N . MET A 1 429 ? 4.735 17.799 5.517 1.00 79.94 429 MET A N 1
ATOM 3439 C CA . MET A 1 429 ? 3.814 16.750 5.054 1.00 79.94 429 MET A CA 1
ATOM 3440 C C . MET A 1 429 ? 3.938 15.458 5.875 1.00 79.94 429 MET A C 1
ATOM 3442 O O . MET A 1 429 ? 2.922 14.852 6.207 1.00 79.94 429 MET A O 1
ATOM 3446 N N . ALA A 1 430 ? 5.156 15.052 6.247 1.00 85.12 430 ALA A N 1
ATOM 3447 C CA . ALA A 1 430 ? 5.399 13.870 7.077 1.00 85.12 430 ALA A CA 1
ATOM 3448 C C . ALA A 1 430 ? 4.981 14.065 8.549 1.00 85.12 430 ALA A C 1
ATOM 3450 O O . ALA A 1 430 ? 4.533 13.119 9.199 1.00 85.12 430 ALA A O 1
ATOM 3451 N N . LEU A 1 431 ? 5.107 15.285 9.081 1.00 87.25 431 LEU A N 1
ATOM 3452 C CA . LEU A 1 431 ? 4.701 15.629 10.444 1.00 87.25 431 LEU A CA 1
ATOM 3453 C C . LEU A 1 431 ? 3.200 15.922 10.560 1.00 87.25 431 LEU A C 1
ATOM 3455 O O . LEU A 1 431 ? 2.656 15.742 11.645 1.00 87.25 431 LEU A O 1
ATOM 3459 N N . LEU A 1 432 ? 2.509 16.326 9.486 1.00 84.06 432 LEU A N 1
ATOM 3460 C CA . LEU A 1 432 ? 1.087 16.693 9.524 1.00 84.06 432 LEU A CA 1
ATOM 3461 C C . LEU A 1 432 ? 0.190 15.608 10.168 1.00 84.06 432 LEU A C 1
ATOM 3463 O O . LEU A 1 432 ? -0.551 15.957 11.088 1.00 84.06 432 LEU A O 1
ATOM 3467 N N . PRO A 1 433 ? 0.274 14.304 9.817 1.00 81.00 433 PRO A N 1
ATOM 3468 C CA . PRO A 1 433 ? -0.530 13.273 10.477 1.00 81.00 433 PRO A CA 1
ATOM 3469 C C . PRO A 1 433 ? -0.193 13.115 11.970 1.00 81.00 433 PRO A C 1
ATOM 3471 O O . PRO A 1 433 ? -1.089 12.913 12.784 1.00 81.00 433 PRO A O 1
ATOM 3474 N N . LEU A 1 434 ? 1.081 13.262 12.355 1.00 84.75 434 LEU A N 1
ATOM 3475 C CA . LEU A 1 434 ? 1.522 13.189 13.756 1.00 84.75 434 LEU A CA 1
ATOM 3476 C C . LEU A 1 434 ? 1.034 14.400 14.568 1.00 84.75 434 LEU A C 1
ATOM 3478 O O . LEU A 1 434 ? 0.567 14.250 15.697 1.00 84.75 434 LEU A O 1
ATOM 3482 N N . MET A 1 435 ? 1.071 15.590 13.966 1.00 84.88 435 MET A N 1
ATOM 3483 C CA . MET A 1 435 ? 0.510 16.816 14.531 1.00 84.88 435 MET A CA 1
ATOM 3484 C C . MET A 1 435 ? -1.001 16.689 14.740 1.00 84.88 435 MET A C 1
ATOM 3486 O O . MET A 1 435 ? -1.494 17.149 15.764 1.00 84.88 435 MET A O 1
ATOM 3490 N N . MET A 1 436 ? -1.735 16.013 13.846 1.00 79.56 436 MET A N 1
ATOM 3491 C CA . MET A 1 436 ? -3.168 15.747 14.039 1.00 79.56 436 MET A CA 1
ATOM 3492 C C . MET A 1 436 ? -3.445 14.820 15.232 1.00 79.56 436 MET A C 1
ATOM 3494 O O . MET A 1 436 ? -4.395 15.079 15.968 1.00 79.56 436 MET A O 1
ATOM 3498 N N . ILE A 1 437 ? -2.611 13.800 15.487 1.00 81.12 437 ILE A N 1
ATOM 3499 C CA . ILE A 1 437 ? -2.732 12.950 16.690 1.00 81.12 437 ILE A CA 1
ATOM 3500 C C . ILE A 1 437 ? -2.636 13.809 17.959 1.00 81.12 437 ILE A C 1
ATOM 3502 O O . ILE A 1 437 ? -3.514 13.747 18.819 1.00 81.12 437 ILE A O 1
ATOM 3506 N N . ILE A 1 438 ? -1.594 14.640 18.053 1.00 85.88 438 ILE A N 1
ATOM 3507 C CA . ILE A 1 438 ? -1.340 15.493 19.223 1.00 85.88 438 ILE A CA 1
ATOM 3508 C C . ILE A 1 438 ? -2.420 16.578 19.354 1.00 85.88 438 ILE A C 1
ATOM 3510 O O . ILE A 1 438 ? -2.955 16.783 20.441 1.00 85.88 438 ILE A O 1
ATOM 3514 N N . PHE A 1 439 ? -2.778 17.246 18.255 1.00 86.06 439 PHE A N 1
ATOM 3515 C CA . PHE A 1 439 ? -3.778 18.314 18.238 1.00 86.06 439 PHE A CA 1
ATOM 3516 C C . PHE A 1 439 ? -5.159 17.817 18.671 1.00 86.06 439 PHE A C 1
ATOM 3518 O O . PHE A 1 439 ? -5.788 18.458 19.504 1.00 86.06 439 PHE A O 1
ATOM 3525 N N . ILE A 1 440 ? -5.618 16.667 18.168 1.00 81.25 440 ILE A N 1
ATOM 3526 C CA . ILE A 1 440 ? -6.937 16.114 18.514 1.00 81.25 440 ILE A CA 1
ATOM 3527 C C . ILE A 1 440 ? -6.982 15.680 19.988 1.00 81.25 440 ILE A C 1
ATOM 3529 O O . ILE A 1 440 ? -7.976 15.941 20.668 1.00 81.25 440 ILE A O 1
ATOM 3533 N N . ALA A 1 441 ? -5.898 15.091 20.505 1.00 76.69 441 ALA A N 1
ATOM 3534 C CA . ALA A 1 441 ? -5.774 14.749 21.921 1.00 76.69 441 ALA A CA 1
ATOM 3535 C C . ALA A 1 441 ? -5.793 16.000 22.824 1.00 76.69 441 ALA A C 1
ATOM 3537 O O . ALA A 1 441 ? -6.548 16.048 23.797 1.00 76.69 441 ALA A O 1
ATOM 3538 N N . LEU A 1 442 ? -5.009 17.033 22.485 1.00 83.62 442 LEU A N 1
ATOM 3539 C CA . LEU A 1 442 ? -4.987 18.310 23.208 1.00 83.62 442 LEU A CA 1
ATOM 3540 C C . LEU A 1 442 ? -6.344 19.019 23.151 1.00 83.62 442 LEU A C 1
ATOM 3542 O O . LEU A 1 442 ? -6.856 19.419 24.192 1.00 83.62 442 LEU A O 1
ATOM 3546 N N . PHE A 1 443 ? -6.940 19.142 21.963 1.00 83.88 443 PHE A N 1
ATOM 3547 C CA . PHE A 1 443 ? -8.232 19.795 21.752 1.00 83.88 443 PHE A CA 1
ATOM 3548 C C . PHE A 1 443 ? -9.312 19.170 22.637 1.00 83.88 443 PHE A C 1
ATOM 3550 O O . PHE A 1 443 ? -9.957 19.890 23.395 1.00 83.88 443 PHE A O 1
ATOM 3557 N N . ARG A 1 444 ? -9.431 17.832 22.636 1.00 73.25 444 ARG A N 1
ATOM 3558 C CA . ARG A 1 444 ? -10.390 17.114 23.489 1.00 73.25 444 ARG A CA 1
ATOM 3559 C C . ARG A 1 444 ? -10.132 17.323 24.984 1.00 73.25 444 ARG A C 1
ATOM 3561 O O . ARG A 1 444 ? -11.090 17.516 25.730 1.00 73.25 444 ARG A O 1
ATOM 3568 N N . MET A 1 445 ? -8.869 17.338 25.426 1.00 73.25 445 MET A N 1
ATOM 3569 C CA . MET A 1 445 ? -8.538 17.655 26.824 1.00 73.25 445 MET A CA 1
ATOM 3570 C C . MET A 1 445 ? -8.931 19.090 27.199 1.00 73.25 445 MET A C 1
ATOM 3572 O O . MET A 1 445 ? -9.514 19.292 28.261 1.00 73.25 445 MET A O 1
ATOM 3576 N N . PHE A 1 446 ? -8.677 20.079 26.338 1.00 79.69 446 PHE A N 1
ATOM 3577 C CA . PHE A 1 446 ? -9.057 21.468 26.608 1.00 79.69 446 PHE A CA 1
ATOM 3578 C C . PHE A 1 446 ? -10.579 21.676 26.611 1.00 79.69 446 PHE A C 1
ATOM 3580 O O . PHE A 1 446 ? -11.077 22.356 27.505 1.00 79.69 446 PHE A O 1
ATOM 3587 N N . THR A 1 447 ? -11.330 21.049 25.698 1.00 73.94 447 THR A N 1
ATOM 3588 C CA . THR A 1 447 ? -12.803 21.160 25.659 1.00 73.94 447 THR A CA 1
ATOM 3589 C C . THR A 1 447 ? -13.522 20.462 26.816 1.00 73.94 447 THR A C 1
ATOM 3591 O O . THR A 1 447 ? -14.694 20.735 27.026 1.00 73.94 447 THR A O 1
ATOM 3594 N N . MET A 1 448 ? -12.858 19.568 27.559 1.00 59.91 448 MET A N 1
ATOM 3595 C CA . MET A 1 448 ? -13.426 18.943 28.769 1.00 59.91 448 MET A CA 1
ATOM 3596 C C . MET A 1 448 ? -12.894 19.563 30.075 1.00 59.91 448 MET A C 1
ATOM 3598 O O . MET A 1 448 ? -13.520 19.426 31.125 1.00 59.91 448 MET A O 1
ATOM 3602 N N . HIS A 1 449 ? -11.771 20.292 30.035 1.00 58.25 449 HIS A N 1
ATOM 3603 C CA . HIS A 1 449 ? -11.231 21.003 31.203 1.00 58.25 449 HIS A CA 1
ATOM 3604 C C . HIS A 1 449 ? -12.115 22.178 31.665 1.00 58.25 449 HIS A C 1
ATOM 3606 O O . HIS A 1 449 ? -11.970 22.673 32.780 1.00 58.25 449 HIS A O 1
ATOM 3612 N N . THR A 1 450 ? -13.050 22.638 30.834 1.00 58.56 450 THR A N 1
ATOM 3613 C CA . THR A 1 450 ? -14.059 23.631 31.232 1.00 58.56 450 THR A CA 1
ATOM 3614 C C . THR A 1 450 ? -15.060 23.104 32.262 1.00 58.56 450 THR A C 1
ATOM 3616 O O . THR A 1 450 ? -15.707 23.915 32.915 1.00 58.56 450 THR A O 1
ATOM 3619 N N . GLU A 1 451 ? -15.174 21.781 32.432 1.00 54.09 451 GLU A N 1
ATOM 3620 C CA . GLU A 1 451 ? -16.158 21.148 33.325 1.00 54.09 451 GLU A CA 1
ATOM 3621 C C . GLU A 1 451 ? -15.525 20.273 34.420 1.00 54.09 451 GLU A C 1
ATOM 3623 O O . GLU A 1 451 ? -16.111 20.119 35.490 1.00 54.09 451 GLU A O 1
ATOM 3628 N N . LEU A 1 452 ? -14.325 19.718 34.197 1.00 61.88 452 LEU A N 1
ATOM 3629 C CA . LEU A 1 452 ? -13.653 18.815 35.142 1.00 61.88 452 LEU A CA 1
ATOM 3630 C C . LEU A 1 452 ? -12.154 19.141 35.312 1.00 61.88 452 LEU A C 1
ATOM 3632 O O . LEU A 1 452 ? -11.488 19.540 34.354 1.00 61.88 452 LEU A O 1
ATOM 3636 N N . PRO A 1 453 ? -11.560 18.909 36.500 1.00 73.06 453 PRO A N 1
ATOM 3637 C CA . PRO A 1 453 ? -10.128 19.099 36.720 1.00 73.06 453 PRO A CA 1
ATOM 3638 C C . PRO A 1 453 ? -9.283 18.133 35.872 1.00 73.06 453 PRO A C 1
ATOM 3640 O O . PRO A 1 453 ? -9.604 16.949 35.740 1.00 73.06 453 PRO A O 1
ATOM 3643 N N . PHE A 1 454 ? -8.139 18.610 35.367 1.00 68.50 454 PHE A N 1
ATOM 3644 C CA . PHE A 1 454 ? -7.259 17.907 34.414 1.00 68.50 454 PHE A CA 1
ATOM 3645 C C . PHE A 1 454 ? -7.013 16.411 34.706 1.00 68.50 454 PHE A C 1
ATOM 3647 O O . PHE A 1 454 ? -7.032 15.585 33.796 1.00 68.50 454 PHE A O 1
ATOM 3654 N N . LYS A 1 455 ? -6.816 16.029 35.977 1.00 66.38 455 LYS A N 1
ATOM 3655 C CA . LYS A 1 455 ? -6.549 14.633 36.382 1.00 66.38 455 LYS A CA 1
ATOM 3656 C C . LYS A 1 455 ? -7.761 13.704 36.186 1.00 66.38 455 LYS A C 1
ATOM 3658 O O . LYS A 1 455 ? -7.573 12.512 35.948 1.00 66.38 455 LYS A O 1
ATOM 3663 N N . GLN A 1 456 ? -8.984 14.235 36.267 1.00 62.03 456 GLN A N 1
ATOM 3664 C CA . GLN A 1 456 ? -10.223 13.518 35.946 1.00 62.03 456 GLN A CA 1
ATOM 3665 C C . GLN A 1 456 ? -10.476 13.514 34.432 1.00 62.03 456 GLN A C 1
ATOM 3667 O O . GLN A 1 456 ? -10.751 12.453 33.882 1.00 62.03 456 GLN A O 1
ATOM 3672 N N . VAL A 1 457 ? -10.268 14.646 33.745 1.00 65.00 457 VAL A N 1
ATOM 3673 C CA . VAL A 1 457 ? -10.356 14.743 32.272 1.00 65.00 457 VAL A CA 1
ATOM 3674 C C . VAL A 1 457 ? -9.431 13.739 31.585 1.00 65.00 457 VAL A C 1
ATOM 3676 O O . VAL A 1 457 ? -9.871 12.979 30.725 1.00 65.00 457 VAL A O 1
ATOM 3679 N N . PHE A 1 458 ? -8.166 13.659 32.005 1.00 62.34 458 PHE A N 1
ATOM 3680 C CA . PHE A 1 458 ? -7.231 12.671 31.474 1.00 62.34 458 PHE A CA 1
ATOM 3681 C C . PHE A 1 458 ? -7.698 11.237 31.770 1.00 62.34 458 PHE A C 1
ATOM 3683 O O . PHE A 1 458 ? -7.722 10.413 30.862 1.00 62.34 458 PHE A O 1
ATOM 3690 N N . LYS A 1 459 ? -8.157 10.940 32.999 1.00 60.41 459 LYS A N 1
ATOM 3691 C CA . LYS A 1 459 ? -8.760 9.635 33.344 1.00 60.41 459 LYS A CA 1
ATOM 3692 C C . LYS A 1 459 ? -10.019 9.300 32.525 1.00 60.41 459 LYS A C 1
ATOM 3694 O O . LYS A 1 459 ? -10.330 8.121 32.404 1.00 60.41 459 LYS A O 1
ATOM 3699 N N . PHE A 1 460 ? -10.737 10.291 31.995 1.00 61.09 460 PHE A N 1
ATOM 3700 C CA . PHE A 1 460 ? -11.951 10.114 31.191 1.00 61.09 460 PHE A CA 1
ATOM 3701 C C . PHE A 1 460 ? -11.652 9.948 29.691 1.00 61.09 460 PHE A C 1
ATOM 3703 O O . PHE A 1 460 ? -12.206 9.061 29.057 1.00 61.09 460 PHE A O 1
ATOM 3710 N N . ILE A 1 461 ? -10.726 10.733 29.131 1.00 57.12 461 ILE A N 1
ATOM 3711 C CA . ILE A 1 461 ? -10.351 10.676 27.703 1.00 57.12 461 ILE A CA 1
ATOM 3712 C C . ILE A 1 461 ? -9.372 9.524 27.417 1.00 57.12 461 ILE A C 1
ATOM 3714 O O . ILE A 1 461 ? -9.430 8.908 26.352 1.00 57.12 461 ILE A O 1
ATOM 3718 N N . ALA A 1 462 ? -8.487 9.206 28.370 1.00 50.53 462 ALA A N 1
ATOM 3719 C CA . ALA A 1 462 ? -7.639 8.012 28.332 1.00 50.53 462 ALA A CA 1
ATOM 3720 C C . ALA A 1 462 ? -8.360 6.755 28.859 1.00 50.53 462 ALA A C 1
ATOM 3722 O O . ALA A 1 462 ? -7.821 5.654 28.741 1.00 50.53 462 ALA A O 1
ATOM 3723 N N . ARG A 1 463 ? -9.585 6.886 29.395 1.00 45.59 463 ARG A N 1
ATOM 3724 C CA . ARG A 1 463 ? -10.497 5.744 29.505 1.00 45.59 463 ARG A CA 1
ATOM 3725 C C . ARG A 1 463 ? -10.851 5.318 28.082 1.00 45.59 463 ARG A C 1
ATOM 3727 O O . ARG A 1 463 ? -11.460 6.068 27.325 1.00 45.59 463 ARG A O 1
ATOM 3734 N N . THR A 1 464 ? -10.517 4.081 27.738 1.00 42.09 464 THR A N 1
ATOM 3735 C CA . THR A 1 464 ? -11.352 3.317 26.807 1.00 42.09 464 THR A CA 1
ATOM 3736 C C . THR A 1 464 ? -12.802 3.405 27.313 1.00 42.09 464 THR A C 1
ATOM 3738 O O . THR A 1 464 ? -12.992 3.302 28.533 1.00 42.09 464 THR A O 1
ATOM 3741 N N . PRO A 1 465 ? -13.821 3.636 26.462 1.00 36.75 465 PRO A N 1
ATOM 3742 C CA . PRO A 1 465 ? -15.192 3.765 26.944 1.00 36.75 465 PRO A CA 1
ATOM 3743 C C . PRO A 1 465 ? -15.591 2.482 27.664 1.00 36.75 465 PRO A C 1
ATOM 3745 O O . PRO A 1 465 ? -15.275 1.381 27.208 1.00 36.75 465 PRO A O 1
ATOM 3748 N N . GLY A 1 466 ? -16.225 2.626 28.825 1.00 31.69 466 GLY A N 1
ATOM 3749 C CA . GLY A 1 466 ? -16.420 1.468 29.679 1.00 31.69 466 GLY A CA 1
ATOM 3750 C C . GLY A 1 466 ? -17.489 0.502 29.150 1.00 31.69 466 GLY A C 1
ATOM 3751 O O . GLY A 1 466 ? -18.478 0.961 28.591 1.00 31.69 466 GLY A O 1
ATOM 3752 N N . ILE A 1 467 ? -17.411 -0.828 29.311 1.00 33.72 467 ILE A N 1
ATOM 3753 C CA . ILE A 1 467 ? -16.466 -1.675 30.075 1.00 33.72 467 ILE A CA 1
ATOM 3754 C C . ILE A 1 467 ? -15.896 -0.945 31.286 1.00 33.72 467 ILE A C 1
ATOM 3756 O O . ILE A 1 467 ? -14.779 -0.422 31.251 1.00 33.72 467 ILE A O 1
ATOM 3760 N N . LEU A 1 468 ? -16.697 -0.863 32.355 1.00 26.06 468 LEU A N 1
ATOM 3761 C CA . LEU A 1 468 ? -16.168 -0.448 33.647 1.00 26.06 468 LEU A CA 1
ATOM 3762 C C . LEU A 1 468 ? -14.808 -1.121 33.840 1.00 26.06 468 LEU A C 1
ATOM 3764 O O . LEU A 1 468 ? -14.678 -2.325 33.607 1.00 26.06 468 LEU A O 1
ATOM 3768 N N . VAL A 1 469 ? -13.826 -0.365 34.333 1.00 26.25 469 VAL A N 1
ATOM 3769 C CA . VAL A 1 469 ? -12.744 -0.987 35.099 1.00 26.25 469 VAL A CA 1
ATOM 3770 C C . VAL A 1 469 ? -13.383 -1.415 36.415 1.00 26.25 469 VAL A C 1
ATOM 3772 O O . VAL A 1 469 ? -13.192 -0.813 37.459 1.00 26.25 469 VAL A O 1
ATOM 3775 N N . PHE A 1 470 ? -14.239 -2.427 36.296 1.00 27.45 470 PHE A N 1
ATOM 3776 C CA . PHE A 1 470 ? -14.468 -3.407 37.311 1.00 27.45 470 PHE A CA 1
ATOM 3777 C C . PHE A 1 470 ? -13.134 -4.143 37.400 1.00 27.45 470 PHE A C 1
ATOM 3779 O O . PHE A 1 470 ? -12.914 -5.157 36.736 1.00 27.45 470 PHE A O 1
ATOM 3786 N N . SER A 1 471 ? -12.246 -3.638 38.258 1.00 26.31 471 SER A N 1
ATOM 3787 C CA . SER A 1 471 ? -11.119 -4.377 38.843 1.00 26.31 471 SER A CA 1
ATOM 3788 C C . SER A 1 471 ? -11.631 -5.494 39.770 1.00 26.31 471 SER A C 1
ATOM 3790 O O . SER A 1 471 ? -10.974 -5.860 40.729 1.00 26.31 471 SER A O 1
ATOM 3792 N N . PHE A 1 472 ? -12.811 -6.028 39.448 1.00 29.41 472 PHE A N 1
ATOM 3793 C CA . PHE A 1 472 ? -13.819 -6.665 40.272 1.00 29.41 472 PHE A CA 1
ATOM 3794 C C . PHE A 1 472 ? -14.222 -7.945 39.525 1.00 29.41 472 PHE A C 1
ATOM 3796 O O . PHE A 1 472 ? -14.782 -7.894 38.427 1.00 29.41 472 PHE A O 1
ATOM 3803 N N . LEU A 1 473 ? -13.902 -9.110 40.092 1.00 29.88 473 LEU A N 1
ATOM 3804 C CA . LEU A 1 473 ? -13.968 -10.415 39.410 1.00 29.88 473 LEU A CA 1
ATOM 3805 C C . LEU A 1 473 ? -15.412 -10.973 39.291 1.00 29.88 473 LEU A C 1
ATOM 3807 O O . LEU A 1 473 ? -15.761 -12.009 39.863 1.00 29.88 473 LEU A O 1
ATOM 3811 N N . CYS A 1 474 ? -16.256 -10.269 38.533 1.00 33.03 474 CYS A N 1
ATOM 3812 C CA . CYS A 1 474 ? -17.698 -10.497 38.419 1.00 33.03 474 CYS A CA 1
ATOM 3813 C C . CYS A 1 474 ? -18.048 -11.640 37.456 1.00 33.03 474 CYS A C 1
ATOM 3815 O O . CYS A 1 474 ? -18.287 -11.443 36.265 1.00 33.03 474 CYS A O 1
ATOM 3817 N N . TRP A 1 475 ? -18.111 -12.864 37.988 1.00 42.00 475 TRP A N 1
ATOM 3818 C CA . TRP A 1 475 ? -18.734 -13.981 37.275 1.00 42.00 475 TRP A CA 1
ATOM 3819 C C . TRP A 1 475 ? -20.256 -13.827 37.355 1.00 42.00 475 TRP A C 1
ATOM 3821 O O . TRP A 1 475 ? -20.803 -13.728 38.448 1.00 42.00 475 TRP A O 1
ATOM 3831 N N . LEU A 1 476 ? -20.937 -13.853 36.209 1.00 41.03 476 LEU A N 1
ATOM 3832 C CA . LEU A 1 476 ? -22.389 -13.668 36.105 1.00 41.03 476 LEU A CA 1
ATOM 3833 C C . LEU A 1 476 ? -23.119 -14.986 35.783 1.00 41.03 476 LEU A C 1
ATOM 3835 O O . LEU A 1 476 ? -23.385 -15.274 34.613 1.00 41.03 476 LEU A O 1
ATOM 3839 N N . PRO A 1 477 ? -23.497 -15.804 36.782 1.00 51.59 477 PRO A N 1
ATOM 3840 C CA . PRO A 1 477 ? -24.471 -16.863 36.574 1.00 51.59 477 PRO A CA 1
ATOM 3841 C C . PRO A 1 477 ? -25.881 -16.264 36.505 1.00 51.59 477 PRO A C 1
ATOM 3843 O O . PRO A 1 477 ? -26.533 -16.002 37.520 1.00 51.59 477 PRO A O 1
ATOM 3846 N N . HIS A 1 478 ? -26.354 -16.077 35.275 1.00 53.19 478 HIS A N 1
ATOM 3847 C CA . HIS A 1 478 ? -27.738 -15.740 34.966 1.00 53.19 478 HIS A CA 1
ATOM 3848 C C . HIS A 1 478 ? -28.513 -17.014 34.593 1.00 53.19 478 HIS A C 1
ATOM 3850 O O . HIS A 1 478 ? -28.093 -17.750 33.701 1.00 53.19 478 HIS A O 1
ATOM 3856 N N . GLN A 1 479 ? -29.657 -17.274 35.238 1.00 52.69 479 GLN A N 1
ATOM 3857 C CA . GLN A 1 479 ? -30.510 -18.424 34.907 1.00 52.69 479 GLN A CA 1
ATOM 3858 C C . GLN A 1 479 ? -31.990 -18.040 34.799 1.00 52.69 479 GLN A C 1
ATOM 3860 O O . GLN A 1 479 ? -32.623 -17.664 35.787 1.00 52.69 479 GLN A O 1
ATOM 3865 N N . GLN A 1 480 ? -32.556 -18.252 33.610 1.00 63.09 480 GLN A N 1
ATOM 3866 C CA . GLN A 1 480 ? -33.997 -18.306 33.358 1.00 63.09 480 GLN A CA 1
ATOM 3867 C C . GLN A 1 480 ? -34.425 -19.771 33.205 1.00 63.09 480 GLN A C 1
ATOM 3869 O O . GLN A 1 480 ? -33.822 -20.511 32.429 1.00 63.09 480 GLN A O 1
ATOM 3874 N N . SER A 1 481 ? -35.426 -20.234 33.963 1.00 58.72 481 SER A N 1
ATOM 3875 C CA . SER A 1 481 ? -35.885 -21.636 33.874 1.00 58.72 481 SER A CA 1
ATOM 3876 C C . SER A 1 481 ? -37.298 -21.868 34.419 1.00 58.72 481 SER A C 1
ATOM 3878 O O . SER A 1 481 ? -37.693 -21.273 35.417 1.00 58.72 481 SER A O 1
ATOM 3880 N N . MET A 1 482 ? -38.042 -22.802 33.812 1.00 41.50 482 MET A N 1
ATOM 3881 C CA . MET A 1 482 ? -39.352 -23.253 34.322 1.00 41.50 482 MET A CA 1
ATOM 3882 C C . MET A 1 482 ? -39.236 -23.923 35.704 1.00 41.50 482 MET A C 1
ATOM 3884 O O . MET A 1 482 ? -40.144 -23.822 36.521 1.00 41.50 482 MET A O 1
ATOM 3888 N N . GLY A 1 483 ? -38.093 -24.544 35.995 1.00 55.66 483 GLY A N 1
ATOM 3889 C CA . GLY A 1 483 ? -37.697 -24.954 37.338 1.00 55.66 483 GLY A CA 1
ATOM 3890 C C . GLY A 1 483 ? -36.197 -25.236 37.389 1.00 55.66 483 GLY A C 1
ATOM 3891 O O . GLY A 1 483 ? -35.640 -25.734 36.409 1.00 55.66 483 GLY A O 1
ATOM 3892 N N . GLY A 1 484 ? -35.525 -24.907 38.496 1.00 53.91 484 GLY A N 1
ATOM 3893 C CA . GLY A 1 484 ? -34.075 -25.098 38.583 1.00 53.91 484 GLY A CA 1
ATOM 3894 C C . GLY A 1 484 ? -33.431 -24.733 39.921 1.00 53.91 484 GLY A C 1
ATOM 3895 O O . GLY A 1 484 ? -33.937 -23.912 40.685 1.00 53.91 484 GLY A O 1
ATOM 3896 N N . TRP A 1 485 ? -32.277 -25.346 40.187 1.00 64.69 485 TRP A N 1
ATOM 3897 C CA . TRP A 1 485 ? -31.406 -25.033 41.321 1.00 64.69 485 TRP A CA 1
ATOM 3898 C C . TRP A 1 485 ? -30.161 -24.314 40.797 1.00 64.69 485 TRP A C 1
ATOM 3900 O O . TRP A 1 485 ? -29.386 -24.915 40.054 1.00 64.69 485 TRP A O 1
ATOM 3910 N N . LEU A 1 486 ? -29.944 -23.066 41.211 1.00 62.38 486 LEU A N 1
ATOM 3911 C CA . LEU A 1 486 ? -28.717 -22.324 40.946 1.00 62.38 486 LEU A CA 1
ATOM 3912 C C . LEU A 1 486 ? -27.866 -22.302 42.220 1.00 62.38 486 LEU A C 1
ATOM 3914 O O . LEU A 1 486 ? -28.151 -21.568 43.165 1.00 62.38 486 LEU A O 1
ATOM 3918 N N . ILE A 1 487 ? -26.824 -23.133 42.268 1.00 61.66 487 ILE A N 1
ATOM 3919 C CA . ILE A 1 487 ? -25.881 -23.185 43.394 1.00 61.66 487 ILE A CA 1
ATOM 3920 C C . ILE A 1 487 ? -24.554 -22.586 42.943 1.00 61.66 487 ILE A C 1
ATOM 3922 O O . ILE A 1 487 ? -23.898 -23.149 42.070 1.00 61.66 487 ILE A O 1
ATOM 3926 N N . HIS A 1 488 ? -24.122 -21.504 43.588 1.00 64.88 488 HIS A N 1
ATOM 3927 C CA . HIS A 1 488 ? -22.810 -20.911 43.356 1.00 64.88 488 HIS A CA 1
ATOM 3928 C C . HIS A 1 488 ? -21.922 -20.952 44.607 1.00 64.88 488 HIS A C 1
ATOM 3930 O O . HIS A 1 488 ? -22.406 -20.946 45.743 1.00 64.88 488 HIS A O 1
ATOM 3936 N N . ARG A 1 489 ? -20.602 -21.031 44.398 1.00 57.25 489 ARG A N 1
ATOM 3937 C CA . ARG A 1 489 ? -19.585 -21.005 45.459 1.00 57.25 489 ARG A CA 1
ATOM 3938 C C . ARG A 1 489 ? -18.388 -20.168 45.007 1.00 57.25 489 ARG A C 1
ATOM 3940 O O . ARG A 1 489 ? -17.716 -20.555 44.058 1.00 57.25 489 ARG A O 1
ATOM 3947 N N . VAL A 1 490 ? -18.124 -19.061 45.693 1.00 57.91 490 VAL A N 1
ATOM 3948 C CA . VAL A 1 490 ? -16.957 -18.192 45.471 1.00 57.91 490 VAL A CA 1
ATOM 3949 C C . VAL A 1 490 ? -15.945 -18.386 46.594 1.00 57.91 490 VAL A C 1
ATOM 3951 O O . VAL A 1 490 ? -16.326 -18.469 47.762 1.00 57.91 490 VAL A O 1
ATOM 3954 N N . TRP A 1 491 ? -14.669 -18.433 46.213 1.00 58.91 491 TRP A N 1
ATOM 3955 C CA . TRP A 1 491 ? -13.508 -18.388 47.097 1.00 58.91 491 TRP A CA 1
ATOM 3956 C C . TRP A 1 491 ? -12.511 -17.391 46.501 1.00 58.91 491 TRP A C 1
ATOM 3958 O O . TRP A 1 491 ? -12.094 -17.572 45.357 1.00 58.91 491 TRP A O 1
ATOM 3968 N N . VAL A 1 492 ? -12.152 -16.353 47.254 1.00 58.50 492 VAL A N 1
ATOM 3969 C CA . VAL A 1 492 ? -11.173 -15.323 46.871 1.00 58.50 492 VAL A CA 1
ATOM 3970 C C . VAL A 1 492 ? -10.194 -15.119 48.024 1.00 58.50 492 VAL A C 1
ATOM 3972 O O . VAL A 1 492 ? -10.603 -15.069 49.184 1.00 58.50 492 VAL A O 1
ATOM 3975 N N . ALA A 1 493 ? -8.908 -14.998 47.704 1.00 59.62 493 ALA A N 1
ATOM 3976 C CA . ALA A 1 493 ? -7.868 -14.592 48.640 1.00 59.62 493 ALA A CA 1
ATOM 3977 C C . ALA A 1 493 ? -6.823 -13.752 47.890 1.00 59.62 493 ALA A C 1
ATOM 3979 O O . ALA A 1 493 ? -6.145 -14.297 47.020 1.00 59.62 493 ALA A O 1
ATOM 3980 N N . ASP A 1 494 ? -6.735 -12.451 48.181 1.00 54.53 494 ASP A N 1
ATOM 3981 C CA . ASP A 1 494 ? -5.810 -11.514 47.516 1.00 54.53 494 ASP A CA 1
ATOM 3982 C C . ASP A 1 494 ? -5.600 -10.237 48.362 1.00 54.53 494 ASP A C 1
ATOM 3984 O O . ASP A 1 494 ? -6.200 -10.081 49.424 1.00 54.53 494 ASP A O 1
ATOM 3988 N N . SER A 1 495 ? -4.755 -9.313 47.908 1.00 53.16 495 SER A N 1
ATOM 3989 C CA . SER A 1 495 ? -4.480 -8.026 48.564 1.00 53.16 495 SER A CA 1
ATOM 3990 C C . SER A 1 495 ? -4.406 -6.896 47.539 1.00 53.16 495 SER A C 1
ATOM 3992 O O . SER A 1 495 ? -3.847 -7.095 46.462 1.00 53.16 495 SER A O 1
ATOM 3994 N N . SER A 1 496 ? -4.886 -5.695 47.881 1.00 48.09 496 SER A N 1
ATOM 3995 C CA . SER A 1 496 ? -4.921 -4.520 46.984 1.00 48.09 496 SER A CA 1
ATOM 3996 C C . SER A 1 496 ? -5.711 -4.721 45.675 1.00 48.09 496 SER A C 1
ATOM 3998 O O . SER A 1 496 ? -5.215 -4.413 44.592 1.00 48.09 496 SER A O 1
ATOM 4000 N N . ALA A 1 497 ? -6.935 -5.251 45.771 1.00 50.69 497 ALA A N 1
ATOM 4001 C CA . ALA A 1 497 ? -7.837 -5.463 44.636 1.00 50.69 497 ALA A CA 1
ATOM 4002 C C . ALA A 1 497 ? -9.316 -5.372 45.055 1.00 50.69 497 ALA A C 1
ATOM 4004 O O . ALA A 1 497 ? -9.652 -5.567 46.220 1.00 50.69 497 ALA A O 1
ATOM 4005 N N . GLU A 1 498 ? -10.188 -5.097 44.089 1.00 50.09 498 GLU A N 1
ATOM 4006 C CA . GLU A 1 498 ? -11.635 -4.947 44.263 1.00 50.09 498 GLU A CA 1
ATOM 4007 C C . GLU A 1 498 ? -12.354 -6.279 43.906 1.00 50.09 498 GLU A C 1
ATOM 4009 O O . GLU A 1 498 ? -11.897 -7.029 43.041 1.00 50.09 498 GLU A O 1
ATOM 4014 N N . TYR A 1 499 ? -13.481 -6.640 44.536 1.00 55.72 499 TYR A N 1
ATOM 4015 C CA . TYR A 1 499 ? -14.183 -7.912 44.253 1.00 55.72 499 TYR A CA 1
ATOM 4016 C C . TYR A 1 499 ? -15.703 -7.805 44.314 1.00 55.72 499 TYR A C 1
ATOM 4018 O O . TYR A 1 499 ? -16.280 -7.356 45.293 1.00 55.72 499 TYR A O 1
ATOM 4026 N N . GLY A 1 500 ? -16.362 -8.183 43.215 1.00 44.53 500 GLY A N 1
ATOM 4027 C CA . GLY A 1 500 ? -17.688 -7.663 42.865 1.00 44.53 500 GLY A CA 1
ATOM 4028 C C . GLY A 1 500 ? -18.464 -8.695 42.092 1.00 44.53 500 GLY A C 1
ATOM 4029 O O . GLY A 1 500 ? -17.875 -9.343 41.228 1.00 44.53 500 GLY A O 1
ATOM 4030 N N . TRP A 1 501 ? -19.737 -8.915 42.424 1.00 60.41 501 TRP A N 1
ATOM 4031 C CA . TRP A 1 501 ? -20.393 -10.139 41.971 1.00 60.41 501 TRP A CA 1
ATOM 4032 C C . TRP A 1 501 ? -21.925 -10.070 41.901 1.00 60.41 501 TRP A C 1
ATOM 4034 O O . TRP A 1 501 ? -22.565 -9.542 42.809 1.00 60.41 501 TRP A O 1
ATOM 4044 N N . LEU A 1 502 ? -22.525 -10.652 40.850 1.00 57.38 502 LEU A N 1
ATOM 4045 C CA . LEU A 1 502 ? -23.975 -10.636 40.606 1.00 57.38 502 LEU A CA 1
ATOM 4046 C C . LEU A 1 502 ? -24.539 -12.032 40.277 1.00 57.38 502 LEU A C 1
ATOM 4048 O O . LEU A 1 502 ? -24.314 -12.563 39.190 1.00 57.38 502 LEU A O 1
ATOM 4052 N N . ALA A 1 503 ? -25.372 -12.581 41.170 1.00 62.56 503 ALA A N 1
ATOM 4053 C CA . ALA A 1 503 ? -26.279 -13.690 40.838 1.00 62.56 503 ALA A CA 1
ATOM 4054 C C . ALA A 1 503 ? -27.660 -13.163 40.446 1.00 62.56 503 ALA A C 1
ATOM 4056 O O . ALA A 1 503 ? -28.254 -12.373 41.183 1.00 62.56 503 ALA A O 1
ATOM 4057 N N . HIS A 1 504 ? -28.213 -13.690 39.352 1.00 69.62 504 HIS A N 1
ATOM 4058 C CA . HIS A 1 504 ? -29.562 -13.356 38.904 1.00 69.62 504 HIS A CA 1
ATOM 4059 C C . HIS A 1 504 ? -30.344 -14.605 38.469 1.00 69.62 504 HIS A C 1
ATOM 4061 O O . HIS A 1 504 ? -30.011 -15.234 37.461 1.00 69.62 504 HIS A O 1
ATOM 4067 N N . GLN A 1 505 ? -31.422 -14.943 39.186 1.00 70.44 505 GLN A N 1
ATOM 4068 C CA . GLN A 1 505 ? -32.322 -16.042 38.812 1.00 70.44 505 GLN A CA 1
ATOM 4069 C C . GLN A 1 505 ? -33.766 -15.566 38.597 1.00 70.44 505 GLN A C 1
ATOM 4071 O O . GLN A 1 505 ? -34.362 -14.927 39.463 1.00 70.44 505 GLN A O 1
ATOM 4076 N N . GLN A 1 506 ? -34.352 -15.973 37.471 1.00 73.19 506 GLN A N 1
ATOM 4077 C CA . GLN A 1 506 ? -35.784 -15.881 37.183 1.00 73.19 506 GLN A CA 1
ATOM 4078 C C . GLN A 1 506 ? -36.344 -17.297 36.984 1.00 73.19 506 GLN A C 1
ATOM 4080 O O . GLN A 1 506 ? -35.876 -18.045 36.121 1.00 73.19 506 GLN A O 1
ATOM 4085 N N . SER A 1 507 ? -37.322 -17.712 37.795 1.00 70.25 507 SER A N 1
ATOM 4086 C CA . SER A 1 507 ? -37.892 -19.066 37.673 1.00 70.25 507 SER A CA 1
ATOM 4087 C C . SER A 1 507 ? -39.301 -19.210 38.237 1.00 70.25 507 SER A C 1
ATOM 4089 O O . SER A 1 507 ? -39.628 -18.587 39.239 1.00 70.25 507 SER A O 1
ATOM 4091 N N . MET A 1 508 ? -40.134 -20.081 37.659 1.00 62.59 508 MET A N 1
ATOM 4092 C CA . MET A 1 508 ? -41.459 -20.366 38.242 1.00 62.59 508 MET A CA 1
ATOM 4093 C C . MET A 1 508 ? -41.329 -21.046 39.618 1.00 62.59 508 MET A C 1
ATOM 4095 O O . MET A 1 508 ? -42.100 -20.751 40.529 1.00 62.59 508 MET A O 1
ATOM 4099 N N . GLY A 1 509 ? -40.296 -21.867 39.817 1.00 63.09 509 GLY A N 1
ATOM 4100 C CA . GLY A 1 509 ? -39.848 -22.262 41.150 1.00 63.09 509 GLY A CA 1
ATOM 4101 C C . GLY A 1 509 ? -38.382 -22.687 41.173 1.00 63.09 509 GLY A C 1
ATOM 4102 O O . GLY A 1 509 ? -37.890 -23.292 40.217 1.00 63.09 509 GLY A O 1
ATOM 4103 N N . GLY A 1 510 ? -37.670 -22.383 42.259 1.00 66.44 510 GLY A N 1
ATOM 4104 C CA . GLY A 1 510 ? -36.238 -22.663 42.314 1.00 66.44 510 GLY A CA 1
ATOM 4105 C C . GLY A 1 510 ? -35.531 -22.310 43.618 1.00 66.44 510 GLY A C 1
ATOM 4106 O O . GLY A 1 510 ? -36.053 -21.601 44.480 1.00 66.44 510 GLY A O 1
ATOM 4107 N N . TRP A 1 511 ? -34.308 -22.827 43.735 1.00 71.94 511 TRP A N 1
ATOM 4108 C CA . TRP A 1 511 ? -33.376 -22.538 44.825 1.00 71.94 511 TRP A CA 1
ATOM 4109 C C . TRP A 1 511 ? -32.188 -21.745 44.273 1.00 71.94 511 TRP A C 1
ATOM 4111 O O . TRP A 1 511 ? -31.462 -22.272 43.431 1.00 71.94 511 TRP A O 1
ATOM 4121 N N . LEU A 1 512 ? -31.952 -20.537 44.785 1.00 73.44 512 LEU A N 1
ATOM 4122 C CA . LEU A 1 512 ? -30.718 -19.779 44.582 1.00 73.44 512 LEU A CA 1
ATOM 4123 C C . LEU A 1 512 ? -29.872 -19.898 45.852 1.00 73.44 512 LEU A C 1
ATOM 4125 O O . LEU A 1 512 ? -30.233 -19.371 46.903 1.00 73.44 512 LEU A O 1
ATOM 4129 N N . ILE A 1 513 ? -28.749 -20.609 45.777 1.00 70.00 513 ILE A N 1
ATOM 4130 C CA . ILE A 1 513 ? -27.826 -20.789 46.902 1.00 70.00 513 ILE A CA 1
ATOM 4131 C C . ILE A 1 513 ? -26.501 -20.111 46.566 1.00 70.00 513 ILE A C 1
ATOM 4133 O O . ILE A 1 513 ? -25.681 -20.673 45.841 1.00 70.00 513 ILE A O 1
ATOM 4137 N N . SER A 1 514 ? -26.270 -18.938 47.150 1.00 71.44 514 SER A N 1
ATOM 4138 C CA . SER A 1 514 ? -24.958 -18.293 47.179 1.00 71.44 514 SER A CA 1
ATOM 4139 C C . SER A 1 514 ? -24.150 -18.766 48.393 1.00 71.44 514 SER A C 1
ATOM 4141 O O . SER A 1 514 ? -24.678 -18.907 49.502 1.00 71.44 514 SER A O 1
ATOM 4143 N N . ARG A 1 515 ? -22.853 -19.015 48.188 1.00 66.94 515 ARG A N 1
ATOM 4144 C CA . ARG A 1 515 ? -21.857 -19.172 49.255 1.00 66.94 515 ARG A CA 1
ATOM 4145 C C . ARG A 1 515 ? -20.581 -18.441 48.861 1.00 66.94 515 ARG A C 1
ATOM 4147 O O . ARG A 1 515 ? -20.061 -18.686 47.775 1.00 66.94 515 ARG A O 1
ATOM 4154 N N . VAL A 1 516 ? -20.077 -17.594 49.747 1.00 63.31 516 VAL A N 1
ATOM 4155 C CA . VAL A 1 516 ? -19.004 -16.638 49.457 1.00 63.31 516 VAL A CA 1
ATOM 4156 C C . VAL A 1 516 ? -17.978 -16.679 50.579 1.00 63.31 516 VAL A C 1
ATOM 4158 O O . VAL A 1 516 ? -18.356 -16.655 51.750 1.00 63.31 516 VAL A O 1
ATOM 4161 N N . TRP A 1 517 ? -16.704 -16.777 50.211 1.00 66.62 517 TRP A N 1
ATOM 4162 C CA . TRP A 1 517 ? -15.557 -16.770 51.116 1.00 66.62 517 TRP A CA 1
ATOM 4163 C C . TRP A 1 517 ? -14.503 -15.819 50.558 1.00 66.62 517 TRP A C 1
ATOM 4165 O O . TRP A 1 517 ? -14.035 -16.033 49.438 1.00 66.62 517 TRP A O 1
ATOM 4175 N N . MET A 1 518 ? -14.154 -14.775 51.309 1.00 68.25 518 MET A N 1
ATOM 4176 C CA . MET A 1 518 ? -13.218 -13.734 50.869 1.00 68.25 518 MET A CA 1
ATOM 4177 C C . MET A 1 518 ? -12.252 -13.381 52.001 1.00 68.25 518 MET A C 1
ATOM 4179 O O . MET A 1 518 ? -12.676 -13.207 53.143 1.00 68.25 518 MET A O 1
ATOM 4183 N N . VAL A 1 519 ? -10.956 -13.314 51.698 1.00 66.25 519 VAL A N 1
ATOM 4184 C CA . VAL A 1 519 ? -9.909 -12.935 52.659 1.00 66.25 519 VAL A CA 1
ATOM 4185 C C . VAL A 1 519 ? -8.939 -11.967 51.987 1.00 66.25 519 VAL A C 1
ATOM 4187 O O . VAL A 1 519 ? -8.453 -12.272 50.900 1.00 66.25 519 VAL A O 1
ATOM 4190 N N . GLY A 1 520 ? -8.633 -10.829 52.609 1.00 64.31 520 GLY A N 1
ATOM 4191 C CA . GLY A 1 520 ? -7.714 -9.865 52.001 1.00 64.31 520 GLY A CA 1
ATOM 4192 C C . GLY A 1 520 ? -7.428 -8.612 52.818 1.00 64.31 520 GLY A C 1
ATOM 4193 O O . GLY A 1 520 ? -7.808 -8.501 53.978 1.00 64.31 520 GLY A O 1
ATOM 4194 N N . SER A 1 521 ? -6.723 -7.662 52.212 1.00 61.03 521 SER A N 1
ATOM 4195 C CA . SER A 1 521 ? -6.405 -6.365 52.822 1.00 61.03 521 SER A CA 1
ATOM 4196 C C . SER A 1 521 ? -6.318 -5.270 51.765 1.00 61.03 521 SER A C 1
ATOM 4198 O O . SER A 1 521 ? -5.826 -5.541 50.664 1.00 61.03 521 SER A O 1
ATOM 4200 N N . SER A 1 522 ? -6.704 -4.039 52.117 1.00 51.44 522 SER A N 1
ATOM 4201 C CA . SER A 1 522 ? -6.694 -2.881 51.202 1.00 51.44 522 SER A CA 1
ATOM 4202 C C . SER A 1 522 ? -7.621 -3.091 49.995 1.00 51.44 522 SER A C 1
ATOM 4204 O O . SER A 1 522 ? -7.162 -3.034 48.858 1.00 51.44 522 SER A O 1
ATOM 4206 N N . ALA A 1 523 ? -8.889 -3.440 50.236 1.00 58.84 523 ALA A N 1
ATOM 4207 C CA . ALA A 1 523 ? -9.771 -4.033 49.224 1.00 58.84 523 ALA A CA 1
ATOM 4208 C C . ALA A 1 523 ? -11.261 -3.678 49.414 1.00 58.84 523 ALA A C 1
ATOM 4210 O O . ALA A 1 523 ? -11.759 -3.697 50.537 1.00 58.84 523 ALA A O 1
ATOM 4211 N N . GLU A 1 524 ? -11.971 -3.423 48.313 1.00 53.47 524 GLU A N 1
ATOM 4212 C CA . GLU A 1 524 ? -13.426 -3.190 48.271 1.00 53.47 524 GLU A CA 1
ATOM 4213 C C . GLU A 1 524 ? -14.163 -4.481 47.866 1.00 53.47 524 GLU A C 1
ATOM 4215 O O . GLU A 1 524 ? -13.750 -5.172 46.928 1.00 53.47 524 GLU A O 1
ATOM 4220 N N . TYR A 1 525 ? -15.271 -4.815 48.533 1.00 64.25 525 TYR A N 1
ATOM 4221 C CA . TYR A 1 525 ? -16.017 -6.062 48.323 1.00 64.25 525 TYR A CA 1
ATOM 4222 C C . TYR A 1 525 ? -17.527 -5.827 48.159 1.00 64.25 525 TYR A C 1
ATOM 4224 O O . TYR A 1 525 ? -18.232 -5.642 49.144 1.00 64.25 525 TYR A O 1
ATOM 4232 N N . GLY A 1 526 ? -18.050 -5.920 46.934 1.00 47.81 526 GLY A N 1
ATOM 4233 C CA . GLY A 1 526 ? -19.477 -5.765 46.625 1.00 47.81 526 GLY A CA 1
ATOM 4234 C C . GLY A 1 526 ? -20.170 -7.067 46.202 1.00 47.81 526 GLY A C 1
ATOM 4235 O O . GLY A 1 526 ? -19.637 -7.857 45.419 1.00 47.81 526 GLY A O 1
ATOM 4236 N N . TRP A 1 527 ? -21.406 -7.306 46.644 1.00 65.50 527 TRP A N 1
ATOM 4237 C CA . TRP A 1 527 ? -22.192 -8.450 46.163 1.00 65.50 527 TRP A CA 1
ATOM 4238 C C . TRP A 1 527 ? -23.681 -8.156 46.020 1.00 65.50 527 TRP A C 1
ATOM 4240 O O . TRP A 1 527 ? -24.318 -7.668 46.952 1.00 65.50 527 TRP A O 1
ATOM 4250 N N . LEU A 1 528 ? -24.275 -8.600 44.906 1.00 68.56 528 LEU A N 1
ATOM 4251 C CA . LEU A 1 528 ? -25.719 -8.586 44.687 1.00 68.56 528 LEU A CA 1
ATOM 4252 C C . LEU A 1 528 ? -26.273 -9.989 44.370 1.00 68.56 528 LEU A C 1
ATOM 4254 O O . LEU A 1 528 ? -25.805 -10.700 43.478 1.00 68.56 528 LEU A O 1
ATOM 4258 N N . ALA A 1 529 ? -27.311 -10.402 45.100 1.00 69.31 529 ALA A N 1
ATOM 4259 C CA . ALA A 1 529 ? -28.101 -11.597 44.800 1.00 69.31 529 ALA A CA 1
ATOM 4260 C C . ALA A 1 529 ? -29.565 -11.224 44.516 1.00 69.31 529 ALA A C 1
ATOM 4262 O O . ALA A 1 529 ? -30.273 -10.782 45.421 1.00 69.31 529 ALA A O 1
ATOM 4263 N N . HIS A 1 530 ? -30.017 -11.431 43.276 1.00 74.56 530 HIS A N 1
ATOM 4264 C CA . HIS A 1 530 ? -31.376 -11.127 42.822 1.00 74.56 530 HIS A CA 1
ATOM 4265 C C . HIS A 1 530 ? -32.151 -12.403 42.454 1.00 74.56 530 HIS A C 1
ATOM 4267 O O . HIS A 1 530 ? -31.689 -13.201 41.632 1.00 74.56 530 HIS A O 1
ATOM 4273 N N . GLN A 1 531 ? -33.351 -12.584 43.018 1.00 75.81 531 GLN A N 1
ATOM 4274 C CA . GLN A 1 531 ? -34.272 -13.654 42.618 1.00 75.81 531 GLN A CA 1
ATOM 4275 C C . GLN A 1 531 ? -35.700 -13.134 42.394 1.00 75.81 531 GLN A C 1
ATOM 4277 O O . GLN A 1 531 ? -36.287 -12.496 43.267 1.00 75.81 531 GLN A O 1
ATOM 4282 N N . GLN A 1 532 ? -36.278 -13.487 41.245 1.00 78.44 532 GLN A N 1
ATOM 4283 C CA . GLN A 1 532 ? -37.700 -13.322 40.928 1.00 78.44 532 GLN A CA 1
ATOM 4284 C C . GLN A 1 532 ? -38.326 -14.697 40.667 1.00 78.44 532 GLN A C 1
ATOM 4286 O O . GLN A 1 532 ? -37.891 -15.422 39.766 1.00 78.44 532 GLN A O 1
ATOM 4291 N N . SER A 1 533 ? -39.331 -15.087 41.455 1.00 75.06 533 SER A N 1
ATOM 4292 C CA . SER A 1 533 ? -39.915 -16.433 41.337 1.00 75.06 533 SER A CA 1
ATOM 4293 C C . SER A 1 533 ? -41.258 -16.613 42.029 1.00 75.06 533 SER A C 1
ATOM 4295 O O . SER A 1 533 ? -41.417 -16.129 43.138 1.00 75.06 533 SER A O 1
ATOM 4297 N N . MET A 1 534 ? -42.189 -17.397 41.471 1.00 72.50 534 MET A N 1
ATOM 4298 C CA . MET A 1 534 ? -43.479 -17.644 42.145 1.00 72.50 534 MET A CA 1
ATOM 4299 C C . MET A 1 534 ? -43.285 -18.363 43.494 1.00 72.50 534 MET A C 1
ATOM 4301 O O . MET A 1 534 ? -43.791 -17.885 44.506 1.00 72.50 534 MET A O 1
ATOM 4305 N N . ASN A 1 535 ? -42.496 -19.444 43.525 1.00 73.06 535 ASN A N 1
ATOM 4306 C CA . ASN A 1 535 ? -42.117 -20.161 44.753 1.00 73.06 535 ASN A CA 1
ATOM 4307 C C . ASN A 1 535 ? -40.579 -20.248 44.867 1.00 73.06 535 ASN A C 1
ATOM 4309 O O . ASN A 1 535 ? -39.956 -21.051 44.166 1.00 73.06 535 ASN A O 1
ATOM 4313 N N . GLY A 1 536 ? -39.963 -19.429 45.727 1.00 72.12 536 GLY A N 1
ATOM 4314 C CA . GLY A 1 536 ? -38.509 -19.193 45.727 1.00 72.12 536 GLY A CA 1
ATOM 4315 C C . GLY A 1 536 ? -37.804 -19.401 47.066 1.00 72.12 536 GLY A C 1
ATOM 4316 O O . GLY A 1 536 ? -38.260 -18.925 48.104 1.00 72.12 536 GLY A O 1
ATOM 4317 N N . TRP A 1 537 ? -36.642 -20.058 47.031 1.00 77.81 537 TRP A N 1
ATOM 4318 C CA . TRP A 1 537 ? -35.705 -20.137 48.159 1.00 77.81 537 TRP A CA 1
ATOM 4319 C C . TRP A 1 537 ? -34.393 -19.436 47.787 1.00 77.81 537 TRP A C 1
ATOM 4321 O O . TRP A 1 537 ? -33.641 -19.950 46.958 1.00 77.81 537 TRP A O 1
ATOM 4331 N N . LEU A 1 538 ? -34.092 -18.296 48.415 1.00 79.19 538 LEU A N 1
ATOM 4332 C CA . LEU A 1 538 ? -32.816 -17.587 48.293 1.00 79.19 538 LEU A CA 1
ATOM 4333 C C . LEU A 1 538 ? -32.018 -17.759 49.590 1.00 79.19 538 LEU A C 1
ATOM 4335 O O . LEU A 1 538 ? -32.404 -17.277 50.652 1.00 79.19 538 LEU A O 1
ATOM 4339 N N . ILE A 1 539 ? -30.883 -18.450 49.508 1.00 76.38 539 ILE A N 1
ATOM 4340 C CA . ILE A 1 539 ? -29.956 -18.648 50.623 1.00 76.38 539 ILE A CA 1
ATOM 4341 C C . ILE A 1 539 ? -28.627 -17.980 50.279 1.00 76.38 539 ILE A C 1
ATOM 4343 O O . ILE A 1 539 ? -27.888 -18.478 49.431 1.00 76.38 539 ILE A O 1
ATOM 4347 N N . SER A 1 540 ? -28.290 -16.906 50.988 1.00 77.31 540 SER A N 1
ATOM 4348 C CA . SER A 1 540 ? -26.941 -16.342 51.024 1.00 77.31 540 SER A CA 1
ATOM 4349 C C . SER A 1 540 ? -26.166 -16.833 52.250 1.00 77.31 540 SER A C 1
ATOM 4351 O O . SER A 1 540 ? -26.724 -16.993 53.342 1.00 77.31 540 SER A O 1
ATOM 4353 N N . ARG A 1 541 ? -24.861 -17.075 52.076 1.00 72.00 541 ARG A N 1
ATOM 4354 C CA . ARG A 1 541 ? -23.888 -17.270 53.161 1.00 72.00 541 ARG A CA 1
ATOM 4355 C C . ARG A 1 541 ? -22.563 -16.616 52.785 1.00 72.00 541 ARG A C 1
ATOM 4357 O O . ARG A 1 541 ? -22.004 -16.967 51.750 1.00 72.00 541 ARG A O 1
ATOM 4364 N N . VAL A 1 542 ? -22.065 -15.727 53.635 1.00 67.06 542 VAL A N 1
ATOM 4365 C CA . VAL A 1 542 ? -20.979 -14.791 53.313 1.00 67.06 542 VAL A CA 1
ATOM 4366 C C . VAL A 1 542 ? -19.985 -14.768 54.464 1.00 67.06 542 VAL A C 1
ATOM 4368 O O . VAL A 1 542 ? -20.361 -14.368 55.563 1.00 67.06 542 VAL A O 1
ATOM 4371 N N . TRP A 1 543 ? -18.767 -15.262 54.255 1.00 71.06 543 TRP A N 1
ATOM 4372 C CA . TRP A 1 543 ? -17.693 -15.259 55.255 1.00 71.06 543 TRP A CA 1
ATOM 4373 C C . TRP A 1 543 ? -16.543 -14.391 54.730 1.00 71.06 543 TRP A C 1
ATOM 4375 O O . TRP A 1 543 ? -16.018 -14.659 53.648 1.00 71.06 543 TRP A O 1
ATOM 4385 N N . MET A 1 544 ? -16.189 -13.339 55.467 1.00 71.00 544 MET A N 1
ATOM 4386 C CA . MET A 1 544 ? -15.241 -12.302 55.042 1.00 71.00 544 MET A CA 1
ATOM 4387 C C . MET A 1 544 ? -14.244 -12.000 56.167 1.00 71.00 544 MET A C 1
ATOM 4389 O O . MET A 1 544 ? -14.634 -11.958 57.334 1.00 71.00 544 MET A O 1
ATOM 4393 N N . ALA A 1 545 ? -12.965 -11.810 55.841 1.00 70.94 545 ALA A N 1
ATOM 4394 C CA . ALA A 1 545 ? -11.953 -11.421 56.824 1.00 70.94 545 ALA A CA 1
ATOM 4395 C C . ALA A 1 545 ? -10.869 -10.522 56.212 1.00 70.94 545 ALA A C 1
ATOM 4397 O O . ALA A 1 545 ? -10.260 -10.900 55.210 1.00 70.94 545 ALA A O 1
ATOM 4398 N N . GLY A 1 546 ? -10.587 -9.367 56.820 1.00 67.50 546 GLY A N 1
ATOM 4399 C CA . GLY A 1 546 ? -9.598 -8.443 56.263 1.00 67.50 546 GLY A CA 1
ATOM 4400 C C . GLY A 1 546 ? -9.420 -7.118 56.995 1.00 67.50 546 GLY A C 1
ATOM 4401 O O . GLY A 1 546 ? -10.169 -6.794 57.907 1.00 67.50 546 GLY A O 1
ATOM 4402 N N . SER A 1 547 ? -8.422 -6.335 56.591 1.00 64.75 547 SER A N 1
ATOM 4403 C CA . SER A 1 547 ? -8.097 -5.028 57.187 1.00 64.75 547 SER A CA 1
ATOM 4404 C C . SER A 1 547 ? -7.976 -3.940 56.123 1.00 64.75 547 SER A C 1
ATOM 4406 O O . SER A 1 547 ? -7.435 -4.217 55.048 1.00 64.75 547 SER A O 1
ATOM 4408 N N . SER A 1 548 ? -8.392 -2.707 56.438 1.00 52.72 548 SER A N 1
ATOM 4409 C CA . SER A 1 548 ? -8.424 -1.592 55.474 1.00 52.72 548 SER A CA 1
ATOM 4410 C C . SER A 1 548 ? -9.326 -1.930 54.283 1.00 52.72 548 SER A C 1
ATOM 4412 O O . SER A 1 548 ? -8.831 -2.125 53.176 1.00 52.72 548 SER A O 1
ATOM 4414 N N . ALA A 1 549 ? -10.622 -2.139 54.522 1.00 60.28 549 ALA A N 1
ATOM 4415 C CA . ALA A 1 549 ? -11.518 -2.715 53.519 1.00 60.28 549 ALA A CA 1
ATOM 4416 C C . ALA A 1 549 ? -12.977 -2.259 53.665 1.00 60.28 549 ALA A C 1
ATOM 4418 O O . ALA A 1 549 ? -13.483 -2.142 54.779 1.00 60.28 549 ALA A O 1
ATOM 4419 N N . GLU A 1 550 ? -13.646 -2.074 52.531 1.00 55.19 550 GLU A N 1
ATOM 4420 C CA . GLU A 1 550 ? -15.066 -1.719 52.424 1.00 55.19 550 GLU A CA 1
ATOM 4421 C C . GLU A 1 550 ? -15.866 -2.953 51.985 1.00 55.19 550 GLU A C 1
ATOM 4423 O O . GLU A 1 550 ? -15.411 -3.722 51.131 1.00 55.19 550 GLU A O 1
ATOM 4428 N N . TYR A 1 551 ? -17.054 -3.171 52.555 1.00 67.81 551 TYR A N 1
ATOM 4429 C CA . TYR A 1 551 ? -17.875 -4.351 52.261 1.00 67.81 551 TYR A CA 1
ATOM 4430 C C . TYR A 1 551 ? -19.355 -3.994 52.060 1.00 67.81 551 TYR A C 1
ATOM 4432 O O . TYR A 1 551 ? -20.072 -3.738 53.027 1.00 67.81 551 TYR A O 1
ATOM 4440 N N . GLU A 1 552 ? -19.841 -4.083 50.820 1.00 53.97 552 GLU A N 1
ATOM 4441 C CA . GLU A 1 552 ? -21.255 -3.948 50.461 1.00 53.97 552 GLU A CA 1
ATOM 4442 C C . GLU A 1 552 ? -21.923 -5.306 50.189 1.00 53.97 552 GLU A C 1
ATOM 4444 O O . GLU A 1 552 ? -21.467 -6.111 49.369 1.00 53.97 552 GLU A O 1
ATOM 4449 N N . TRP A 1 553 ? -23.089 -5.545 50.795 1.00 67.00 553 TRP A N 1
ATOM 4450 C CA . TRP A 1 553 ? -23.930 -6.698 50.462 1.00 67.00 553 TRP A CA 1
ATOM 4451 C C . TRP A 1 553 ? -25.392 -6.327 50.216 1.00 67.00 553 TRP A C 1
ATOM 4453 O O . TRP A 1 553 ? -26.067 -5.810 51.105 1.00 67.00 553 TRP A O 1
ATOM 4463 N N . LEU A 1 554 ? -25.945 -6.758 49.077 1.00 71.56 554 LEU A N 1
ATOM 4464 C CA . LEU A 1 554 ? -27.369 -6.666 48.758 1.00 71.56 554 LEU A CA 1
ATOM 4465 C C . LEU A 1 554 ? -27.976 -8.037 48.410 1.00 71.56 554 LEU A C 1
ATOM 4467 O O . LEU A 1 554 ? -27.510 -8.763 47.529 1.00 71.56 554 LEU A O 1
ATOM 4471 N N . ALA A 1 555 ? -29.076 -8.398 49.076 1.00 71.50 555 ALA A N 1
ATOM 4472 C CA . ALA A 1 555 ? -29.916 -9.536 48.688 1.00 71.50 555 ALA A CA 1
ATOM 4473 C C . ALA A 1 555 ? -31.380 -9.111 48.511 1.00 71.50 555 ALA A C 1
ATOM 4475 O O . ALA A 1 555 ? -32.003 -8.611 49.448 1.00 71.50 555 ALA A O 1
ATOM 4476 N N . HIS A 1 556 ? -31.922 -9.346 47.313 1.00 75.19 556 HIS A N 1
ATOM 4477 C CA . HIS A 1 556 ? -33.257 -8.928 46.892 1.00 75.19 556 HIS A CA 1
ATOM 4478 C C . HIS A 1 556 ? -34.069 -10.119 46.363 1.00 75.19 556 HIS A C 1
ATOM 4480 O O . HIS A 1 556 ? -33.649 -10.793 45.416 1.00 75.19 556 HIS A O 1
ATOM 4486 N N . GLN A 1 557 ? -35.247 -10.362 46.944 1.00 76.94 557 GLN A N 1
ATOM 4487 C CA . GLN A 1 557 ? -36.186 -11.390 46.482 1.00 76.94 557 GLN A CA 1
ATOM 4488 C C . GLN A 1 557 ? -37.588 -10.811 46.248 1.00 76.94 557 GLN A C 1
ATOM 4490 O O . GLN A 1 557 ? -38.154 -10.150 47.118 1.00 76.94 557 GLN A O 1
ATOM 4495 N N . GLN A 1 558 ? -38.164 -11.129 45.088 1.00 78.94 558 GLN A N 1
ATOM 4496 C CA . GLN A 1 558 ? -39.572 -10.905 44.748 1.00 78.94 558 GLN A CA 1
ATOM 4497 C C . GLN A 1 558 ? -40.247 -12.254 44.474 1.00 78.94 558 GLN A C 1
ATOM 4499 O O . GLN A 1 558 ? -39.860 -12.966 43.541 1.00 78.94 558 GLN A O 1
ATOM 4504 N N . SER A 1 559 ? -41.238 -12.636 45.286 1.00 76.06 559 SER A N 1
ATOM 4505 C CA . SER A 1 559 ? -41.846 -13.973 45.182 1.00 76.06 559 SER A CA 1
ATOM 4506 C C . SER A 1 559 ? -43.207 -14.126 45.846 1.00 76.06 559 SER A C 1
ATOM 4508 O O . SER A 1 559 ? -43.366 -13.686 46.973 1.00 76.06 559 SER A O 1
ATOM 4510 N N . MET A 1 560 ? -44.159 -14.844 45.238 1.00 73.12 560 MET A N 1
ATOM 4511 C CA . MET A 1 560 ? -45.474 -15.078 45.866 1.00 73.12 560 MET A CA 1
ATOM 4512 C C . MET A 1 560 ? -45.343 -15.851 47.190 1.00 73.12 560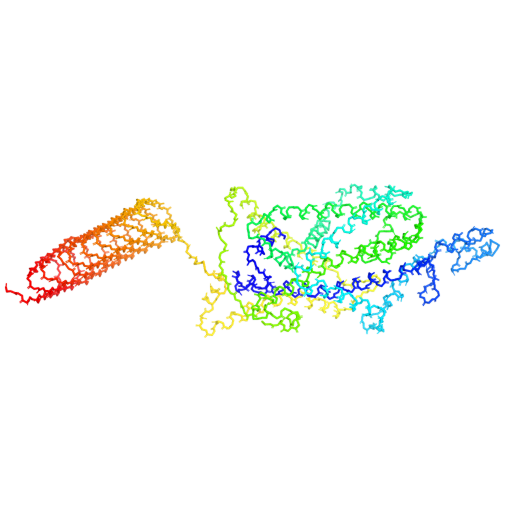 MET A C 1
ATOM 4514 O O . MET A 1 560 ? -45.869 -15.398 48.203 1.00 73.12 560 MET A O 1
ATOM 4518 N N . ASN A 1 561 ? -44.577 -16.949 47.201 1.00 72.69 561 ASN A N 1
ATOM 4519 C CA . ASN A 1 561 ? -44.129 -17.621 48.425 1.00 72.69 561 ASN A CA 1
ATOM 4520 C C . ASN A 1 561 ? -42.592 -17.614 48.477 1.00 72.69 561 ASN A C 1
ATOM 4522 O O . ASN A 1 561 ? -41.944 -18.191 47.596 1.00 72.69 561 ASN A O 1
ATOM 4526 N N . GLY A 1 562 ? -42.012 -16.971 49.494 1.00 72.06 562 GLY A N 1
ATOM 4527 C CA . GLY A 1 562 ? -40.574 -16.686 49.563 1.00 72.06 562 GLY A CA 1
ATOM 4528 C C . GLY A 1 562 ? -39.905 -17.101 50.870 1.00 72.06 562 GLY A C 1
ATOM 4529 O O . GLY A 1 562 ? -40.373 -16.767 51.957 1.00 72.06 562 GLY A O 1
ATOM 4530 N N . TRP A 1 563 ? -38.762 -17.778 50.768 1.00 76.75 563 TRP A N 1
ATOM 4531 C CA . TRP A 1 563 ? -37.819 -17.964 51.875 1.00 76.75 563 TRP A CA 1
ATOM 4532 C C . TRP A 1 563 ? -36.498 -17.273 51.530 1.00 76.75 563 TRP A C 1
ATOM 4534 O O . TRP A 1 563 ? -35.772 -17.738 50.648 1.00 76.75 563 TRP A O 1
ATOM 4544 N N . LEU A 1 564 ? -36.175 -16.190 52.242 1.00 79.25 564 LEU A N 1
ATOM 4545 C CA . LEU A 1 564 ? -34.909 -15.468 52.138 1.00 79.25 564 LEU A CA 1
ATOM 4546 C C . LEU A 1 564 ? -34.094 -15.692 53.417 1.00 79.25 564 LEU A C 1
ATOM 4548 O O . LEU A 1 564 ? -34.478 -15.276 54.508 1.00 79.25 564 LEU A O 1
ATOM 4552 N N . ILE A 1 565 ? -32.949 -16.360 53.285 1.00 75.88 565 ILE A N 1
ATOM 4553 C CA . ILE A 1 565 ? -32.008 -16.595 54.382 1.00 75.88 565 ILE A CA 1
ATOM 4554 C C . ILE A 1 565 ? -30.685 -15.908 54.053 1.00 75.88 565 ILE A C 1
ATOM 4556 O O . ILE A 1 565 ? -29.916 -16.423 53.242 1.00 75.88 565 ILE A O 1
ATOM 4560 N N . SER A 1 566 ? -30.384 -14.796 54.722 1.00 76.88 566 SER A N 1
ATOM 4561 C CA . SER A 1 566 ? -29.050 -14.185 54.713 1.00 76.88 566 SER A CA 1
ATOM 4562 C C . SER A 1 566 ? -28.252 -14.615 55.946 1.00 76.88 566 SER A C 1
ATOM 4564 O O . SER A 1 566 ? -28.798 -14.747 57.046 1.00 76.88 566 SER A O 1
ATOM 4566 N N . ARG A 1 567 ? -26.952 -14.884 55.777 1.00 70.88 567 ARG A N 1
ATOM 4567 C CA . ARG A 1 567 ? -26.020 -15.149 56.885 1.00 70.88 567 ARG A CA 1
ATOM 4568 C C . ARG A 1 567 ? -24.647 -14.572 56.573 1.00 70.88 567 ARG A C 1
ATOM 4570 O O . ARG A 1 567 ? -23.949 -15.126 55.724 1.00 70.88 567 ARG A O 1
ATOM 4577 N N . VAL A 1 568 ? -24.253 -13.534 57.297 1.00 67.62 568 VAL A N 1
ATOM 4578 C CA . VAL A 1 568 ? -22.979 -12.829 57.111 1.00 67.62 568 VAL A CA 1
ATOM 4579 C C . VAL A 1 568 ? -22.099 -13.027 58.348 1.00 67.62 568 VAL A C 1
ATOM 4581 O O . VAL A 1 568 ? -22.594 -12.997 59.475 1.00 67.62 568 VAL A O 1
ATOM 4584 N N . TRP A 1 569 ? -20.813 -13.284 58.126 1.00 69.81 569 TRP A N 1
ATOM 4585 C CA . TRP A 1 569 ? -19.758 -13.378 59.136 1.00 69.81 569 TRP A CA 1
ATOM 4586 C C . TRP A 1 569 ? -18.586 -12.522 58.667 1.00 69.81 569 TRP A C 1
ATOM 4588 O O . TRP A 1 569 ? -18.074 -12.765 57.573 1.00 69.81 569 TRP A O 1
ATOM 4598 N N . VAL A 1 570 ? -18.175 -11.547 59.475 1.00 69.56 570 VAL A N 1
ATOM 4599 C CA . VAL A 1 570 ? -17.101 -10.605 59.137 1.00 69.56 570 VAL A CA 1
ATOM 4600 C C . VAL A 1 570 ? -16.149 -10.422 60.315 1.00 69.56 570 VAL A C 1
ATOM 4602 O O . VAL A 1 570 ? -16.592 -10.345 61.462 1.00 69.56 570 VAL A O 1
ATOM 4605 N N . ALA A 1 571 ? -14.850 -10.350 60.037 1.00 71.06 571 ALA A N 1
ATOM 4606 C CA . ALA A 1 571 ? -13.829 -10.005 61.023 1.00 71.06 571 ALA A CA 1
ATOM 4607 C C . ALA A 1 571 ? -12.776 -9.074 60.405 1.00 71.06 571 ALA A C 1
ATOM 4609 O O . ALA A 1 571 ? -12.159 -9.438 59.402 1.00 71.06 571 ALA A O 1
ATOM 4610 N N . GLY A 1 572 ? -12.547 -7.897 60.988 1.00 67.88 572 GLY A N 1
ATOM 4611 C CA . GLY A 1 572 ? -11.644 -6.919 60.381 1.00 67.88 572 GLY A CA 1
ATOM 4612 C C . GLY A 1 572 ? -11.369 -5.663 61.194 1.00 67.88 572 GLY A C 1
ATOM 4613 O O . GLY A 1 572 ? -11.966 -5.448 62.240 1.00 67.88 572 GLY A O 1
ATOM 4614 N N . SER A 1 573 ? -10.447 -4.826 60.726 1.00 65.62 573 SER A N 1
ATOM 4615 C CA . SER A 1 573 ? -10.052 -3.582 61.408 1.00 65.62 573 SER A CA 1
ATOM 4616 C C . SER A 1 573 ? -9.779 -2.464 60.407 1.00 65.62 573 SER A C 1
ATOM 4618 O O . SER A 1 573 ? -9.143 -2.732 59.382 1.00 65.62 573 SER A O 1
ATOM 4620 N N . SER A 1 574 ? -10.177 -1.228 60.729 1.00 53.12 574 SER A N 1
ATOM 4621 C CA . SER A 1 574 ? -10.171 -0.092 59.793 1.00 53.12 574 SER A CA 1
ATOM 4622 C C . SER A 1 574 ? -11.046 -0.408 58.571 1.00 53.12 574 SER A C 1
ATOM 4624 O O . SER A 1 574 ? -10.519 -0.688 57.498 1.00 53.12 574 SER A O 1
ATOM 4626 N N . ALA A 1 575 ? -12.366 -0.494 58.749 1.00 60.78 575 ALA A N 1
ATOM 4627 C CA . ALA A 1 575 ? -13.268 -1.042 57.730 1.00 60.78 575 ALA A CA 1
ATOM 4628 C C . ALA A 1 575 ? -14.697 -0.480 57.800 1.00 60.78 575 ALA A C 1
ATOM 4630 O O . ALA A 1 575 ? -15.196 -0.203 58.889 1.00 60.78 575 ALA A O 1
ATOM 4631 N N . GLU A 1 576 ? -15.360 -0.396 56.648 1.00 55.28 576 GLU A N 1
ATOM 4632 C CA . GLU A 1 576 ? -16.756 0.039 56.508 1.00 55.28 576 GLU A CA 1
ATOM 4633 C C . GLU A 1 576 ? -17.635 -1.139 56.060 1.00 55.28 576 GLU A C 1
ATOM 4635 O O . GLU A 1 576 ? -17.241 -1.939 55.202 1.00 55.28 576 GLU A O 1
ATOM 4640 N N . TYR A 1 577 ? -18.831 -1.267 56.641 1.00 67.44 577 TYR A N 1
ATOM 4641 C CA . TYR A 1 577 ? -19.717 -2.412 56.416 1.00 67.44 577 TYR A CA 1
ATOM 4642 C C . TYR A 1 577 ? -21.156 -1.977 56.094 1.00 67.44 577 TYR A C 1
ATOM 4644 O O . TYR A 1 577 ? -21.924 -1.631 56.992 1.00 67.44 577 TYR A O 1
ATOM 4652 N N . GLY A 1 578 ? -21.551 -2.063 54.820 1.00 51.00 578 GLY A N 1
ATOM 4653 C CA . GLY A 1 578 ? -22.903 -1.766 54.338 1.00 51.00 578 GLY A CA 1
ATOM 4654 C C . GLY A 1 578 ? -23.692 -3.031 53.985 1.00 51.00 578 GLY A C 1
ATOM 4655 O O . GLY A 1 578 ? -23.301 -3.802 53.107 1.00 51.00 578 GLY A O 1
ATOM 4656 N N . TRP A 1 579 ? -24.841 -3.267 54.627 1.00 68.38 579 TRP A N 1
ATOM 4657 C CA . TRP A 1 579 ? -25.665 -4.449 54.337 1.00 68.38 579 TRP A CA 1
ATOM 4658 C C . TRP A 1 579 ? -27.168 -4.157 54.184 1.00 68.38 579 TRP A C 1
ATOM 4660 O O . TRP A 1 579 ? -27.828 -3.636 55.082 1.00 68.38 579 TRP A O 1
ATOM 4670 N N . LEU A 1 580 ? -27.731 -4.604 53.053 1.00 69.94 580 LEU A N 1
ATOM 4671 C CA . LEU A 1 580 ? -29.146 -4.511 52.702 1.00 69.94 580 LEU A CA 1
ATOM 4672 C C . LEU A 1 580 ? -29.776 -5.897 52.447 1.00 69.94 580 LEU A C 1
ATOM 4674 O O . LEU A 1 580 ? -29.268 -6.730 51.686 1.00 69.94 580 LEU A O 1
ATOM 4678 N N . THR A 1 581 ? -30.951 -6.137 53.038 1.00 69.88 581 THR A N 1
ATOM 4679 C CA . THR A 1 581 ? -31.887 -7.191 52.590 1.00 69.88 581 THR A CA 1
ATOM 4680 C C . THR A 1 581 ? -33.251 -6.618 52.253 1.00 69.88 581 THR A C 1
ATOM 4682 O O . THR A 1 581 ? -33.791 -5.812 53.006 1.00 69.88 581 THR A O 1
ATOM 4685 N N . HIS A 1 582 ? -33.816 -7.086 51.142 1.00 73.44 582 HIS A N 1
ATOM 4686 C CA . HIS A 1 582 ? -35.128 -6.686 50.655 1.00 73.44 582 HIS A CA 1
ATOM 4687 C C . HIS A 1 582 ? -35.950 -7.915 50.249 1.00 73.44 582 HIS A C 1
ATOM 4689 O O . HIS A 1 582 ? -35.523 -8.689 49.386 1.00 73.44 582 HIS A O 1
ATOM 4695 N N . GLN A 1 583 ? -37.133 -8.090 50.841 1.00 75.25 583 GLN A N 1
ATOM 4696 C CA . GLN A 1 583 ? -38.096 -9.110 50.418 1.00 75.25 583 GLN A CA 1
ATOM 4697 C C . GLN A 1 583 ? -39.468 -8.487 50.139 1.00 75.25 583 GLN A C 1
ATOM 4699 O O . GLN A 1 583 ? -40.039 -7.802 50.986 1.00 75.25 583 GLN A O 1
ATOM 4704 N N . GLN A 1 584 ? -40.006 -8.773 48.955 1.00 76.44 584 GLN A N 1
ATOM 4705 C CA . GLN A 1 584 ? -41.393 -8.508 48.577 1.00 76.44 584 GLN A CA 1
ATOM 4706 C C . GLN A 1 584 ? -42.083 -9.841 48.291 1.00 76.44 584 GLN A C 1
ATOM 4708 O O . GLN A 1 584 ? -41.704 -10.558 47.359 1.00 76.44 584 GLN A O 1
ATOM 4713 N N . SER A 1 585 ? -43.085 -10.194 49.093 1.00 71.69 585 SER A N 1
ATOM 4714 C CA . SER A 1 585 ? -43.750 -11.495 48.970 1.00 71.69 585 SER A CA 1
ATOM 4715 C C . SER A 1 585 ? -45.130 -11.530 49.593 1.00 71.69 585 SER A C 1
ATOM 4717 O O . SER A 1 585 ? -45.295 -10.966 50.661 1.00 71.69 585 SER A O 1
ATOM 4719 N N . MET A 1 586 ? -46.095 -12.255 49.020 1.00 67.75 586 MET A N 1
ATOM 4720 C CA . MET A 1 586 ? -47.393 -12.432 49.692 1.00 67.75 586 MET A CA 1
ATOM 4721 C C . MET A 1 586 ? -47.201 -13.183 51.015 1.00 67.75 586 MET A C 1
ATOM 4723 O O . MET A 1 586 ? -47.551 -12.646 52.065 1.00 67.75 586 MET A O 1
ATOM 4727 N N . ASN A 1 587 ? -46.537 -14.346 50.955 1.00 66.62 587 ASN A N 1
ATOM 4728 C CA . ASN A 1 587 ? -46.196 -15.163 52.119 1.00 66.62 587 ASN A CA 1
ATOM 4729 C C . ASN A 1 587 ? -44.663 -15.296 52.239 1.00 66.62 587 ASN A C 1
ATOM 4731 O O . ASN A 1 587 ? -44.031 -15.910 51.371 1.00 66.62 587 ASN A O 1
ATOM 4735 N N . GLY A 1 588 ? -44.053 -14.725 53.287 1.00 65.81 588 GLY A N 1
ATOM 4736 C CA . GLY A 1 588 ? -42.598 -14.488 53.338 1.00 65.81 588 GLY A CA 1
ATOM 4737 C C . GLY A 1 588 ? -41.897 -14.817 54.660 1.00 65.81 588 GLY A C 1
ATOM 4738 O O . GLY A 1 588 ? -42.268 -14.311 55.716 1.00 65.81 588 GLY A O 1
ATOM 4739 N N . TRP A 1 589 ? -40.825 -15.610 54.603 1.00 70.31 589 TRP A N 1
ATOM 4740 C CA . TRP A 1 589 ? -39.882 -15.784 55.716 1.00 70.31 589 TRP A CA 1
ATOM 4741 C C . TRP A 1 589 ? -38.546 -15.107 55.391 1.00 70.31 589 TRP A C 1
ATOM 4743 O O . TRP A 1 589 ? -37.789 -15.619 54.559 1.00 70.31 589 TRP A O 1
ATOM 4753 N N . LEU A 1 590 ? -38.230 -14.011 56.093 1.00 72.31 590 LEU A N 1
ATOM 4754 C CA . LEU A 1 590 ? -36.921 -13.357 56.060 1.00 72.31 590 LEU A CA 1
ATOM 4755 C C . LEU A 1 590 ? -36.151 -13.689 57.339 1.00 72.31 590 LEU A C 1
ATOM 4757 O O . LEU A 1 590 ? -36.449 -13.198 58.427 1.00 72.31 590 LEU A O 1
ATOM 4761 N N . ILE A 1 591 ? -35.112 -14.509 57.208 1.00 68.81 591 ILE A N 1
ATOM 4762 C CA . ILE A 1 591 ? -34.148 -14.752 58.281 1.00 68.81 591 ILE A CA 1
ATOM 4763 C C . ILE A 1 591 ? -32.835 -14.086 57.893 1.00 68.81 591 ILE A C 1
ATOM 4765 O O . ILE A 1 591 ? -32.165 -14.555 56.974 1.00 68.81 591 ILE A O 1
ATOM 4769 N N . SER A 1 592 ? -32.404 -13.081 58.651 1.00 70.38 592 SER A N 1
ATOM 4770 C CA . SER A 1 592 ? -31.010 -12.641 58.606 1.00 70.38 592 SER A CA 1
ATOM 4771 C C . SER A 1 592 ? -30.281 -12.892 59.917 1.00 70.38 592 SER A C 1
ATOM 4773 O O . SER A 1 592 ? -30.856 -12.849 61.008 1.00 70.38 592 SER A O 1
ATOM 4775 N N . ARG A 1 593 ? -28.991 -13.208 59.800 1.00 64.94 593 ARG A N 1
ATOM 4776 C CA . ARG A 1 593 ? -28.067 -13.331 60.927 1.00 64.94 593 ARG A CA 1
ATOM 4777 C C . ARG A 1 593 ? -26.718 -12.753 60.545 1.00 64.94 593 ARG A C 1
ATOM 4779 O O . ARG A 1 593 ? -26.118 -13.221 59.578 1.00 64.94 593 ARG A O 1
ATOM 4786 N N . VAL A 1 594 ? -26.239 -11.807 61.336 1.00 62.34 594 VAL A N 1
ATOM 4787 C CA . VAL A 1 594 ? -24.957 -11.133 61.128 1.00 62.34 594 VAL A CA 1
ATOM 4788 C C . VAL A 1 594 ? -24.085 -11.304 62.363 1.00 62.34 594 VAL A C 1
ATOM 4790 O O . VAL A 1 594 ? -24.571 -11.194 63.488 1.00 62.34 594 VAL A O 1
ATOM 4793 N N . TRP A 1 595 ? -22.815 -11.619 62.130 1.00 63.84 595 TRP A N 1
ATOM 4794 C CA . TRP A 1 595 ? -21.757 -11.698 63.133 1.00 63.84 595 TRP A CA 1
ATOM 4795 C C . TRP A 1 595 ? -20.593 -10.836 62.659 1.00 63.84 595 TRP A C 1
ATOM 4797 O O . TRP A 1 595 ? -20.073 -11.075 61.569 1.00 63.84 595 TRP A O 1
ATOM 4807 N N . MET A 1 596 ? -20.213 -9.842 63.456 1.00 68.75 596 MET A N 1
ATOM 4808 C CA . MET A 1 596 ? -19.157 -8.880 63.139 1.00 68.75 596 MET A CA 1
ATOM 4809 C C . MET A 1 596 ? -18.216 -8.732 64.334 1.00 68.75 596 MET A C 1
ATOM 4811 O O . MET A 1 596 ? -18.664 -8.690 65.481 1.00 68.75 596 MET A O 1
ATOM 4815 N N . ALA A 1 597 ? -16.915 -8.674 64.064 1.00 66.69 597 ALA A N 1
ATOM 4816 C CA . ALA A 1 597 ? -15.891 -8.418 65.068 1.00 66.69 597 ALA A CA 1
ATOM 4817 C C . ALA A 1 597 ? -14.823 -7.478 64.497 1.00 66.69 597 ALA A C 1
ATOM 4819 O O . ALA A 1 597 ? -14.184 -7.828 63.501 1.00 66.69 597 ALA A O 1
ATOM 4820 N N . GLY A 1 598 ? -14.613 -6.308 65.106 1.00 64.25 598 GLY A N 1
ATOM 4821 C CA . GLY A 1 598 ? -13.659 -5.349 64.554 1.00 64.25 598 GLY A CA 1
ATOM 4822 C C . GLY A 1 598 ? -13.434 -4.057 65.327 1.00 64.25 598 GLY A C 1
ATOM 4823 O O . GLY A 1 598 ? -14.262 -3.640 66.129 1.00 64.25 598 GLY A O 1
ATOM 4824 N N . SER A 1 599 ? -12.294 -3.419 65.066 1.00 63.12 599 SER A N 1
ATOM 4825 C CA . SER A 1 599 ? -11.861 -2.165 65.693 1.00 63.12 599 SER A CA 1
ATOM 4826 C C . SER A 1 599 ? -11.659 -1.058 64.656 1.00 63.12 599 SER A C 1
ATOM 4828 O O . SER A 1 599 ? -11.138 -1.325 63.569 1.00 63.12 599 SER A O 1
ATOM 4830 N N . SER A 1 600 ? -12.038 0.181 65.001 1.00 52.09 600 SER A N 1
ATOM 4831 C CA . SER A 1 600 ? -12.061 1.329 64.075 1.00 52.09 600 SER A CA 1
ATOM 4832 C C . SER A 1 600 ? -12.918 1.035 62.837 1.00 52.09 600 SER A C 1
ATOM 4834 O O . SER A 1 600 ? -12.383 0.719 61.775 1.00 52.09 600 SER A O 1
ATOM 4836 N N . ALA A 1 601 ? -14.244 1.051 62.986 1.00 59.59 601 ALA A N 1
ATOM 4837 C CA . ALA A 1 601 ? -15.158 0.634 61.921 1.00 59.59 601 ALA A CA 1
ATOM 4838 C C . ALA A 1 601 ? -16.552 1.277 61.993 1.00 59.59 601 ALA A C 1
ATOM 4840 O O . ALA A 1 601 ? -17.080 1.498 63.084 1.00 59.59 601 ALA A O 1
ATOM 4841 N N . GLU A 1 602 ? -17.152 1.477 60.820 1.00 54.47 602 GLU A N 1
ATOM 4842 C CA . GLU A 1 602 ? -18.516 1.985 60.629 1.00 54.47 602 GLU A CA 1
ATOM 4843 C C . GLU A 1 602 ? -19.441 0.864 60.133 1.00 54.47 602 GLU A C 1
ATOM 4845 O O . GLU A 1 602 ? -19.046 0.018 59.320 1.00 54.47 602 GLU A O 1
ATOM 4850 N N . TYR A 1 603 ? -20.684 0.839 60.623 1.00 64.69 603 TYR A N 1
ATOM 4851 C CA . TYR A 1 603 ? -21.629 -0.248 60.356 1.00 64.69 603 TYR A CA 1
ATOM 4852 C C . TYR A 1 603 ? -23.031 0.272 60.005 1.00 64.69 603 TYR A C 1
ATOM 4854 O O . TYR A 1 603 ? -23.756 0.763 60.872 1.00 64.69 603 TYR A O 1
ATOM 4862 N N . GLY A 1 604 ? -23.452 0.070 58.753 1.00 50.09 604 GLY A N 1
ATOM 4863 C CA . GLY A 1 604 ? -24.790 0.403 58.259 1.00 50.09 604 GLY A CA 1
ATOM 4864 C C . GLY A 1 604 ? -25.612 -0.838 57.897 1.00 50.09 604 GLY A C 1
ATOM 4865 O O . GLY A 1 604 ? -25.224 -1.626 57.029 1.00 50.09 604 GLY A O 1
ATOM 4866 N N . TRP A 1 605 ? -26.787 -1.011 58.514 1.00 65.38 605 TRP A N 1
ATOM 4867 C CA . TRP A 1 605 ? -27.702 -2.118 58.194 1.00 65.38 605 TRP A CA 1
ATOM 4868 C C . TRP A 1 605 ? -29.151 -1.672 57.925 1.00 65.38 605 TRP A C 1
ATOM 4870 O O . TRP A 1 605 ? -29.806 -1.072 58.780 1.00 65.38 605 TRP A O 1
ATOM 4880 N N . LEU A 1 606 ? -29.681 -2.105 56.769 1.00 62.22 606 LEU A N 1
ATOM 4881 C CA . LEU A 1 606 ? -31.110 -2.131 56.439 1.00 62.22 606 LEU A CA 1
ATOM 4882 C C . LEU A 1 606 ? -31.662 -3.559 56.227 1.00 62.22 606 LEU A C 1
ATOM 4884 O O . LEU A 1 606 ? -31.180 -4.334 55.393 1.00 62.22 606 LEU A O 1
ATOM 4888 N N . ALA A 1 607 ? -32.759 -3.898 56.910 1.00 63.09 607 ALA A N 1
ATOM 4889 C CA . ALA A 1 607 ? -33.656 -4.980 56.490 1.00 63.09 607 ALA A CA 1
ATOM 4890 C C . ALA A 1 607 ? -35.061 -4.434 56.220 1.00 63.09 607 ALA A C 1
ATOM 4892 O O . ALA A 1 607 ? -35.668 -3.799 57.086 1.00 63.09 607 ALA A O 1
ATOM 4893 N N . HIS A 1 608 ? -35.571 -4.727 55.023 1.00 67.12 608 HIS A N 1
ATOM 4894 C CA . HIS A 1 608 ? -36.902 -4.346 54.572 1.00 67.12 608 HIS A CA 1
ATOM 4895 C C . HIS A 1 608 ? -37.707 -5.574 54.133 1.00 67.12 608 HIS A C 1
ATOM 4897 O O . HIS A 1 608 ? -37.259 -6.348 53.280 1.00 67.12 608 HIS A O 1
ATOM 4903 N N . GLN A 1 609 ? -38.911 -5.737 54.687 1.00 67.56 609 GLN A N 1
ATOM 4904 C CA . GLN A 1 609 ? -39.860 -6.768 54.259 1.00 67.56 609 GLN A CA 1
ATOM 4905 C C . GLN A 1 609 ? -41.267 -6.190 54.085 1.00 67.56 609 GLN A C 1
ATOM 4907 O O . GLN A 1 609 ? -41.854 -5.649 55.025 1.00 67.56 609 GLN A O 1
ATOM 4912 N N . GLN A 1 610 ? -41.821 -6.388 52.889 1.00 66.38 610 GLN A N 1
ATOM 4913 C CA . GLN A 1 610 ? -43.223 -6.141 52.559 1.00 66.38 610 GLN A CA 1
ATOM 4914 C C . GLN A 1 610 ? -43.910 -7.483 52.299 1.00 66.38 610 GLN A C 1
ATOM 4916 O O . GLN A 1 610 ? -43.583 -8.172 51.325 1.00 66.38 610 GLN A O 1
ATOM 4921 N N . SER A 1 611 ? -44.850 -7.863 53.168 1.00 64.44 611 SER A N 1
ATOM 4922 C CA . SER A 1 611 ? -45.627 -9.094 53.000 1.00 64.44 611 SER A CA 1
ATOM 4923 C C . SER A 1 611 ? -46.998 -9.049 53.658 1.00 64.44 611 SER A C 1
ATOM 4925 O O . SER A 1 611 ? -47.178 -8.361 54.654 1.00 64.44 611 SER A O 1
ATOM 4927 N N . MET A 1 612 ? -47.954 -9.813 53.124 1.00 60.75 612 MET A N 1
ATOM 4928 C CA . MET A 1 612 ? -49.284 -9.937 53.733 1.00 60.75 612 MET A CA 1
ATOM 4929 C C . MET A 1 612 ? -49.202 -10.809 54.991 1.00 60.75 612 MET A C 1
ATOM 4931 O O . MET A 1 612 ? -49.544 -10.351 56.075 1.00 60.75 612 MET A O 1
ATOM 4935 N N . ASP A 1 613 ? -48.640 -12.014 54.853 1.00 59.97 613 ASP A N 1
ATOM 4936 C CA . ASP A 1 613 ? -48.322 -12.920 55.958 1.00 59.97 613 ASP A CA 1
ATOM 4937 C C . ASP A 1 613 ? -46.814 -13.183 55.981 1.00 59.97 613 ASP A C 1
ATOM 4939 O O . ASP A 1 613 ? -46.247 -13.773 55.057 1.00 59.97 613 ASP A O 1
ATOM 4943 N N . GLY A 1 614 ? -46.120 -12.751 57.034 1.00 59.47 614 GLY A N 1
ATOM 4944 C CA . GLY A 1 614 ? -44.665 -12.858 57.063 1.00 59.47 614 GLY A CA 1
ATOM 4945 C C . GLY A 1 614 ? -44.037 -12.904 58.444 1.00 59.47 614 GLY A C 1
ATOM 4946 O O . GLY A 1 614 ? -44.603 -12.418 59.420 1.00 59.47 614 GLY A O 1
ATOM 4947 N N . TRP A 1 615 ? -42.848 -13.507 58.485 1.00 61.62 615 TRP A N 1
ATOM 4948 C CA . TRP A 1 615 ? -41.987 -13.609 59.660 1.00 61.62 615 TRP A CA 1
ATOM 4949 C C . TRP A 1 615 ? -40.611 -13.018 59.358 1.00 61.62 615 TRP A C 1
ATOM 4951 O O . TRP A 1 615 ? -39.819 -13.623 58.627 1.00 61.62 615 TRP A O 1
ATOM 4961 N N . LEU A 1 616 ? -40.307 -11.884 59.991 1.00 63.69 616 LEU A N 1
ATOM 4962 C CA . LEU A 1 616 ? -38.956 -11.331 60.048 1.00 63.69 616 LEU A CA 1
ATOM 4963 C C . LEU A 1 616 ? -38.239 -11.828 61.306 1.00 63.69 616 LEU A C 1
ATOM 4965 O O . LEU A 1 616 ? -38.699 -11.630 62.434 1.00 63.69 616 LEU A O 1
ATOM 4969 N N . ILE A 1 617 ? -37.069 -12.436 61.117 1.00 62.38 617 ILE A N 1
ATOM 4970 C CA . ILE A 1 617 ? -36.125 -12.743 62.192 1.00 62.38 617 ILE A CA 1
ATOM 4971 C C . ILE A 1 617 ? -34.770 -12.148 61.821 1.00 62.38 617 ILE A C 1
ATOM 4973 O O . ILE A 1 617 ? -34.009 -12.764 61.071 1.00 62.38 617 ILE A O 1
ATOM 4977 N N . SER A 1 618 ? -34.439 -10.992 62.400 1.00 61.25 618 SER A N 1
ATOM 4978 C CA . SER A 1 618 ? -33.065 -10.482 62.390 1.00 61.25 618 SER A CA 1
ATOM 4979 C C . SER A 1 618 ? -32.366 -10.744 63.722 1.00 61.25 618 SER A C 1
ATOM 4981 O O . SER A 1 618 ? -32.966 -10.647 64.799 1.00 61.25 618 SER A O 1
ATOM 4983 N N . ARG A 1 619 ? -31.082 -11.102 63.643 1.00 57.50 619 ARG A N 1
ATOM 4984 C CA . ARG A 1 619 ? -30.177 -11.207 64.792 1.00 57.50 619 ARG A CA 1
ATOM 4985 C C . ARG A 1 619 ? -28.794 -10.707 64.413 1.00 57.50 619 ARG A C 1
ATOM 4987 O O . ARG A 1 619 ? -28.173 -11.277 63.516 1.00 57.50 619 ARG A O 1
ATOM 4994 N N . VAL A 1 620 ? -28.301 -9.715 65.141 1.00 57.00 620 VAL A N 1
ATOM 4995 C CA . VAL A 1 620 ? -26.958 -9.158 64.961 1.00 57.00 620 VAL A CA 1
ATOM 4996 C C . VAL A 1 620 ? -26.140 -9.411 66.226 1.00 57.00 620 VAL A C 1
ATOM 4998 O O . VAL A 1 620 ? -26.661 -9.305 67.339 1.00 57.00 620 VAL A O 1
ATOM 5001 N N . TRP A 1 621 ? -24.886 -9.803 66.028 1.00 56.50 621 TRP A N 1
ATOM 5002 C CA . TRP A 1 621 ? -23.858 -9.957 67.052 1.00 56.50 621 TRP A CA 1
ATOM 5003 C C . TRP A 1 621 ? -22.667 -9.095 66.652 1.00 56.50 621 TRP A C 1
ATOM 5005 O O . TRP A 1 621 ? -22.153 -9.259 65.543 1.00 56.50 621 TRP A O 1
ATOM 5015 N N . VAL A 1 622 ? -22.255 -8.189 67.538 1.00 60.88 622 VAL A N 1
ATOM 5016 C CA . VAL A 1 622 ? -21.150 -7.251 67.297 1.00 60.88 622 VAL A CA 1
ATOM 5017 C C . VAL A 1 622 ? -20.220 -7.225 68.503 1.00 60.88 622 VAL A C 1
ATOM 5019 O O . VAL A 1 622 ? -20.691 -7.200 69.643 1.00 60.88 622 VAL A O 1
ATOM 5022 N N . VAL A 1 623 ? -18.912 -7.233 68.239 1.00 61.47 623 VAL A N 1
ATOM 5023 C CA . VAL A 1 623 ? -17.860 -7.009 69.238 1.00 61.47 623 VAL A CA 1
ATOM 5024 C C . VAL A 1 623 ? -16.818 -6.052 68.665 1.00 61.47 623 VAL A C 1
ATOM 5026 O O . VAL A 1 623 ? -16.267 -6.339 67.600 1.00 61.47 623 VAL A O 1
ATOM 5029 N N . GLY A 1 624 ? -16.517 -4.950 69.354 1.00 59.53 624 GLY A N 1
ATOM 5030 C CA . GLY A 1 624 ? -15.613 -3.939 68.804 1.00 59.53 624 GLY A CA 1
ATOM 5031 C C . GLY A 1 624 ? -14.988 -2.957 69.791 1.00 59.53 624 GLY A C 1
ATOM 5032 O O . GLY A 1 624 ? -15.015 -3.158 71.007 1.00 59.53 624 GLY A O 1
ATOM 5033 N N . SER A 1 625 ? -14.351 -1.934 69.219 1.00 56.91 625 SER A N 1
ATOM 5034 C CA . SER A 1 625 ? -13.774 -0.784 69.924 1.00 56.91 625 SER A CA 1
ATOM 5035 C C . SER A 1 625 ? -13.625 0.408 68.970 1.00 56.91 625 SER A C 1
ATOM 5037 O O . SER A 1 625 ? -13.020 0.227 67.906 1.00 56.91 625 SER A O 1
ATOM 5039 N N . SER A 1 626 ? -14.096 1.594 69.382 1.00 46.75 626 SER A N 1
ATOM 5040 C CA . SER A 1 626 ? -14.075 2.870 68.631 1.00 46.75 626 SER A CA 1
ATOM 5041 C C . SER A 1 626 ? -14.760 2.756 67.265 1.00 46.75 626 SER A C 1
ATOM 5043 O O . SER A 1 626 ? -14.108 2.454 66.263 1.00 46.75 626 SER A O 1
ATOM 5045 N N . THR A 1 627 ? -16.081 2.911 67.260 1.00 53.56 627 THR A N 1
ATOM 5046 C CA . THR A 1 627 ? -16.981 2.478 66.177 1.00 53.56 627 THR A CA 1
ATOM 5047 C C . THR A 1 627 ? -18.245 3.351 66.111 1.00 53.56 627 THR A C 1
ATOM 5049 O O . THR A 1 627 ? -18.647 3.931 67.118 1.00 53.56 627 THR A O 1
ATOM 5052 N N . GLU A 1 628 ? -18.888 3.425 64.943 1.00 48.06 628 GLU A N 1
ATOM 5053 C CA . GLU A 1 628 ? -20.180 4.114 64.739 1.00 48.06 628 GLU A CA 1
ATOM 5054 C C . GLU A 1 628 ? -21.222 3.143 64.151 1.00 48.06 628 GLU A C 1
ATOM 5056 O O . GLU A 1 628 ? -20.893 2.287 63.318 1.00 48.06 628 GLU A O 1
ATOM 5061 N N . TYR A 1 629 ? -22.479 3.243 64.605 1.00 53.69 629 TYR A N 1
ATOM 5062 C CA . TYR A 1 629 ? -23.530 2.258 64.320 1.00 53.69 629 TYR A CA 1
ATOM 5063 C C . TYR A 1 629 ? -24.862 2.883 63.880 1.00 53.69 629 TYR A C 1
ATOM 5065 O O . TYR A 1 629 ? -25.553 3.508 64.683 1.00 53.69 629 TYR A O 1
ATOM 5073 N N . GLY A 1 630 ? -25.292 2.588 62.646 1.00 40.56 630 GLY A N 1
ATOM 5074 C CA . GLY A 1 630 ? -26.625 2.928 62.133 1.00 40.56 630 GLY A CA 1
ATOM 5075 C C . GLY A 1 630 ? -27.469 1.688 61.811 1.00 40.56 630 GLY A C 1
ATOM 5076 O O . GLY A 1 630 ? -27.151 0.924 60.892 1.00 40.56 630 GLY A O 1
ATOM 5077 N N . TRP A 1 631 ? -28.583 1.485 62.527 1.00 54.34 631 TRP A N 1
ATOM 5078 C CA . TRP A 1 631 ? -29.544 0.407 62.234 1.00 54.34 631 TRP A CA 1
ATOM 5079 C C . TRP A 1 631 ? -30.955 0.943 61.940 1.00 54.34 631 TRP A C 1
ATOM 5081 O O . TRP A 1 631 ? -31.638 1.469 62.821 1.00 54.34 631 TRP A O 1
ATOM 5091 N N . LEU A 1 632 ? -31.437 0.675 60.716 1.00 45.97 632 LEU A N 1
ATOM 5092 C CA . LEU A 1 632 ? -32.837 0.840 60.322 1.00 45.97 632 LEU A CA 1
ATOM 5093 C C . LEU A 1 632 ? -33.519 -0.508 60.009 1.00 45.97 632 LEU A C 1
ATOM 5095 O O . LEU A 1 632 ? -33.035 -1.330 59.227 1.00 45.97 632 LEU A O 1
ATOM 5099 N N . THR A 1 633 ? -34.701 -0.736 60.582 1.00 51.72 633 THR A N 1
ATOM 5100 C CA . THR A 1 633 ? -35.607 -1.829 60.178 1.00 51.72 633 THR A CA 1
ATOM 5101 C C . THR A 1 633 ? -36.984 -1.297 59.840 1.00 51.72 633 THR A C 1
ATOM 5103 O O . THR A 1 633 ? -37.584 -0.574 60.631 1.00 51.72 633 THR A O 1
ATOM 5106 N N . HIS A 1 634 ? -37.508 -1.712 58.687 1.00 53.75 634 HIS A N 1
ATOM 5107 C CA . HIS A 1 634 ? -38.859 -1.377 58.255 1.00 53.75 634 HIS A CA 1
ATOM 5108 C C . HIS A 1 634 ? -39.601 -2.655 57.842 1.00 53.75 634 HIS A C 1
ATOM 5110 O O . HIS A 1 634 ? -39.153 -3.382 56.950 1.00 53.75 634 HIS A O 1
ATOM 5116 N N . GLN A 1 635 ? -40.724 -2.955 58.495 1.00 58.09 635 GLN A N 1
ATOM 5117 C CA . GLN A 1 635 ? -41.500 -4.168 58.233 1.00 58.09 635 GLN A CA 1
ATOM 5118 C C . GLN A 1 635 ? -42.996 -3.877 58.107 1.00 58.09 635 GLN A C 1
ATOM 5120 O O . GLN A 1 635 ? -43.579 -3.135 58.896 1.00 58.09 635 GLN A O 1
ATOM 5125 N N . GLN A 1 636 ? -43.638 -4.560 57.161 1.00 50.56 636 GLN A N 1
ATOM 5126 C CA . GLN A 1 636 ? -45.088 -4.716 57.128 1.00 50.56 636 GLN A CA 1
ATOM 5127 C C . GLN A 1 636 ? -45.447 -6.200 57.320 1.00 50.56 636 GLN A C 1
ATOM 5129 O O . GLN A 1 636 ? -45.411 -6.938 56.339 1.00 50.56 636 GLN A O 1
ATOM 5134 N N . SER A 1 637 ? -45.611 -6.660 58.582 1.00 52.44 637 SER A N 1
ATOM 5135 C CA . SER A 1 637 ? -46.029 -8.012 59.085 1.00 52.44 637 SER A CA 1
ATOM 5136 C C . SER A 1 637 ? -45.453 -8.299 60.503 1.00 52.44 637 SER A C 1
ATOM 5138 O O . SER A 1 637 ? -44.905 -7.388 61.118 1.00 52.44 637 SER A O 1
ATOM 5140 N N . MET A 1 638 ? -45.589 -9.524 61.050 1.00 44.41 638 MET A N 1
ATOM 5141 C CA . MET A 1 638 ? -45.125 -9.927 62.400 1.00 44.41 638 MET A CA 1
ATOM 5142 C C . MET A 1 638 ? -43.595 -10.124 62.509 1.00 44.41 638 MET A C 1
ATOM 5144 O O . MET A 1 638 ? -42.975 -10.708 61.614 1.00 44.41 638 MET A O 1
ATOM 5148 N N . GLY A 1 639 ? -42.975 -9.734 63.635 1.00 48.72 639 GLY A N 1
ATOM 5149 C CA . GLY A 1 639 ? -41.510 -9.730 63.779 1.00 48.72 639 GLY A CA 1
ATOM 5150 C C . GLY A 1 639 ? -40.944 -10.192 65.134 1.00 48.72 639 GLY A C 1
ATOM 5151 O O . GLY A 1 639 ? -41.508 -9.961 66.206 1.00 48.72 639 GLY A O 1
ATOM 5152 N N . MET A 1 640 ? -39.757 -10.816 65.098 1.00 39.28 640 MET A N 1
ATOM 5153 C CA . MET A 1 640 ? -38.923 -11.079 66.283 1.00 39.28 640 MET A CA 1
ATOM 5154 C C . MET A 1 640 ? -37.456 -10.682 66.049 1.00 39.28 640 MET A C 1
ATOM 5156 O O . MET A 1 640 ? -36.691 -11.415 65.414 1.00 39.28 640 MET A O 1
ATOM 5160 N N . ALA A 1 641 ? -37.037 -9.571 66.656 1.00 39.38 641 ALA A N 1
ATOM 5161 C CA . ALA A 1 641 ? -35.657 -9.099 66.701 1.00 39.38 641 ALA A CA 1
ATOM 5162 C C . ALA A 1 641 ? -34.958 -9.508 68.015 1.00 39.38 641 ALA A C 1
ATOM 5164 O O . ALA A 1 641 ? -35.530 -9.459 69.107 1.00 39.38 641 ALA A O 1
ATOM 5165 N N . HIS A 1 642 ? -33.699 -9.939 67.918 1.00 31.89 642 HIS A N 1
ATOM 5166 C CA . HIS A 1 642 ? -32.900 -10.394 69.063 1.00 31.89 642 HIS A CA 1
ATOM 5167 C C . HIS A 1 642 ? -31.410 -10.100 68.826 1.00 31.89 642 HIS A C 1
ATOM 5169 O O . HIS A 1 642 ? -30.786 -10.746 67.981 1.00 31.89 642 HIS A O 1
ATOM 5175 N N . GLN A 1 643 ? -30.837 -9.175 69.594 1.00 39.03 643 GLN A N 1
ATOM 5176 C CA . GLN A 1 643 ? -29.480 -8.648 69.425 1.00 39.03 643 GLN A CA 1
ATOM 5177 C C . GLN A 1 643 ? -28.640 -8.804 70.704 1.00 39.03 643 GLN A C 1
ATOM 5179 O O . GLN A 1 643 ? -29.181 -8.878 71.813 1.00 39.03 643 GLN A O 1
ATOM 5184 N N . TRP A 1 644 ? -27.317 -8.861 70.541 1.00 27.92 644 TRP A N 1
ATOM 5185 C CA . TRP A 1 644 ? -26.341 -8.871 71.634 1.00 27.92 644 TRP A CA 1
ATOM 5186 C C . TRP A 1 644 ? -25.066 -8.130 71.192 1.00 27.92 644 TRP A C 1
ATOM 5188 O O . TRP A 1 644 ? -24.520 -8.450 70.134 1.00 27.92 644 TRP A O 1
ATOM 5198 N N . VAL A 1 645 ? -24.628 -7.128 71.960 1.00 37.88 645 VAL A N 1
ATOM 5199 C CA . VAL A 1 645 ? -23.528 -6.204 71.622 1.00 37.88 645 VAL A CA 1
ATOM 5200 C C . VAL A 1 645 ? -22.623 -5.996 72.838 1.00 37.88 645 VAL A C 1
ATOM 5202 O O . VAL A 1 645 ? -23.111 -5.843 73.959 1.00 37.88 645 VAL A O 1
ATOM 5205 N N . ALA A 1 646 ? -21.309 -5.958 72.611 1.00 33.72 646 ALA A N 1
ATOM 5206 C CA . ALA A 1 646 ? -20.322 -5.534 73.603 1.00 33.72 646 ALA A CA 1
ATOM 5207 C C . ALA A 1 646 ? -19.171 -4.776 72.917 1.00 33.72 646 ALA A C 1
ATOM 5209 O O . ALA A 1 646 ? -18.511 -5.326 72.038 1.00 33.72 646 ALA A O 1
ATOM 5210 N N . ASP A 1 647 ? -18.926 -3.535 73.325 1.00 37.44 647 ASP A N 1
ATOM 5211 C CA . ASP A 1 647 ? -17.899 -2.639 72.770 1.00 37.44 647 ASP A CA 1
ATOM 5212 C C . ASP A 1 647 ? -17.163 -1.928 73.931 1.00 37.44 647 ASP A C 1
ATOM 5214 O O . ASP A 1 647 ? -17.474 -2.150 75.103 1.00 37.44 647 ASP A O 1
ATOM 5218 N N . SER A 1 648 ? -16.182 -1.073 73.647 1.00 38.38 648 SER A N 1
ATOM 5219 C CA . SER A 1 648 ? -15.589 -0.156 74.629 1.00 38.38 648 SER A CA 1
ATOM 5220 C C . SER A 1 648 ? -16.110 1.277 74.498 1.00 38.38 648 SER A C 1
ATOM 5222 O O . SER A 1 648 ? -16.240 1.965 75.516 1.00 38.38 648 SER A O 1
ATOM 5224 N N . SER A 1 649 ? -16.383 1.746 73.278 1.00 38.38 649 SER A N 1
ATOM 5225 C CA . SER A 1 649 ? -16.630 3.168 73.006 1.00 38.38 649 SER A CA 1
ATOM 5226 C C . SER A 1 649 ? -17.194 3.399 71.603 1.00 38.38 649 SER A C 1
ATOM 5228 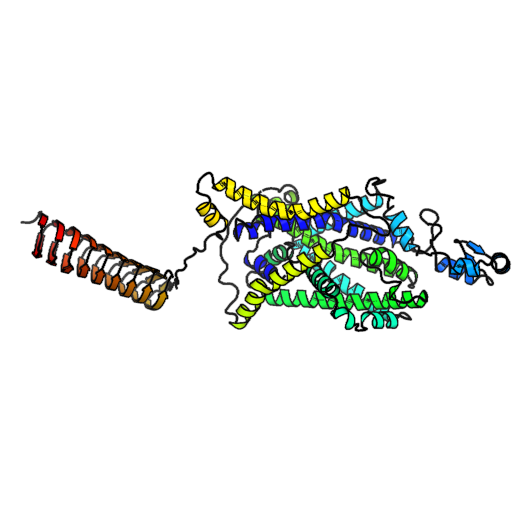O O . SER A 1 649 ? -16.490 3.097 70.637 1.00 38.38 649 SER A O 1
ATOM 5230 N N . ALA A 1 650 ? -18.412 3.937 71.493 1.00 46.56 650 ALA A N 1
ATOM 5231 C CA . ALA A 1 650 ? -19.127 4.069 70.220 1.00 46.56 650 ALA A CA 1
ATOM 5232 C C . ALA A 1 650 ? -20.357 4.994 70.302 1.00 46.56 650 ALA A C 1
ATOM 5234 O O . ALA A 1 650 ? -20.870 5.226 71.397 1.00 46.56 650 ALA A O 1
ATOM 5235 N N . GLU A 1 651 ? -20.863 5.437 69.151 1.00 41.53 651 GLU A N 1
ATOM 5236 C CA . GLU A 1 651 ? -22.152 6.139 68.997 1.00 41.53 651 GLU A CA 1
ATOM 5237 C C . GLU A 1 651 ? -23.172 5.244 68.262 1.00 41.53 651 GLU A C 1
ATOM 5239 O O . GLU A 1 651 ? -22.796 4.422 67.417 1.00 41.53 651 GLU A O 1
ATOM 5244 N N . TYR A 1 652 ? -24.459 5.348 68.626 1.00 51.91 652 TYR A N 1
ATOM 5245 C CA . TYR A 1 652 ? -25.514 4.424 68.181 1.00 51.91 652 TYR A CA 1
ATOM 5246 C C . TYR A 1 652 ? -26.837 5.131 67.833 1.00 51.91 652 TYR A C 1
ATOM 5248 O O . TYR A 1 652 ? -27.523 5.628 68.729 1.00 51.91 652 TYR A O 1
ATOM 5256 N N . GLU A 1 653 ? -27.265 5.037 66.570 1.00 41.25 653 GLU A N 1
ATOM 5257 C CA . GLU A 1 653 ? -28.629 5.370 66.128 1.00 41.25 653 GLU A CA 1
ATOM 5258 C C . GLU A 1 653 ? -29.480 4.105 65.905 1.00 41.25 653 GLU A C 1
ATOM 5260 O O . GLU A 1 653 ? -29.054 3.144 65.247 1.00 41.25 653 GLU A O 1
ATOM 5265 N N . TRP A 1 654 ? -30.731 4.112 66.390 1.00 53.62 654 TRP A N 1
ATOM 5266 C CA . TRP A 1 654 ? -31.670 3.008 66.169 1.00 53.62 654 TRP A CA 1
ATOM 5267 C C . TRP A 1 654 ? -33.088 3.424 65.767 1.00 53.62 654 TRP A C 1
ATOM 5269 O O . TRP A 1 654 ? -33.795 4.086 66.532 1.00 53.62 654 TRP A O 1
ATOM 5279 N N . LEU A 1 655 ? -33.553 2.879 64.634 1.00 50.34 655 LEU A N 1
ATOM 5280 C CA . LEU A 1 655 ? -34.951 2.928 64.208 1.00 50.34 655 LEU A CA 1
ATOM 5281 C C . LEU A 1 655 ? -35.521 1.535 63.887 1.00 50.34 655 LEU A C 1
ATOM 5283 O O . LEU A 1 655 ? -35.073 0.842 62.965 1.00 50.34 655 LEU A O 1
ATOM 5287 N N . ALA A 1 656 ? -36.619 1.171 64.553 1.00 54.19 656 ALA A N 1
ATOM 5288 C CA . ALA A 1 656 ? -37.512 0.108 64.086 1.00 54.19 656 ALA A CA 1
ATOM 5289 C C . ALA A 1 656 ? -38.929 0.634 63.843 1.00 54.19 656 ALA A C 1
ATOM 5291 O O . ALA A 1 656 ? -39.571 1.160 64.751 1.00 54.19 656 ALA A O 1
ATOM 5292 N N . HIS A 1 657 ? -39.425 0.436 62.620 1.00 55.69 657 HIS A N 1
ATOM 5293 C CA . HIS A 1 657 ? -40.762 0.827 62.185 1.00 55.69 657 HIS A CA 1
ATOM 5294 C C . HIS A 1 657 ? -41.568 -0.390 61.705 1.00 55.69 657 HIS A C 1
ATOM 5296 O O . HIS A 1 657 ? -41.157 -1.077 60.764 1.00 55.69 657 HIS A O 1
ATOM 5302 N N . GLN A 1 658 ? -42.732 -0.638 62.314 1.00 56.06 658 GLN A N 1
ATOM 5303 C CA . GLN A 1 658 ? -43.649 -1.714 61.922 1.00 56.06 658 GLN A CA 1
ATOM 5304 C C . GLN A 1 658 ? -45.075 -1.208 61.664 1.00 56.06 658 GLN A C 1
ATOM 5306 O O . GLN A 1 658 ? -45.649 -0.486 62.478 1.00 56.06 658 GLN A O 1
ATOM 5311 N N . GLN A 1 659 ? -45.668 -1.666 60.558 1.00 55.31 659 GLN A N 1
ATOM 5312 C CA . GLN A 1 659 ? -47.082 -1.482 60.208 1.00 55.31 659 GLN A CA 1
ATOM 5313 C C . GLN A 1 659 ? -47.730 -2.838 59.908 1.00 55.31 659 GLN A C 1
ATOM 5315 O O . GLN A 1 659 ? -47.402 -3.475 58.912 1.00 55.31 659 GLN A O 1
ATOM 5320 N N . SER A 1 660 ? -48.649 -3.310 60.743 1.00 55.56 660 SER A N 1
ATOM 5321 C CA . SER A 1 660 ? -49.220 -4.663 60.608 1.00 55.56 660 SER A CA 1
ATOM 5322 C C . SER A 1 660 ? -50.665 -4.709 61.082 1.00 55.56 660 SER A C 1
ATOM 5324 O O . SER A 1 660 ? -50.954 -4.117 62.114 1.00 55.56 660 SER A O 1
ATOM 5326 N N . MET A 1 661 ? -51.544 -5.444 60.389 1.00 50.12 661 MET A N 1
ATOM 5327 C CA . MET A 1 661 ? -52.926 -5.667 60.846 1.00 50.12 661 MET A CA 1
ATOM 5328 C C . MET A 1 661 ? -52.911 -6.322 62.237 1.00 50.12 661 MET A C 1
ATOM 5330 O O . MET A 1 661 ? -53.211 -5.648 63.221 1.00 50.12 661 MET A O 1
ATOM 5334 N N . ASP A 1 662 ? -52.398 -7.554 62.311 1.00 52.56 662 ASP A N 1
ATOM 5335 C CA . ASP A 1 662 ? -52.136 -8.273 63.561 1.00 52.56 662 ASP A CA 1
ATOM 5336 C C . ASP A 1 662 ? -50.616 -8.401 63.754 1.00 52.56 662 ASP A C 1
ATOM 5338 O O . ASP A 1 662 ? -49.910 -8.878 62.857 1.00 52.56 662 ASP A O 1
ATOM 5342 N N . GLY A 1 663 ? -50.075 -7.946 64.891 1.00 52.75 663 GLY A N 1
ATOM 5343 C CA . GLY A 1 663 ? -48.627 -7.716 65.004 1.00 52.75 663 GLY A CA 1
ATOM 5344 C C . GLY A 1 663 ? -48.013 -7.823 66.396 1.00 52.75 663 GLY A C 1
ATOM 5345 O O . GLY A 1 663 ? -48.256 -6.996 67.270 1.00 52.75 663 GLY A O 1
ATOM 5346 N N . TRP A 1 664 ? -47.089 -8.767 66.569 1.00 50.41 664 TRP A N 1
ATOM 5347 C CA . TRP A 1 664 ? -46.120 -8.735 67.669 1.00 50.41 664 TRP A CA 1
ATOM 5348 C C . TRP A 1 664 ? -44.810 -8.133 67.153 1.00 50.41 664 TRP A C 1
ATOM 5350 O O . TRP A 1 664 ? -44.331 -8.555 66.098 1.00 50.41 664 TRP A O 1
ATOM 5360 N N . LEU A 1 665 ? -44.231 -7.193 67.905 1.00 53.06 665 LEU A N 1
ATOM 5361 C CA . LEU A 1 665 ? -42.860 -6.715 67.716 1.00 53.06 665 LEU A CA 1
ATOM 5362 C C . LEU A 1 665 ? -42.072 -6.973 68.997 1.00 53.06 665 LEU A C 1
ATOM 5364 O O . LEU A 1 665 ? -42.130 -6.205 69.957 1.00 53.06 665 LEU A O 1
ATOM 5368 N N . ILE A 1 666 ? -41.321 -8.072 69.023 1.00 51.94 666 ILE A N 1
ATOM 5369 C CA . ILE A 1 666 ? -40.388 -8.340 70.122 1.00 51.94 666 ILE A CA 1
ATOM 5370 C C . ILE A 1 666 ? -39.017 -7.809 69.713 1.00 51.94 666 ILE A C 1
ATOM 5372 O O . ILE A 1 666 ? -38.412 -8.347 68.788 1.00 51.94 666 ILE A O 1
ATOM 5376 N N . SER A 1 667 ? -38.515 -6.803 70.429 1.00 51.22 667 SER A N 1
ATOM 5377 C CA . SER A 1 667 ? -37.135 -6.325 70.318 1.00 51.22 667 SER A CA 1
ATOM 5378 C C . SER A 1 667 ? -36.398 -6.597 71.624 1.00 51.22 667 SER A C 1
ATOM 5380 O O . SER A 1 667 ? -36.867 -6.238 72.706 1.00 51.22 667 SER A O 1
ATOM 5382 N N . ARG A 1 668 ? -35.241 -7.260 71.551 1.00 47.88 668 ARG A N 1
ATOM 5383 C CA . ARG A 1 668 ? -34.349 -7.435 72.705 1.00 47.88 668 ARG A CA 1
ATOM 5384 C C . ARG A 1 668 ? -32.945 -7.016 72.332 1.00 47.88 668 ARG A C 1
ATOM 5386 O O . ARG A 1 668 ? -32.361 -7.612 71.428 1.00 47.88 668 ARG A O 1
ATOM 5393 N N . VAL A 1 669 ? -32.421 -6.045 73.067 1.00 50.28 669 VAL A N 1
ATOM 5394 C CA . VAL A 1 669 ? -31.118 -5.428 72.831 1.00 50.28 669 VAL A CA 1
ATOM 5395 C C . VAL A 1 669 ? -30.321 -5.485 74.133 1.00 50.28 669 VAL A C 1
ATOM 5397 O O . VAL A 1 669 ? -30.848 -5.201 75.208 1.00 50.28 669 VAL A O 1
ATOM 5400 N N . TRP A 1 670 ? -29.062 -5.897 74.034 1.00 49.16 670 TRP A N 1
ATOM 5401 C CA . TRP A 1 670 ? -28.089 -5.891 75.126 1.00 49.16 670 TRP A CA 1
ATOM 5402 C C . TRP A 1 670 ? -26.867 -5.135 74.631 1.00 49.16 670 TRP A C 1
ATOM 5404 O O . TRP A 1 670 ? -26.326 -5.520 73.596 1.00 49.16 670 TRP A O 1
ATOM 5414 N N . MET A 1 671 ? -26.464 -4.090 75.348 1.00 54.25 671 MET A N 1
ATOM 5415 C CA . MET A 1 671 ? -25.305 -3.252 75.045 1.00 54.25 671 MET A CA 1
ATOM 5416 C C . MET A 1 671 ? -24.482 -3.058 76.318 1.00 54.25 671 MET A C 1
ATOM 5418 O O . MET A 1 671 ? -25.028 -2.805 77.394 1.00 54.25 671 MET A O 1
ATOM 5422 N N . ALA A 1 672 ? -23.167 -3.184 76.194 1.00 49.50 672 ALA A N 1
ATOM 5423 C CA . ALA A 1 672 ? -22.215 -2.923 77.263 1.00 49.50 672 ALA A CA 1
ATOM 5424 C C . ALA A 1 672 ? -20.999 -2.203 76.674 1.00 49.50 672 ALA A C 1
ATOM 5426 O O . ALA A 1 672 ? -20.447 -2.670 75.679 1.00 49.50 672 ALA A O 1
ATOM 5427 N N . GLY A 1 673 ? -20.601 -1.092 77.294 1.00 51.28 673 GLY A N 1
ATOM 5428 C CA . GLY A 1 673 ? -19.457 -0.271 76.901 1.00 51.28 673 GLY A CA 1
ATOM 5429 C C . GLY A 1 673 ? -19.102 0.753 77.979 1.00 51.28 673 GLY A C 1
ATOM 5430 O O . GLY A 1 673 ? -19.837 0.908 78.956 1.00 51.28 673 GLY A O 1
ATOM 5431 N N . SER A 1 674 ? -17.949 1.410 77.835 1.00 47.81 674 SER A N 1
ATOM 5432 C CA . SER A 1 674 ? -17.381 2.312 78.854 1.00 47.81 674 SER A CA 1
ATOM 5433 C C . SER A 1 674 ? -17.589 3.806 78.579 1.00 47.81 674 SER A C 1
ATOM 5435 O O . SER A 1 674 ? -17.602 4.585 79.529 1.00 47.81 674 SER A O 1
ATOM 5437 N N . SER A 1 675 ? -17.771 4.212 77.321 1.00 49.62 675 SER A N 1
ATOM 5438 C CA . SER A 1 675 ? -18.070 5.601 76.940 1.00 49.62 675 SER A CA 1
ATOM 5439 C C . SER A 1 675 ? -18.830 5.635 75.611 1.00 49.62 675 SER A C 1
ATOM 5441 O O . SER A 1 675 ? -18.221 5.478 74.554 1.00 49.62 675 SER A O 1
ATOM 5443 N N . ALA A 1 676 ? -20.151 5.778 75.671 1.00 50.78 676 ALA A N 1
ATOM 5444 C CA . ALA A 1 676 ? -21.037 5.728 74.512 1.00 50.78 676 ALA A CA 1
ATOM 5445 C C . ALA A 1 676 ? -22.291 6.580 74.746 1.00 50.78 676 ALA A C 1
ATOM 5447 O O . ALA A 1 676 ? -22.755 6.676 75.889 1.00 50.78 676 ALA A O 1
ATOM 5448 N N . GLU A 1 677 ? -22.832 7.130 73.661 1.00 47.69 677 GLU A N 1
ATOM 5449 C CA . GLU A 1 677 ? -24.156 7.757 73.604 1.00 47.69 677 GLU A CA 1
ATOM 5450 C C . GLU A 1 677 ? -25.088 6.868 72.763 1.00 47.69 677 GLU A C 1
ATOM 5452 O O . GLU A 1 677 ? -24.651 6.225 71.804 1.00 47.69 677 GLU A O 1
ATOM 5457 N N . TYR A 1 678 ? -26.358 6.767 73.166 1.00 53.31 678 TYR A N 1
ATOM 5458 C CA . TYR A 1 678 ? -27.337 5.873 72.542 1.00 53.31 678 TYR A CA 1
ATOM 5459 C C . TYR A 1 678 ? -28.670 6.598 72.310 1.00 53.31 678 TYR A C 1
ATOM 5461 O O . TYR A 1 678 ? -29.296 7.043 73.279 1.00 53.31 678 TYR A O 1
ATOM 5469 N N . GLU A 1 679 ? -29.145 6.615 71.061 1.00 47.78 679 GLU A N 1
ATOM 5470 C CA . GLU A 1 679 ? -30.526 6.967 70.711 1.00 47.78 679 GLU A CA 1
ATOM 5471 C C . GLU A 1 679 ? -31.350 5.722 70.346 1.00 47.78 679 GLU A C 1
ATOM 5473 O O . GLU A 1 679 ? -30.882 4.794 69.680 1.00 47.78 679 GLU A O 1
ATOM 5478 N N . TRP A 1 680 ? -32.613 5.688 70.784 1.00 52.84 680 TRP A N 1
ATOM 5479 C CA . TRP A 1 680 ? -33.485 4.524 70.618 1.00 52.84 680 TRP A CA 1
ATOM 5480 C C . TRP A 1 680 ? -34.926 4.929 70.269 1.00 52.84 680 TRP A C 1
ATOM 5482 O O . TRP A 1 680 ? -35.654 5.406 71.140 1.00 52.84 680 TRP A O 1
ATOM 5492 N N . LEU A 1 681 ? -35.367 4.692 69.023 1.00 52.81 681 LEU A N 1
ATOM 5493 C CA . LEU A 1 681 ? -36.735 4.962 68.556 1.00 52.81 681 LEU A CA 1
ATOM 5494 C C . LEU A 1 681 ? -37.470 3.702 68.044 1.00 52.81 681 LEU A C 1
ATOM 5496 O O . LEU A 1 681 ? -37.193 3.177 66.962 1.00 52.81 681 LEU A O 1
ATOM 5500 N N . ALA A 1 682 ? -38.483 3.253 68.796 1.00 54.94 682 ALA A N 1
ATOM 5501 C CA . ALA A 1 682 ? -39.431 2.219 68.358 1.00 54.94 682 ALA A CA 1
ATOM 5502 C C . ALA A 1 682 ? -40.756 2.837 67.894 1.00 54.94 682 ALA A C 1
ATOM 5504 O O . ALA A 1 682 ? -41.412 3.531 68.672 1.00 54.94 682 ALA A O 1
ATOM 5505 N N . HIS A 1 683 ? -41.205 2.492 66.684 1.00 56.50 683 HIS A N 1
ATOM 5506 C CA . HIS A 1 683 ? -42.531 2.838 66.174 1.00 56.50 683 HIS A CA 1
ATOM 5507 C C . HIS A 1 683 ? -43.313 1.597 65.714 1.00 56.50 683 HIS A C 1
ATOM 5509 O O . HIS A 1 683 ? -42.907 0.912 64.774 1.00 56.50 683 HIS A O 1
ATOM 5515 N N . GLN A 1 684 ? -44.468 1.326 66.330 1.00 56.72 684 GLN A N 1
ATOM 5516 C CA . GLN A 1 684 ? -45.411 0.298 65.867 1.00 56.72 684 GLN A CA 1
ATOM 5517 C C . GLN A 1 684 ? -46.808 0.887 65.656 1.00 56.72 684 GLN A C 1
ATOM 5519 O O . GLN A 1 684 ? -47.362 1.532 66.543 1.00 56.72 684 GLN A O 1
ATOM 5524 N N . GLN A 1 685 ? -47.410 0.581 64.509 1.00 55.34 685 GLN A N 1
ATOM 5525 C CA . GLN A 1 685 ? -48.799 0.891 64.182 1.00 55.34 685 GLN A CA 1
ATOM 5526 C C . GLN A 1 685 ? -49.541 -0.411 63.833 1.00 55.34 685 GLN A C 1
ATOM 5528 O O . GLN A 1 685 ? -49.121 -1.141 62.930 1.00 55.34 685 GLN A O 1
ATOM 5533 N N . SER A 1 686 ? -50.619 -0.729 64.554 1.00 56.19 686 SER A N 1
ATOM 5534 C CA . SER A 1 686 ? -51.373 -1.978 64.348 1.00 56.19 686 SER A CA 1
ATOM 5535 C C . SER A 1 686 ? -52.849 -1.888 64.735 1.00 56.19 686 SER A C 1
ATOM 5537 O O . SER A 1 686 ? -53.237 -0.986 65.477 1.00 56.19 686 SER A O 1
ATOM 5539 N N . MET A 1 687 ? -53.664 -2.832 64.245 1.00 53.34 687 MET A N 1
ATOM 5540 C CA . MET A 1 687 ? -55.029 -3.018 64.749 1.00 53.34 687 MET A CA 1
ATOM 5541 C C . MET A 1 687 ? -54.940 -3.699 66.116 1.00 53.34 687 MET A C 1
ATOM 5543 O O . MET A 1 687 ? -55.059 -3.001 67.116 1.00 53.34 687 MET A O 1
ATOM 5547 N N . ASP A 1 688 ? -54.572 -4.984 66.162 1.00 53.62 688 ASP A N 1
ATOM 5548 C CA . ASP A 1 688 ? -54.288 -5.712 67.406 1.00 53.62 688 ASP A CA 1
ATOM 5549 C C . ASP A 1 688 ? -52.795 -6.087 67.475 1.00 53.62 688 ASP A C 1
ATOM 5551 O O . ASP A 1 688 ? -52.229 -6.678 66.548 1.00 53.62 688 ASP A O 1
ATOM 5555 N N . GLY A 1 689 ? -52.102 -5.743 68.567 1.00 53.75 689 GLY A N 1
ATOM 5556 C CA . GLY A 1 689 ? -50.663 -6.007 68.638 1.00 53.75 689 GLY A CA 1
ATOM 5557 C C . GLY A 1 689 ? -49.940 -5.650 69.935 1.00 53.75 689 GLY A C 1
ATOM 5558 O O . GLY A 1 689 ? -50.357 -4.777 70.691 1.00 53.75 689 GLY A O 1
ATOM 5559 N N . TRP A 1 690 ? -48.804 -6.317 70.160 1.00 50.56 690 TRP A N 1
ATOM 5560 C CA . TRP A 1 690 ? -47.959 -6.152 71.348 1.00 50.56 690 TRP A CA 1
ATOM 5561 C C . TRP A 1 690 ? -46.535 -5.729 70.973 1.00 50.56 690 TRP A C 1
ATOM 5563 O O . TRP A 1 690 ? -45.774 -6.523 70.408 1.00 50.56 690 TRP A O 1
ATOM 5573 N N . LEU A 1 691 ? -46.152 -4.511 71.369 1.00 52.91 691 LEU A N 1
ATOM 5574 C CA . LEU A 1 691 ? -44.764 -4.059 71.373 1.00 52.91 691 LEU A CA 1
ATOM 5575 C C . LEU A 1 691 ? -44.069 -4.543 72.655 1.00 52.91 691 LEU A C 1
ATOM 5577 O O . LEU A 1 691 ? -44.436 -4.157 73.763 1.00 52.91 691 LEU A O 1
ATOM 5581 N N . ILE A 1 692 ? -43.039 -5.381 72.523 1.00 50.47 692 ILE A N 1
ATOM 5582 C CA . ILE A 1 692 ? -42.236 -5.875 73.651 1.00 50.47 692 ILE A CA 1
ATOM 5583 C C . ILE A 1 692 ? -40.772 -5.515 73.410 1.00 50.47 692 ILE A C 1
ATOM 5585 O O . ILE A 1 692 ? -39.989 -6.326 72.910 1.00 50.47 692 ILE A O 1
ATOM 5589 N N . SER A 1 693 ? -40.395 -4.300 73.811 1.00 50.38 693 SER A N 1
ATOM 5590 C CA . SER A 1 693 ? -38.989 -3.917 73.947 1.00 50.38 693 SER A CA 1
ATOM 5591 C C . SER A 1 693 ? -38.405 -4.413 75.274 1.00 50.38 693 SER A C 1
ATOM 5593 O O . SER A 1 693 ? -39.057 -4.357 76.319 1.00 50.38 693 SER A O 1
ATOM 5595 N N . ARG A 1 694 ? -37.157 -4.891 75.244 1.00 45.66 694 ARG A N 1
ATOM 5596 C CA . ARG A 1 694 ? -36.297 -5.069 76.423 1.00 45.66 694 ARG A CA 1
ATOM 5597 C C . ARG A 1 694 ? -34.870 -4.659 76.076 1.00 45.66 694 ARG A C 1
ATOM 5599 O O . ARG A 1 694 ? -34.161 -5.424 75.420 1.00 45.66 694 ARG A O 1
ATOM 5606 N N . VAL A 1 695 ? -34.464 -3.485 76.546 1.00 50.19 695 VAL A N 1
ATOM 5607 C CA . VAL A 1 695 ? -33.115 -2.934 76.372 1.00 50.19 695 VAL A CA 1
ATOM 5608 C C . VAL A 1 695 ? -32.334 -3.091 77.682 1.00 50.19 695 VAL A C 1
ATOM 5610 O O . VAL A 1 695 ? -32.874 -2.827 78.755 1.00 50.19 695 VAL A O 1
ATOM 5613 N N . TRP A 1 696 ? -31.083 -3.538 77.601 1.00 50.09 696 TRP A N 1
ATOM 5614 C CA . TRP A 1 696 ? -30.116 -3.555 78.705 1.00 50.09 696 TRP A CA 1
ATOM 5615 C C . TRP A 1 696 ? -28.896 -2.743 78.262 1.00 50.09 696 TRP A C 1
ATOM 5617 O O . TRP A 1 696 ? -28.333 -3.052 77.214 1.00 50.09 696 TRP A O 1
ATOM 5627 N N . MET A 1 697 ? -28.520 -1.707 79.018 1.00 54.28 697 MET A N 1
ATOM 5628 C CA . MET A 1 697 ? -27.481 -0.734 78.641 1.00 54.28 697 MET A CA 1
ATOM 5629 C C . MET A 1 697 ? -26.584 -0.367 79.828 1.00 54.28 697 MET A C 1
ATOM 5631 O O . MET A 1 697 ? -26.993 -0.493 80.984 1.00 54.28 697 MET A O 1
ATOM 5635 N N . ALA A 1 698 ? -25.399 0.164 79.527 1.00 48.84 698 ALA A N 1
ATOM 5636 C CA . ALA A 1 698 ? -24.549 0.898 80.461 1.00 48.84 698 ALA A CA 1
ATOM 5637 C C . ALA A 1 698 ? -24.024 2.174 79.773 1.00 48.84 698 ALA A C 1
ATOM 5639 O O . ALA A 1 698 ? -23.406 2.083 78.713 1.00 48.84 698 ALA A O 1
ATOM 5640 N N . GLY A 1 699 ? -24.301 3.347 80.352 1.00 51.38 699 GLY A N 1
ATOM 5641 C CA . GLY A 1 699 ? -23.950 4.667 79.803 1.00 51.38 699 GLY A CA 1
ATOM 5642 C C . GLY A 1 699 ? -25.057 5.711 80.013 1.00 51.38 699 GLY A C 1
ATOM 5643 O O . GLY A 1 699 ? -25.967 5.486 80.814 1.00 51.38 699 GLY A O 1
ATOM 5644 N N . TRP A 1 700 ? -24.969 6.833 79.293 1.00 42.97 700 TRP A N 1
ATOM 5645 C CA . TRP A 1 700 ? -26.031 7.845 79.161 1.00 42.97 700 TRP A CA 1
ATOM 5646 C C . TRP A 1 700 ? -26.881 7.537 77.921 1.00 42.97 700 TRP A C 1
ATOM 5648 O O . TRP A 1 700 ? -26.342 7.033 76.943 1.00 42.97 700 TRP A O 1
ATOM 5658 N N . TYR A 1 701 ? -28.193 7.782 77.958 1.00 51.03 701 TYR A N 1
ATOM 5659 C CA . TYR A 1 701 ? -29.119 7.343 76.904 1.00 51.03 701 TYR A CA 1
ATOM 5660 C C . TYR A 1 701 ? -30.382 8.208 76.826 1.00 51.03 701 TYR A C 1
ATOM 5662 O O . TYR A 1 701 ? -30.916 8.614 77.862 1.00 51.03 701 TYR A O 1
ATOM 5670 N N . GLU A 1 702 ? -30.922 8.373 75.617 1.00 43.75 702 GLU A N 1
ATOM 5671 C CA . GLU A 1 702 ? -32.308 8.802 75.386 1.00 43.75 702 GLU A CA 1
ATOM 5672 C C . GLU A 1 702 ? -33.106 7.679 74.701 1.00 43.75 702 GLU A C 1
ATOM 5674 O O . GLU A 1 702 ? -32.560 6.852 73.969 1.00 43.75 702 GLU A O 1
ATOM 5679 N N . TRP A 1 703 ? -34.409 7.579 74.988 1.00 46.06 703 TRP A N 1
ATOM 5680 C CA . TRP A 1 703 ? -35.240 6.483 74.478 1.00 46.06 703 TRP A CA 1
ATOM 5681 C C . TRP A 1 703 ? -36.707 6.892 74.297 1.00 46.06 703 TRP A C 1
ATOM 5683 O O . TRP A 1 703 ? -37.314 7.492 75.185 1.00 46.06 703 TRP A O 1
ATOM 5693 N N . LEU A 1 704 ? -37.298 6.513 73.160 1.00 44.41 704 LEU A N 1
ATOM 5694 C CA . LEU A 1 704 ? -38.695 6.772 72.823 1.00 44.41 704 LEU A CA 1
ATOM 5695 C C . LEU A 1 704 ? -39.376 5.510 72.265 1.00 44.41 704 LEU A C 1
ATOM 5697 O O . LEU A 1 704 ? -39.013 4.985 71.212 1.00 44.41 704 LEU A O 1
ATOM 5701 N N . ALA A 1 705 ? -40.415 5.037 72.957 1.00 48.62 705 ALA A N 1
ATOM 5702 C CA . ALA A 1 705 ? -41.338 4.027 72.441 1.00 48.62 705 ALA A CA 1
ATOM 5703 C C . ALA A 1 705 ? -42.659 4.693 72.041 1.00 48.62 705 ALA A C 1
ATOM 5705 O O . ALA A 1 705 ? -43.313 5.308 72.882 1.00 48.62 705 ALA A O 1
ATOM 5706 N N . HIS A 1 706 ? -43.090 4.514 70.792 1.00 47.91 706 HIS A N 1
ATOM 5707 C CA . HIS A 1 706 ? -44.406 4.942 70.325 1.00 47.91 706 HIS A CA 1
ATOM 5708 C C . HIS A 1 706 ? -45.163 3.761 69.701 1.00 47.91 706 HIS A C 1
ATOM 5710 O O . HIS A 1 706 ? -44.778 3.232 68.657 1.00 47.91 706 HIS A O 1
ATOM 5716 N N . GLN A 1 707 ? -46.257 3.347 70.344 1.00 49.22 707 GLN A N 1
ATOM 5717 C CA . GLN A 1 707 ? -47.200 2.373 69.795 1.00 49.22 707 GLN A CA 1
ATOM 5718 C C . GLN A 1 707 ? -48.548 3.057 69.553 1.00 49.22 707 GLN A C 1
ATOM 5720 O O . GLN A 1 707 ? -49.135 3.623 70.473 1.00 49.22 707 GLN A O 1
ATOM 5725 N N . GLN A 1 708 ? -49.058 2.957 68.327 1.00 50.09 708 GLN A N 1
ATOM 5726 C CA . GLN A 1 708 ? -50.381 3.435 67.942 1.00 50.09 708 GLN A CA 1
ATOM 5727 C C . GLN A 1 708 ? -51.281 2.234 67.618 1.00 50.09 708 GLN A C 1
ATOM 5729 O O . GLN A 1 708 ? -51.226 1.678 66.519 1.00 50.09 708 GLN A O 1
ATOM 5734 N N . SER A 1 709 ? -52.087 1.826 68.601 1.00 48.66 709 SER A N 1
ATOM 5735 C CA . SER A 1 709 ? -53.110 0.782 68.452 1.00 48.66 709 SER A CA 1
ATOM 5736 C C . SER A 1 709 ? -54.446 1.383 68.007 1.00 48.66 709 SER A C 1
ATOM 5738 O O . SER A 1 709 ? -54.776 2.501 68.409 1.00 48.66 709 SER A O 1
ATOM 5740 N N . MET A 1 710 ? -55.222 0.644 67.210 1.00 50.50 710 MET A N 1
ATOM 5741 C CA . MET A 1 710 ? -56.641 0.952 66.948 1.00 50.50 710 MET A CA 1
ATOM 5742 C C . MET A 1 710 ? -57.610 -0.099 67.524 1.00 50.50 710 MET A C 1
ATOM 5744 O O . MET A 1 710 ? -58.805 0.177 67.620 1.00 50.50 710 MET A O 1
ATOM 5748 N N . GLY A 1 711 ? -57.100 -1.263 67.936 1.00 48.84 711 GLY A N 1
ATOM 5749 C CA . GLY A 1 711 ? -57.736 -2.216 68.849 1.00 48.84 711 GLY A CA 1
ATOM 5750 C C . GLY A 1 711 ? -57.348 -1.963 70.314 1.00 48.84 711 GLY A C 1
ATOM 5751 O O . GLY A 1 711 ? -56.505 -1.101 70.596 1.00 48.84 711 GLY A O 1
ATOM 5752 N N . GLY A 1 712 ? -58.011 -2.668 71.239 1.00 34.75 712 GLY A N 1
ATOM 5753 C CA . GLY A 1 712 ? -58.032 -2.375 72.686 1.00 34.75 712 GLY A CA 1
ATOM 5754 C C . GLY A 1 712 ? -57.173 -3.277 73.566 1.00 34.75 712 GLY A C 1
ATOM 5755 O O . GLY A 1 712 ? -57.074 -4.482 73.256 1.00 34.75 712 GLY A O 1
#

Organism: Acanthosepion pharaonis (NCBI:txid158019)

pLDDT: mean 70.58, std 16.7, range [26.06, 95.0]

Sequence (712 aa):
MFMELAFGQFASLGPAAIFDRFCPLFHGLGIAMVCVSSLVAIYYTVIIAWTILYLFSSFTSELPWETCQPEWKTQYCYSFRDAEECAKINGSVFYNQTCFNATTAARENLVELAKNVTRHAPAQDYFERHILNISDSIEHIGNIRWQVVLCLLCAWTLTFLSLSKGVKSTGKVVYFTALFPYVVLCILFVRGVTLPGSVNGVIFYLTPQFHKLKSAKVWKEAAVQIFFSLSPAWGGLITLASYNKFHNNCFKDALIVSIGNICTSIFAGFVIFSIIGYLANELNMPVDKVVDQGAGLAFIVYPDVVTRLPISPLWSFLFFFMLLTLGMGSEFALLETIMTAVQDLYPVLRQRKTWVVLAEFSAQEFIIEIELMIGQQGRTFHKYFSLFWKYISPATLTFLMIFNWIQYTPLNYGDYVYPGWANAIGWVMALLPLMMIIFIALFRMFTMHTELPFKQVFKFIARTPGILVFSFLCWLPHQQSMGGWLIHRVWVADSSAEYGWLAHQQSMGGWLISRVWMVGSSAEYGWLAHQQSMNGWLISRVWMAGSSAEYEWLAHQQSMNGWLISRVWVAGSSAEYGWLTHQQSMNGWLISRVWMAGSSAEYGWLAHQQSMDGWLISRVWVVGSSTEYGWLTHQQSMGMAHQWVADSSAEYEWLAHQQSMDGWLISRVWMAGSSAEYEWLAHQQSMDGWLISRVWMAGWYEWLAHQQSMGG

Secondary structure (DSSP, 8-state):
-HHHHHHHHHHTS-HHHHHHHH-GGGHHHHHHHHHHHHHHHHHHHHHHHHHHHHHHHTSSSS-TTSS--TTT--TTB--HHHHHHHHTSTT-EEETTEEE-HHHHHHTTHHHHHHHS--B-HHHHIIIIIII---S-TT------HHHHHHHHHHHHHHHHHHTTTHHHHHHHHHHHHHHHHHHHHHHHHHHHTSTTHHHHHHHHH---GGGGGSHHHHHHHHHHHHHHH-TTSSHHHHHHHTS-TT--HHHHHHHHHHHHHHHHHHHHHHHHHHHHHHHHHHT--GGGS---THHIIIIIHHHHHTTSTTHHHHHHHHHHHHHHHHHHHHHHHHHHHHHHHHHH-SGGGGTGGGTSSS-----------SSSS----HHHHHHHHHIIIIIHHHHHHHHHHHHHTT----EETTEE--HHHHHHHHHHHHHHHHHHHHHHHHHHHHHHTTS-HHHHHHHHSSPSPS----B-----EEEESSEEEEEEEEEEEES-BEEEEEEEEEEEEEEEEEEEEEEEEEEEEEEEEEEEEEEEEE--EEEEEEEEEEEEEEEEE-SEEEEEEEEEEEEEEEEEEEEEEEEEEEEEEEEEEEEEEEEEEEEEEEEEEEEEEEEEEEEEEEEEEEEEEEEEEEEEEEEEE-EEE-SEEEEEEEEEEEEEEEEEEEEEE---SEEEEEEEEEEEEEEEEEEEEEE--SEEEEEEEEEES--

Foldseek 3Di:
DLVLLCQLLQFLFFQLFSLCLQFVLQSLLSVLLLLVLVVCLVVLLLVLLVLLLLLVQLPDQAHPQQDQDPPQHDLQEDHPVLQVVLPVPDCWGQHSNDTHDNVRCVVVVRVVVVVPGHHARSLVSCVCCVVCNDDPAPVPSDDDDVSSVVSSVVSVVVLCVQCVVHCVSVVVLCVCLVVLLVVLLVVLLVVLLPAPQLVLLVCVLPPDPVVCVVDVVVVLVVLVCLCVLVVPSSRLSSLVSSPDDSQDPSVVVVVVVSVVSVVVVVSVSSSLSSLLSNVCVVVVHRSVVLDDDDPCSLRPRVLSSLSVDVSSSVNSNSSSVSVSSNSSNVSSSSVSSNLRNQCAFDPPCVVVSNCSSPDTDHGDDDDDDDPPRDPDDDPVVCVVVCCCPVPVVVVSVVVSVVVCVVPDDQDDDVPRGHDPVVSVVVVCSVCVSVVSSVVSSVVQLVVCCVPDPSVVSCVVSRDSPDPPPCLAPEDEDEDEEQEEEAADAEAEEEEQTEHEYEYHYEYQEYEYHAEEHYEYELYEEYYEYEYEYAHYEYAYHEEYEYENYEYEYEYEYEYQAYEHEAEYEYEYENYEYHYEYEYEYQEYEHHYEYEYEYENYEYHDEYEYDYQEYEDEYEYEYEYEEYEEDDEYEYEYEYDYDYEYEYAEYEEDDEDEYEYAEYEYAHEYEYEYNYYEYEEEYEEEYAHYDYHYDYHYDYDYDYDYDYHYNHD